Protein 7B1V (pdb70)

Solvent-accessible surface area: 19784 Å² total

Foldseek 3Di:
DCLDLLLLLLQQCLLCVLLVHHDDLVSSCVLVVHDSVVSVVSVVVCVVVVQWDVVTGGGPNVNLSNLQLQLLLQLQQLCVCVPVNPDNLCSNVVSNRSNVDDLVVSVVSCVVSPNDQGHQQQQGRACCVVSPNDDGDDSYDPQKDFLLRCQQVAWAKWAFHGQGSSLSVDSVSSVVCVQQVNGHGFMWTWGHDCPWTWIGGPRGTDTHRSSRSSRTITRGD/DLLDPLLLLLLQLVLCVLLVHFAALVSSCVQVVNDSVVSVVSLVVCVVVVQWDQDPVSTIGGDPNSNLSNLQLQLLLQLQQLCVCVPVNPDNLCRNVVSSRSNVDDLVVSLVSCVVSVNDQGHQQQHGRPCVVVSPPPKDFLLVCQQVAWAKWAFRGQGSSQSVDSVSVVVCVQQVNGHGFIKTWGHDHDDQAWIWIGGPRGIDTHGSSRSSRTITGHD

Secondary structure (DSSP, 8-state):
--S-HHHHHHHHHHHHHHTT----HHHHHHHHT--HHHHHHHHHHHHHTTSB-----B-HHHHHHHHHHHHHHHHHHHHIIIII---TTTHHHH--GGGT--HHHHHHHHHHHTS--B-TTS-B---HHHHTSS----SS-TT-EEHHHHHHTT-EEEEEEEE-HHHHT-HHHHHHHHHHT-STT-EEEE-----PEEEE-SS-EEEEPHHHHHHEEEEE-/--SSHHHHHHHHHHHHHHTT----HHHHHHHTT--HHHHHHHHHHHHHTTSEEE-TTS-EEE-HHHHHHHHHHHHHHHHHHHIIIIII---TTTHHHH--GGGT--HHHHHHHHHHTTS--B-TTS-B---HHHHT---EEHHHHHHTT-EEEEEEEE-HHHHT-HHHHHHHHHHT-STT-EEEEPP--SSS--EEEEETTEEEEE-HHHHHHEEEEE-

B-factor: mean 38.22, std 12.22, range [17.75, 87.01]

Radius of gyration: 25.77 Å; Cα contacts (8 Å, |Δi|>4): 823; chains: 2; bounding box: 47×66×65 Å

Nearest PDB structures (foldseek):
  7b1v-assembly1_A  TM=1.005E+00  e=5.256E-40  Saccharopolyspora erythraea NRRL 2338
  7b25-assembly1_C  TM=9.703E-01  e=7.784E-34  Saccharopolyspora erythraea NRRL 2338
  7b20-assembly1_C  TM=9.702E-01  e=1.386E-33  Saccharopolyspora erythraea NRRL 2338
  7b23-assembly1_C  TM=9.635E-01  e=2.231E-32  Saccharopolyspora erythraea NRRL 2338
  1fx7-assembly1_A  TM=9.351E-01  e=1.693E-23  Mycobacterium tuberculosis

Structure (mmCIF, N/CA/C/O backbone):
data_7B1V
#
_entry.id   7B1V
#
_cell.length_a   43.888
_cell.length_b   45.564
_cell.length_c   66.275
_cell.angle_alpha   109.120
_cell.angle_beta   93.200
_cell.angle_gamma   113.980
#
_symmetry.space_group_name_H-M   'P 1'
#
loop_
_entity.id
_entity.type
_entity.pdbx_description
1 polymer 'DtxR family iron (Metal) dependent repressor'
2 non-polymer 'COBALT (II) ION'
3 water water
#
loop_
_atom_site.group_PDB
_atom_site.id
_atom_site.type_symbol
_atom_site.label_atom_id
_atom_site.label_alt_id
_atom_site.label_comp_id
_atom_site.label_asym_id
_atom_site.label_entity_id
_atom_site.label_seq_id
_atom_site.pdbx_PDB_ins_code
_atom_site.Cartn_x
_atom_site.Cartn_y
_atom_site.Cartn_z
_atom_site.occupancy
_atom_site.B_iso_or_equiv
_atom_site.auth_seq_id
_atom_site.auth_comp_id
_atom_site.auth_asym_id
_atom_site.auth_atom_id
_atom_site.pdbx_PDB_model_num
ATOM 1 N N . ASP A 1 5 ? 9.963 3.926 -16.028 1.00 38.17 3 ASP A N 1
ATOM 2 C CA . ASP A 1 5 ? 9.485 2.625 -15.472 1.00 38.05 3 ASP A CA 1
ATOM 3 C C . ASP A 1 5 ? 8.866 2.878 -14.091 1.00 36.31 3 ASP A C 1
ATOM 4 O O . ASP A 1 5 ? 7.642 2.678 -13.943 1.00 36.34 3 ASP A O 1
ATOM 9 N N . LEU A 1 6 ? 9.680 3.323 -13.128 1.00 33.84 4 LEU A N 1
ATOM 10 C CA . LEU A 1 6 ? 9.224 3.756 -11.778 1.00 32.19 4 LEU A CA 1
ATOM 11 C C . LEU A 1 6 ? 8.508 5.108 -11.894 1.00 30.83 4 LEU A C 1
ATOM 12 O O . LEU A 1 6 ? 7.846 5.499 -10.913 1.00 30.56 4 LEU A O 1
ATOM 17 N N . ILE A 1 7 ? 8.661 5.789 -13.038 1.00 29.43 5 ILE A N 1
ATOM 18 C CA . ILE A 1 7 ? 8.028 7.099 -13.392 1.00 28.64 5 ILE A CA 1
ATOM 19 C C . ILE A 1 7 ? 8.743 8.212 -12.620 1.00 28.37 5 ILE A C 1
ATOM 20 O O . ILE A 1 7 ? 9.204 9.168 -13.268 1.00 28.64 5 ILE A O 1
ATOM 25 N N . ASP A 1 8 ? 8.805 8.095 -11.292 1.00 28.63 6 ASP A N 1
ATOM 26 C CA . ASP A 1 8 ? 9.594 8.980 -10.395 1.00 28.98 6 ASP A CA 1
ATOM 27 C C . ASP A 1 8 ? 10.319 8.097 -9.371 1.00 29.16 6 ASP A C 1
ATOM 28 O O . ASP A 1 8 ? 9.641 7.536 -8.491 1.00 28.89 6 ASP A O 1
ATOM 33 N N . THR A 1 9 ? 11.644 7.976 -9.504 1.00 29.70 7 THR A N 1
ATOM 34 C CA . THR A 1 9 ? 12.523 7.109 -8.671 1.00 29.83 7 THR A CA 1
ATOM 35 C C . THR A 1 9 ? 12.522 7.608 -7.222 1.00 29.86 7 THR A C 1
ATOM 36 O O . THR A 1 9 ? 12.349 6.770 -6.320 1.00 30.15 7 THR A O 1
ATOM 40 N N . THR A 1 10 ? 12.707 8.916 -7.019 1.00 29.88 8 THR A N 1
ATOM 41 C CA . THR A 1 10 ? 12.731 9.582 -5.688 1.00 29.72 8 THR A CA 1
ATOM 42 C C . THR A 1 10 ? 11.438 9.263 -4.928 1.00 29.77 8 THR A C 1
ATOM 43 O O . THR A 1 10 ? 11.533 8.766 -3.787 1.00 29.63 8 THR A O 1
ATOM 47 N N . GLU A 1 11 ? 10.284 9.539 -5.544 1.00 29.70 9 GLU A N 1
ATOM 48 C CA . GLU A 1 11 ? 8.935 9.352 -4.942 1.00 29.49 9 GLU A CA 1
ATOM 49 C C . GLU A 1 11 ? 8.713 7.872 -4.605 1.00 29.13 9 GLU A C 1
ATOM 50 O O . GLU A 1 11 ? 8.102 7.602 -3.557 1.00 29.03 9 GLU A O 1
ATOM 56 N N . MET A 1 12 ? 9.194 6.953 -5.448 1.00 28.82 10 MET A N 1
ATOM 57 C CA . MET A 1 12 ? 9.046 5.488 -5.232 1.00 29.10 10 MET A CA 1
ATOM 58 C C . MET A 1 12 ? 9.972 5.026 -4.100 1.00 29.75 10 MET A C 1
ATOM 59 O O . MET A 1 12 ? 9.581 4.088 -3.382 1.00 29.94 10 MET A O 1
ATOM 64 N N . TYR A 1 13 ? 11.143 5.653 -3.943 1.00 30.52 11 TYR A N 1
ATOM 65 C CA . TYR A 1 13 ? 12.072 5.415 -2.804 1.00 30.63 11 TYR A CA 1
ATOM 66 C C . TYR A 1 13 ? 11.427 5.939 -1.515 1.00 30.58 11 TYR A C 1
ATOM 67 O O . TYR A 1 13 ? 11.538 5.262 -0.477 1.00 31.25 11 TYR A O 1
ATOM 76 N N . LEU A 1 14 ? 10.766 7.099 -1.585 1.00 30.53 12 LEU A N 1
ATOM 77 C CA . LEU A 1 14 ? 10.049 7.725 -0.439 1.00 30.99 12 LEU A CA 1
ATOM 78 C C . LEU A 1 14 ? 8.884 6.829 -0.003 1.00 31.47 12 LEU A C 1
ATOM 79 O O . LEU A 1 14 ? 8.734 6.607 1.217 1.00 31.40 12 LEU A O 1
ATOM 84 N N . ARG A 1 15 ? 8.090 6.343 -0.961 1.00 32.04 13 ARG A N 1
ATOM 85 C CA . ARG A 1 15 ? 6.828 5.605 -0.687 1.00 32.48 13 ARG A CA 1
ATOM 86 C C . ARG A 1 15 ? 7.137 4.177 -0.217 1.00 32.90 13 ARG A C 1
ATOM 87 O O . ARG A 1 15 ? 6.353 3.660 0.598 1.00 33.03 13 ARG A O 1
ATOM 95 N N . THR A 1 16 ? 8.218 3.560 -0.710 1.00 33.51 14 THR A N 1
ATOM 96 C CA . THR A 1 16 ? 8.651 2.190 -0.311 1.00 34.43 14 THR A CA 1
ATOM 97 C C . THR A 1 16 ? 9.122 2.201 1.147 1.00 34.72 14 THR A C 1
ATOM 98 O O . THR A 1 16 ? 8.864 1.204 1.846 1.00 34.61 14 THR A O 1
ATOM 102 N N . ILE A 1 17 ? 9.787 3.278 1.579 1.00 35.27 15 ILE A N 1
ATOM 103 C CA . ILE A 1 17 ? 10.197 3.508 2.998 1.00 35.74 15 ILE A CA 1
ATOM 104 C C . ILE A 1 17 ? 8.930 3.630 3.857 1.00 35.73 15 ILE A C 1
ATOM 105 O O . ILE A 1 17 ? 8.907 3.043 4.955 1.00 35.48 15 ILE A O 1
ATOM 110 N N . TYR A 1 18 ? 7.918 4.351 3.362 1.00 36.28 16 TYR A N 1
ATOM 111 C CA . TYR A 1 18 ? 6.606 4.563 4.032 1.00 36.54 16 TYR A CA 1
ATOM 112 C C . TYR A 1 18 ? 5.810 3.250 4.054 1.00 37.50 16 TYR A C 1
ATOM 113 O O . TYR A 1 18 ? 5.109 3.002 5.055 1.00 37.53 16 TYR A O 1
ATOM 122 N N . ASP A 1 19 ? 5.907 2.448 2.986 1.00 38.58 17 ASP A N 1
ATOM 123 C CA . ASP A 1 19 ? 5.271 1.105 2.874 1.00 39.93 17 ASP A CA 1
ATOM 124 C C . ASP A 1 19 ? 5.834 0.180 3.962 1.00 41.09 17 ASP A C 1
ATOM 125 O O . ASP A 1 19 ? 5.029 -0.442 4.681 1.00 40.93 17 ASP A O 1
ATOM 130 N N . LEU A 1 20 ? 7.165 0.095 4.065 1.00 43.16 18 LEU A N 1
ATOM 131 C CA . LEU A 1 20 ? 7.892 -0.744 5.059 1.00 44.50 18 LEU A CA 1
ATOM 132 C C . LEU A 1 20 ? 7.469 -0.347 6.479 1.00 45.68 18 LEU A C 1
ATOM 133 O O . LEU A 1 20 ? 7.356 -1.247 7.333 1.00 46.41 18 LEU A O 1
ATOM 138 N N . GLU A 1 21 ? 7.244 0.951 6.708 1.00 46.85 19 GLU A N 1
ATOM 139 C CA . GLU A 1 21 ? 6.821 1.531 8.013 1.00 48.24 19 GLU A CA 1
ATOM 140 C C . GLU A 1 21 ? 5.399 1.059 8.351 1.00 47.69 19 GLU A C 1
ATOM 141 O O . GLU A 1 21 ? 5.166 0.700 9.521 1.00 48.98 19 GLU A O 1
ATOM 147 N N . GLU A 1 22 ? 4.490 1.062 7.370 1.00 46.98 20 GLU A N 1
ATOM 148 C CA . GLU A 1 22 ? 3.091 0.571 7.521 1.00 46.47 20 GLU A CA 1
ATOM 149 C C . GLU A 1 22 ? 3.096 -0.943 7.773 1.00 46.35 20 GLU A C 1
ATOM 150 O O . GLU A 1 22 ? 2.200 -1.423 8.494 1.00 47.01 20 GLU A O 1
ATOM 156 N N . GLU A 1 23 ? 4.072 -1.661 7.206 1.00 46.49 21 GLU A N 1
ATOM 157 C CA . GLU A 1 23 ? 4.235 -3.134 7.349 1.00 46.84 21 GLU A CA 1
ATOM 158 C C . GLU A 1 23 ? 4.985 -3.471 8.646 1.00 47.02 21 GLU A C 1
ATOM 159 O O . GLU A 1 23 ? 5.126 -4.673 8.939 1.00 46.99 21 GLU A O 1
ATOM 165 N N . GLY A 1 24 ? 5.447 -2.460 9.391 1.00 47.03 22 GLY A N 1
ATOM 166 C CA . GLY A 1 24 ? 6.218 -2.636 10.637 1.00 47.59 22 GLY A CA 1
ATOM 167 C C . GLY A 1 24 ? 7.552 -3.309 10.369 1.00 48.13 22 GLY A C 1
ATOM 168 O O . GLY A 1 24 ? 7.911 -4.231 11.126 1.00 48.33 22 GLY A O 1
ATOM 169 N N . VAL A 1 25 ? 8.248 -2.868 9.317 1.00 48.63 23 VAL A N 1
ATOM 170 C CA . VAL A 1 25 ? 9.563 -3.407 8.859 1.00 48.84 23 VAL A CA 1
ATOM 171 C C . VAL A 1 25 ? 10.563 -2.247 8.835 1.00 49.35 23 VAL A C 1
ATOM 172 O O . VAL A 1 25 ? 10.192 -1.161 8.342 1.00 50.01 23 VAL A O 1
ATOM 176 N N . VAL A 1 26 ? 11.775 -2.471 9.353 1.00 50.07 24 VAL A N 1
ATOM 177 C CA . VAL A 1 26 ? 12.859 -1.446 9.448 1.00 51.31 24 VAL A CA 1
ATOM 178 C C . VAL A 1 26 ? 13.331 -1.110 8.035 1.00 51.76 24 VAL A C 1
ATOM 179 O O . VAL A 1 26 ? 13.724 -2.004 7.287 1.00 51.60 24 VAL A O 1
ATOM 183 N N . PRO A 1 27 ? 13.289 0.178 7.615 1.00 51.95 25 PRO A N 1
ATOM 184 C CA . PRO A 1 27 ? 13.796 0.579 6.301 1.00 52.48 25 PRO A CA 1
ATOM 185 C C . PRO A 1 27 ? 15.311 0.355 6.159 1.00 53.59 25 PRO A C 1
ATOM 186 O O . PRO A 1 27 ? 16.068 1.030 6.837 1.00 54.22 25 PRO A O 1
ATOM 190 N N . LEU A 1 28 ? 15.708 -0.587 5.296 1.00 54.50 26 LEU A N 1
ATOM 191 C CA . LEU A 1 28 ? 17.127 -0.908 4.977 1.00 55.01 26 LEU A CA 1
ATOM 192 C C . LEU A 1 28 ? 17.330 -0.859 3.459 1.00 55.32 26 LEU A C 1
ATOM 193 O O . LEU A 1 28 ? 16.390 -1.223 2.724 1.00 55.13 26 LEU A O 1
ATOM 198 N N . ARG A 1 29 ? 18.525 -0.445 3.024 1.00 55.12 27 ARG A N 1
ATOM 199 C CA . ARG A 1 29 ? 18.914 -0.306 1.593 1.00 55.23 27 ARG A CA 1
ATOM 200 C C . ARG A 1 29 ? 18.632 -1.622 0.858 1.00 54.20 27 ARG A C 1
ATOM 201 O O . ARG A 1 29 ? 18.049 -1.569 -0.243 1.00 54.70 27 ARG A O 1
ATOM 209 N N . ALA A 1 30 ? 19.020 -2.752 1.460 1.00 52.67 28 ALA A N 1
ATOM 210 C CA . ALA A 1 30 ? 18.868 -4.121 0.912 1.00 52.28 28 ALA A CA 1
ATOM 211 C C . ALA A 1 30 ? 17.399 -4.403 0.565 1.00 51.99 28 ALA A C 1
ATOM 212 O O . ALA A 1 30 ? 17.160 -5.112 -0.433 1.00 52.69 28 ALA A O 1
ATOM 214 N N . ARG A 1 31 ? 16.459 -3.875 1.357 1.00 51.18 29 ARG A N 1
ATOM 215 C CA . ARG A 1 31 ? 14.995 -4.097 1.196 1.00 50.12 29 ARG A CA 1
ATOM 216 C C . ARG A 1 31 ? 14.445 -3.177 0.097 1.00 49.33 29 ARG A C 1
ATOM 217 O O . ARG A 1 31 ? 13.595 -3.650 -0.684 1.00 49.17 29 ARG A O 1
ATOM 225 N N . ILE A 1 32 ? 14.916 -1.925 0.031 1.00 48.13 30 ILE A N 1
ATOM 226 C CA . ILE A 1 32 ? 14.564 -0.952 -1.049 1.00 46.43 30 ILE A CA 1
ATOM 227 C C . ILE A 1 32 ? 14.984 -1.560 -2.394 1.00 45.31 30 ILE A C 1
ATOM 228 O O . ILE A 1 32 ? 14.200 -1.459 -3.356 1.00 45.53 30 ILE A O 1
ATOM 233 N N . ALA A 1 33 ? 16.171 -2.174 -2.439 1.00 45.02 31 ALA A N 1
ATOM 234 C CA . ALA A 1 33 ? 16.750 -2.859 -3.621 1.00 44.53 31 ALA A CA 1
ATOM 235 C C . ALA A 1 33 ? 15.856 -4.033 -4.040 1.00 44.35 31 ALA A C 1
ATOM 236 O O . ALA A 1 33 ? 15.609 -4.180 -5.252 1.00 43.92 31 ALA A O 1
ATOM 238 N N . GLU A 1 34 ? 15.398 -4.835 -3.073 1.00 44.77 32 GLU A N 1
ATOM 239 C CA . GLU A 1 34 ? 14.562 -6.045 -3.303 1.00 45.46 32 GLU A CA 1
ATOM 240 C C . GLU A 1 34 ? 13.174 -5.626 -3.806 1.00 44.77 32 GLU A C 1
ATOM 241 O O . GLU A 1 34 ? 12.681 -6.265 -4.755 1.00 44.34 32 GLU A O 1
ATOM 247 N N . ARG A 1 35 ? 12.576 -4.598 -3.193 1.00 44.57 33 ARG A N 1
ATOM 248 C CA . ARG A 1 35 ? 11.198 -4.123 -3.499 1.00 45.18 33 ARG A CA 1
ATOM 249 C C . ARG A 1 35 ? 11.149 -3.524 -4.911 1.00 44.76 33 ARG A C 1
ATOM 250 O O . ARG A 1 35 ? 10.285 -3.954 -5.699 1.00 45.24 33 ARG A O 1
ATOM 258 N N . LEU A 1 36 ? 12.047 -2.581 -5.219 1.00 44.42 34 LEU A N 1
ATOM 259 C CA . LEU A 1 36 ? 12.049 -1.806 -6.491 1.00 44.21 34 LEU A CA 1
ATOM 260 C C . LEU A 1 36 ? 12.919 -2.493 -7.553 1.00 44.45 34 LEU A C 1
ATOM 261 O O . LEU A 1 36 ? 13.024 -1.934 -8.662 1.00 44.12 34 LEU A O 1
ATOM 266 N N . GLU A 1 37 ? 13.506 -3.654 -7.236 1.00 45.28 35 GLU A N 1
ATOM 267 C CA . GLU A 1 37 ? 14.371 -4.446 -8.155 1.00 45.56 35 GLU A CA 1
ATOM 268 C C . GLU A 1 37 ? 15.477 -3.533 -8.701 1.00 45.57 35 GLU A C 1
ATOM 269 O O . GLU A 1 37 ? 15.633 -3.451 -9.936 1.00 45.14 35 GLU A O 1
ATOM 275 N N . GLN A 1 38 ? 16.196 -2.862 -7.794 1.00 45.83 36 GLN A N 1
ATOM 276 C CA . GLN A 1 38 ? 17.327 -1.944 -8.090 1.00 46.26 36 GLN A CA 1
ATOM 277 C C . GLN A 1 38 ? 18.623 -2.600 -7.603 1.00 47.04 36 GLN A C 1
ATOM 278 O O . GLN A 1 38 ? 18.552 -3.413 -6.660 1.00 47.06 36 GLN A O 1
ATOM 284 N N . SER A 1 39 ? 19.757 -2.256 -8.220 1.00 48.18 37 SER A N 1
ATOM 285 C CA . SER A 1 39 ? 21.112 -2.725 -7.828 1.00 48.89 37 SER A CA 1
ATOM 286 C C . SER A 1 39 ? 21.580 -1.956 -6.585 1.00 48.95 37 SER A C 1
ATOM 287 O O . SER A 1 39 ? 21.107 -0.819 -6.381 1.00 47.64 37 SER A O 1
ATOM 290 N N . GLY A 1 40 ? 22.462 -2.564 -5.785 1.00 49.62 38 GLY A N 1
ATOM 291 C CA . GLY A 1 40 ? 23.099 -1.939 -4.608 1.00 50.45 38 GLY A CA 1
ATOM 292 C C . GLY A 1 40 ? 23.673 -0.564 -4.942 1.00 51.45 38 GLY A C 1
ATOM 293 O O . GLY A 1 40 ? 23.395 0.411 -4.246 1.00 51.40 38 GLY A O 1
ATOM 294 N N . PRO A 1 41 ? 24.506 -0.456 -6.004 1.00 53.02 39 PRO A N 1
ATOM 295 C CA . PRO A 1 41 ? 24.958 0.839 -6.520 1.00 53.23 39 PRO A CA 1
ATOM 296 C C . PRO A 1 41 ? 23.846 1.886 -6.703 1.00 53.50 39 PRO A C 1
ATOM 297 O O . PRO A 1 41 ? 23.975 2.967 -6.153 1.00 54.49 39 PRO A O 1
ATOM 301 N N . THR A 1 42 ? 22.795 1.542 -7.458 1.00 52.45 40 THR A N 1
ATOM 302 C CA . THR A 1 42 ? 21.667 2.442 -7.831 1.00 51.41 40 THR A CA 1
ATOM 303 C C . THR A 1 42 ? 20.996 3.000 -6.570 1.00 51.27 40 THR A C 1
ATOM 304 O O . THR A 1 42 ? 20.675 4.205 -6.562 1.00 50.90 40 THR A O 1
ATOM 308 N N . VAL A 1 43 ? 20.790 2.153 -5.555 1.00 51.08 41 VAL A N 1
ATOM 309 C CA . VAL A 1 43 ? 20.106 2.514 -4.277 1.00 51.98 41 VAL A CA 1
ATOM 310 C C . VAL A 1 43 ? 20.975 3.524 -3.519 1.00 53.09 41 VAL A C 1
ATOM 311 O O . VAL A 1 43 ? 20.440 4.577 -3.126 1.00 53.07 41 VAL A O 1
ATOM 315 N N . SER A 1 44 ? 22.261 3.210 -3.333 1.00 55.03 42 SER A N 1
ATOM 316 C CA . SER A 1 44 ? 23.253 4.047 -2.604 1.00 55.75 42 SER A CA 1
ATOM 317 C C . SER A 1 44 ? 23.333 5.444 -3.233 1.00 55.61 42 SER A C 1
ATOM 318 O O . SER A 1 44 ? 23.418 6.426 -2.470 1.00 55.51 42 SER A O 1
ATOM 321 N N . GLN A 1 45 ? 23.294 5.527 -4.568 1.00 56.11 43 GLN A N 1
ATOM 322 C CA . GLN A 1 45 ? 23.355 6.805 -5.330 1.00 56.96 43 GLN A CA 1
ATOM 323 C C . GLN A 1 45 ? 22.036 7.572 -5.172 1.00 57.78 43 GLN A C 1
ATOM 324 O O . GLN A 1 45 ? 22.096 8.804 -4.989 1.00 58.64 43 GLN A O 1
ATOM 330 N N . THR A 1 46 ? 20.897 6.877 -5.252 1.00 57.39 44 THR A N 1
ATOM 331 C CA . THR A 1 46 ? 19.537 7.469 -5.122 1.00 56.78 44 THR A CA 1
ATOM 332 C C . THR A 1 46 ? 19.361 8.018 -3.700 1.00 57.35 44 THR A C 1
ATOM 333 O O . THR A 1 46 ? 18.899 9.167 -3.571 1.00 56.38 44 THR A O 1
ATOM 337 N N . VAL A 1 47 ? 19.728 7.227 -2.686 1.00 58.65 45 VAL A N 1
ATOM 338 C CA . VAL A 1 47 ? 19.670 7.601 -1.239 1.00 61.22 45 VAL A CA 1
ATOM 339 C C . VAL A 1 47 ? 20.525 8.856 -1.015 1.00 63.20 45 VAL A C 1
ATOM 340 O O . VAL A 1 47 ? 20.078 9.746 -0.263 1.00 63.87 45 VAL A O 1
ATOM 344 N N . ALA A 1 48 ? 21.706 8.910 -1.643 1.00 65.38 46 ALA A N 1
ATOM 345 C CA . ALA A 1 48 ? 22.660 10.045 -1.600 1.00 66.54 46 ALA A CA 1
ATOM 346 C C . ALA A 1 48 ? 21.997 11.311 -2.159 1.00 67.20 46 ALA A C 1
ATOM 347 O O . ALA A 1 48 ? 22.112 12.375 -1.522 1.00 67.40 46 ALA A O 1
ATOM 349 N N . ARG A 1 49 ? 21.331 11.190 -3.31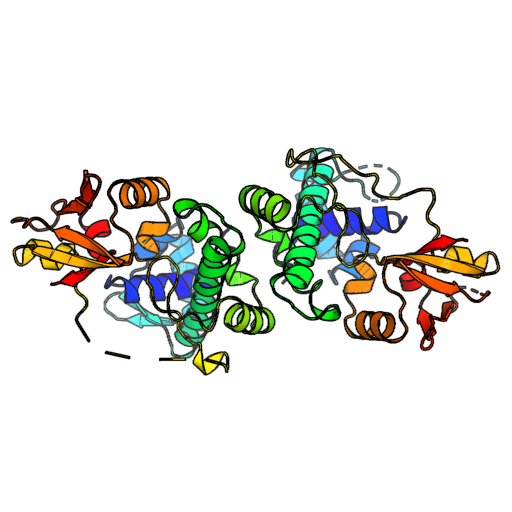1 1.00 67.66 47 ARG A N 1
ATOM 350 C CA . ARG A 1 49 ? 20.647 12.306 -4.020 1.00 68.86 47 ARG A CA 1
ATOM 351 C C . ARG A 1 49 ? 19.486 12.840 -3.169 1.00 67.55 47 ARG A C 1
ATOM 352 O O . ARG A 1 49 ? 19.202 14.050 -3.263 1.00 67.72 47 ARG A O 1
ATOM 360 N N . MET A 1 50 ? 18.849 11.976 -2.371 1.00 65.87 48 MET A N 1
ATOM 361 C CA . MET A 1 50 ? 17.604 12.283 -1.615 1.00 64.69 48 MET A CA 1
ATOM 362 C C . MET A 1 50 ? 17.935 12.982 -0.290 1.00 66.30 48 MET A C 1
ATOM 363 O O . MET A 1 50 ? 17.202 13.927 0.064 1.00 66.23 48 MET A O 1
ATOM 368 N N . GLU A 1 51 ? 18.978 12.531 0.419 1.00 69.07 49 GLU A N 1
ATOM 369 C CA . GLU A 1 51 ? 19.427 13.129 1.709 1.00 71.17 49 GLU A CA 1
ATOM 370 C C . GLU A 1 51 ? 19.908 14.565 1.458 1.00 70.34 49 GLU A C 1
ATOM 371 O O . GLU A 1 51 ? 19.663 15.429 2.326 1.00 69.50 49 GLU A O 1
ATOM 377 N N . ARG A 1 52 ? 20.551 14.798 0.308 1.00 68.99 50 ARG A N 1
ATOM 378 C CA . ARG A 1 52 ? 20.986 16.133 -0.187 1.00 68.55 50 ARG A CA 1
ATOM 379 C C . ARG A 1 52 ? 19.765 17.049 -0.325 1.00 68.09 50 ARG A C 1
ATOM 380 O O . ARG A 1 52 ? 19.838 18.203 0.145 1.00 68.02 50 ARG A O 1
ATOM 388 N N . ASP A 1 53 ? 18.685 16.538 -0.929 1.00 66.52 51 ASP A N 1
ATOM 389 C CA . ASP A 1 53 ? 17.416 17.277 -1.177 1.00 64.72 51 ASP A CA 1
ATOM 390 C C . ASP A 1 53 ? 16.596 17.364 0.118 1.00 63.32 51 ASP A C 1
ATOM 391 O O . ASP A 1 53 ? 15.487 17.933 0.067 1.00 62.76 51 ASP A O 1
ATOM 396 N N . GLY A 1 54 ? 17.111 16.813 1.225 1.00 62.03 52 GLY A N 1
ATOM 397 C CA . GLY A 1 54 ? 16.538 16.944 2.579 1.00 61.34 52 GLY A CA 1
ATOM 398 C C . GLY A 1 54 ? 15.256 16.146 2.731 1.00 61.01 52 GLY A C 1
ATOM 399 O O . GLY A 1 54 ? 14.315 16.663 3.367 1.00 60.68 52 GLY A O 1
ATOM 400 N N . LEU A 1 55 ? 15.228 14.926 2.181 1.00 60.62 53 LEU A N 1
ATOM 401 C CA . LEU A 1 55 ? 14.032 14.042 2.126 1.00 59.35 53 LEU A CA 1
ATOM 402 C C . LEU A 1 55 ? 14.188 12.886 3.124 1.00 59.71 53 LEU A C 1
ATOM 403 O O . LEU A 1 55 ? 13.209 12.598 3.838 1.00 60.59 53 LEU A O 1
ATOM 408 N N . LEU A 1 56 ? 15.367 12.256 3.183 1.00 60.01 54 LEU A N 1
ATOM 409 C CA . LEU A 1 56 ? 15.695 11.199 4.182 1.00 61.05 54 LEU A CA 1
ATOM 410 C C . LEU A 1 56 ? 17.008 11.555 4.894 1.00 61.82 54 LEU A C 1
ATOM 411 O O . LEU A 1 56 ? 17.605 12.594 4.547 1.00 63.16 54 LEU A O 1
ATOM 416 N N . THR A 1 57 ? 17.421 10.732 5.865 1.00 61.72 55 THR A N 1
ATOM 417 C CA . THR A 1 57 ? 18.622 10.944 6.720 1.00 60.99 55 THR A CA 1
ATOM 418 C C . THR A 1 57 ? 19.492 9.682 6.707 1.00 61.07 55 THR A C 1
ATOM 419 O O . THR A 1 57 ? 18.924 8.598 6.941 1.00 62.06 55 THR A O 1
ATOM 423 N N . GLU A 1 60 ? 21.841 5.782 14.282 1.00 82.58 58 GLU A N 1
ATOM 424 C CA . GLU A 1 60 ? 21.242 4.449 13.993 1.00 83.26 58 GLU A CA 1
ATOM 425 C C . GLU A 1 60 ? 21.951 3.819 12.789 1.00 83.21 58 GLU A C 1
ATOM 426 O O . GLU A 1 60 ? 22.200 4.546 11.807 1.00 84.45 58 GLU A O 1
ATOM 432 N N . ASP A 1 61 ? 22.244 2.515 12.870 1.00 83.12 59 ASP A N 1
ATOM 433 C CA . ASP A 1 61 ? 22.976 1.727 11.840 1.00 83.81 59 ASP A CA 1
ATOM 434 C C . ASP A 1 61 ? 24.375 2.326 11.647 1.00 82.83 59 ASP A C 1
ATOM 435 O O . ASP A 1 61 ? 24.502 3.225 10.792 1.00 81.72 59 ASP A O 1
ATOM 440 N N . LEU A 1 64 ? 17.074 3.481 7.563 1.00 63.45 62 LEU A N 1
ATOM 441 C CA . LEU A 1 64 ? 16.791 4.800 6.929 1.00 62.74 62 LEU A CA 1
ATOM 442 C C . LEU A 1 64 ? 15.558 5.431 7.586 1.00 61.76 62 LEU A C 1
ATOM 443 O O . LEU A 1 64 ? 14.679 4.674 8.042 1.00 61.90 62 LEU A O 1
ATOM 448 N N . GLU A 1 65 ? 15.506 6.766 7.622 1.00 60.90 63 GLU A N 1
ATOM 449 C CA . GLU A 1 65 ? 14.393 7.551 8.220 1.00 60.43 63 GLU A CA 1
ATOM 450 C C . GLU A 1 65 ? 14.098 8.767 7.333 1.00 58.47 63 GLU A C 1
ATOM 451 O O . GLU A 1 65 ? 15.060 9.398 6.847 1.00 57.06 63 GLU A O 1
ATOM 457 N N . LEU A 1 66 ? 12.811 9.068 7.135 1.00 55.85 64 LEU A N 1
ATOM 458 C CA . LEU A 1 66 ? 12.321 10.218 6.330 1.00 54.37 64 LEU A CA 1
ATOM 459 C C . LEU A 1 66 ? 12.411 11.491 7.175 1.00 53.04 64 LEU A C 1
ATOM 460 O O . LEU A 1 66 ? 12.213 11.399 8.401 1.00 52.49 64 LEU A O 1
ATOM 465 N N . THR A 1 67 ? 12.690 12.630 6.533 1.00 52.23 65 THR A N 1
ATOM 466 C CA . THR A 1 67 ? 12.633 13.987 7.140 1.00 52.15 65 THR A CA 1
ATOM 467 C C . THR A 1 67 ? 11.171 14.450 7.156 1.00 51.64 65 THR A C 1
ATOM 468 O O . THR A 1 67 ? 10.321 13.725 6.606 1.00 52.51 65 THR A O 1
ATOM 472 N N . LYS A 1 68 ? 10.897 15.611 7.756 1.00 51.27 66 LYS A N 1
ATOM 473 C CA . LYS A 1 68 ? 9.548 16.240 7.788 1.00 51.36 66 LYS A CA 1
ATOM 474 C C . LYS A 1 68 ? 9.090 16.531 6.351 1.00 50.75 66 LYS A C 1
ATOM 475 O O . LYS A 1 68 ? 7.877 16.412 6.085 1.00 51.89 66 LYS A O 1
ATOM 481 N N . ALA A 1 69 ? 10.027 16.887 5.464 1.00 48.78 67 ALA A N 1
ATOM 482 C CA . ALA A 1 69 ? 9.785 17.167 4.028 1.00 47.21 67 ALA A CA 1
ATOM 483 C C . ALA A 1 69 ? 9.541 15.853 3.278 1.00 45.98 67 ALA A C 1
ATOM 484 O O . ALA A 1 69 ? 8.535 15.768 2.544 1.00 46.15 67 ALA A O 1
ATOM 486 N N . GLY A 1 70 ? 10.434 14.873 3.455 1.00 44.14 68 GLY A N 1
ATOM 487 C CA . GLY A 1 70 ? 10.351 13.540 2.825 1.00 42.86 68 GLY A CA 1
ATOM 488 C C . GLY A 1 70 ? 9.114 12.777 3.269 1.00 41.81 68 GLY A C 1
ATOM 489 O O . GLY A 1 70 ? 8.520 12.082 2.420 1.00 42.16 68 GLY A O 1
ATOM 490 N N . ARG A 1 71 ? 8.743 12.898 4.548 1.00 40.35 69 ARG A N 1
ATOM 491 C CA . ARG A 1 71 ? 7.530 12.271 5.142 1.00 38.91 69 ARG A CA 1
ATOM 492 C C . ARG A 1 71 ? 6.279 12.837 4.458 1.00 37.69 69 ARG A C 1
ATOM 493 O O . ARG A 1 71 ? 5.412 12.034 4.062 1.00 37.38 69 ARG A O 1
ATOM 501 N N . ALA A 1 72 ? 6.201 14.167 4.330 1.00 36.22 70 ALA A N 1
ATOM 502 C CA . ALA A 1 72 ? 5.086 14.907 3.691 1.00 34.82 70 ALA A CA 1
ATOM 503 C C . ALA A 1 72 ? 4.975 14.506 2.215 1.00 33.75 70 ALA A C 1
ATOM 504 O O . ALA A 1 72 ? 3.841 14.304 1.739 1.00 33.45 70 ALA A O 1
ATOM 506 N N . ARG A 1 73 ? 6.116 14.402 1.525 1.00 32.47 71 ARG A N 1
ATOM 507 C CA . ARG A 1 73 ? 6.203 14.007 0.094 1.00 31.38 71 ARG A CA 1
ATOM 508 C C . ARG A 1 73 ? 5.772 12.541 -0.049 1.00 30.15 71 ARG A C 1
ATOM 509 O O . ARG A 1 73 ? 4.980 12.250 -0.964 1.00 29.84 71 ARG A O 1
ATOM 517 N N . ALA A 1 74 ? 6.272 11.662 0.826 1.00 28.91 72 ALA A N 1
ATOM 518 C CA . ALA A 1 74 ? 5.919 10.223 0.877 1.00 28.34 72 ALA A CA 1
ATOM 519 C C . ALA A 1 74 ? 4.402 10.069 1.046 1.00 27.66 72 ALA A C 1
ATOM 520 O O . ALA A 1 74 ? 3.808 9.236 0.333 1.00 27.34 72 ALA A O 1
ATOM 522 N N . ILE A 1 75 ? 3.807 10.860 1.946 1.00 26.94 73 ILE A N 1
ATOM 523 C CA . ILE A 1 75 ? 2.354 10.828 2.294 1.00 26.64 73 ILE A CA 1
ATOM 524 C C . ILE A 1 75 ? 1.530 11.344 1.105 1.00 26.51 73 ILE A C 1
ATOM 525 O O . ILE A 1 75 ? 0.495 10.719 0.797 1.00 26.80 73 ILE A O 1
ATOM 530 N N . SER A 1 76 ? 1.960 12.439 0.470 1.00 26.06 74 SER A N 1
ATOM 531 C CA . SER A 1 76 ? 1.272 13.061 -0.693 1.00 25.73 74 SER A CA 1
ATOM 532 C C . SER A 1 76 ? 1.234 12.071 -1.865 1.00 25.32 74 SER A C 1
ATOM 533 O O . SER A 1 76 ? 0.207 12.036 -2.566 1.00 25.28 74 SER A O 1
ATOM 536 N N . VAL A 1 77 ? 2.306 11.295 -2.062 1.00 24.75 75 VAL A N 1
ATOM 537 C CA . VAL A 1 77 ? 2.394 10.230 -3.107 1.00 24.62 75 VAL A CA 1
ATOM 538 C C . VAL A 1 77 ? 1.377 9.131 -2.768 1.00 24.56 75 VAL A C 1
ATOM 539 O O . VAL A 1 77 ? 0.597 8.747 -3.668 1.00 24.63 75 VAL A O 1
ATOM 543 N N . MET A 1 78 ? 1.382 8.655 -1.519 1.00 24.24 76 MET A N 1
ATOM 544 C CA . MET A 1 78 ? 0.477 7.581 -1.026 1.00 24.39 76 MET A CA 1
ATOM 545 C C . MET A 1 78 ? -0.983 8.031 -1.160 1.00 23.68 76 MET A C 1
ATOM 546 O O . MET A 1 78 ? -1.818 7.211 -1.587 1.00 23.08 76 MET A O 1
ATOM 551 N N . ARG A 1 79 ? -1.265 9.285 -0.795 1.00 23.55 77 ARG A N 1
ATOM 552 C CA . ARG A 1 79 ? -2.609 9.919 -0.863 1.00 23.55 77 ARG A CA 1
ATOM 553 C C . ARG A 1 79 ? -3.125 9.858 -2.305 1.00 23.02 77 ARG A C 1
ATOM 554 O O . ARG A 1 79 ? -4.272 9.405 -2.504 1.00 22.92 77 ARG A O 1
ATOM 562 N N . LYS A 1 80 ? -2.300 10.302 -3.260 1.00 22.48 78 LYS A N 1
ATOM 563 C CA . LYS A 1 80 ? -2.602 10.291 -4.719 1.00 21.91 78 LYS A CA 1
ATOM 564 C C . LYS A 1 80 ? -2.870 8.848 -5.162 1.00 21.54 78 LYS A C 1
ATOM 565 O O . LYS A 1 80 ? -3.899 8.614 -5.823 1.00 21.51 78 LYS A O 1
ATOM 571 N N . HIS A 1 81 ? -1.975 7.926 -4.798 1.00 21.05 79 HIS A N 1
ATOM 572 C CA . HIS A 1 81 ? -2.057 6.473 -5.110 1.00 20.68 79 HIS A CA 1
ATOM 573 C C . HIS A 1 81 ? -3.438 5.933 -4.721 1.00 20.91 79 HIS A C 1
ATOM 574 O O . HIS A 1 81 ? -4.093 5.311 -5.577 1.00 20.82 79 HIS A O 1
ATOM 581 N N . ARG A 1 82 ? -3.862 6.180 -3.480 1.00 21.10 80 ARG A N 1
ATOM 582 C CA . ARG A 1 82 ? -5.068 5.550 -2.878 1.00 21.41 80 ARG A CA 1
ATOM 583 C C . ARG A 1 82 ? -6.332 6.264 -3.376 1.00 21.21 80 ARG A C 1
ATOM 584 O O . ARG A 1 82 ? -7.342 5.567 -3.594 1.00 21.22 80 ARG A O 1
ATOM 592 N N . LEU A 1 83 ? -6.278 7.584 -3.582 1.00 21.30 81 LEU A N 1
ATOM 593 C CA . LEU A 1 83 ? -7.367 8.352 -4.247 1.00 21.45 81 LEU A CA 1
ATOM 594 C C . LEU A 1 83 ? -7.524 7.861 -5.693 1.00 21.83 81 LEU A C 1
ATOM 595 O O . LEU A 1 83 ? -8.679 7.749 -6.153 1.00 22.11 81 LEU A O 1
ATOM 600 N N . ALA A 1 84 ? -6.410 7.567 -6.374 1.00 22.13 82 ALA A N 1
ATOM 601 C CA . ALA A 1 84 ? -6.378 7.015 -7.749 1.00 22.43 82 ALA A CA 1
ATOM 602 C C . ALA A 1 84 ? -7.010 5.618 -7.764 1.00 22.89 82 ALA A C 1
ATOM 603 O O . ALA A 1 84 ? -7.774 5.331 -8.706 1.00 23.08 82 ALA A O 1
ATOM 605 N N . GLU A 1 85 ? -6.702 4.788 -6.760 1.00 23.39 83 GLU A N 1
ATOM 606 C CA . GLU A 1 85 ? -7.208 3.392 -6.635 1.00 23.70 83 GLU A CA 1
ATOM 607 C C . GLU A 1 85 ? -8.736 3.408 -6.482 1.00 24.26 83 GLU A C 1
ATOM 608 O O . GLU A 1 85 ? -9.397 2.573 -7.130 1.00 23.87 83 GLU A O 1
ATOM 614 N N . ARG A 1 86 ? -9.270 4.320 -5.662 1.00 25.13 84 ARG A N 1
ATOM 615 C CA . ARG A 1 86 ? -10.735 4.505 -5.460 1.00 25.87 84 ARG A CA 1
ATOM 616 C C . ARG A 1 86 ? -11.381 4.901 -6.793 1.00 25.73 84 ARG A C 1
ATOM 617 O O . ARG A 1 86 ? -12.348 4.227 -7.207 1.00 25.87 84 ARG A O 1
ATOM 625 N N . LEU A 1 87 ? -10.853 5.943 -7.441 1.00 25.00 85 LEU A N 1
ATOM 626 C CA . LEU A 1 87 ? -11.319 6.434 -8.766 1.00 24.78 85 LEU A CA 1
ATOM 627 C C . LEU A 1 87 ? -11.371 5.268 -9.761 1.00 24.81 85 LEU A C 1
ATOM 628 O O . LEU A 1 87 ? -12.384 5.148 -10.477 1.00 24.66 85 LEU A O 1
ATOM 633 N N . LEU A 1 88 ? -10.317 4.448 -9.803 1.00 24.95 86 LEU A N 1
ATOM 634 C CA . LEU A 1 88 ? -10.155 3.351 -10.795 1.00 25.19 86 LEU A CA 1
ATOM 635 C C . LEU A 1 88 ? -11.196 2.251 -10.548 1.00 25.73 86 LEU A C 1
ATOM 636 O O . LEU A 1 88 ? -11.717 1.712 -11.544 1.00 26.10 86 LEU A O 1
ATOM 641 N N . VAL A 1 89 ? -11.490 1.937 -9.281 1.00 26.12 87 VAL A N 1
ATOM 642 C CA . VAL A 1 89 ? -12.434 0.850 -8.877 1.00 26.68 87 VAL A CA 1
ATOM 643 C C . VAL A 1 89 ? -13.870 1.384 -8.940 1.00 27.29 87 VAL A C 1
ATOM 644 O O . VAL A 1 89 ? -14.704 0.762 -9.631 1.00 27.53 87 VAL A O 1
ATOM 648 N N . ASP A 1 90 ? -14.135 2.496 -8.247 1.00 27.60 88 ASP A N 1
ATOM 649 C CA . ASP A 1 90 ? -15.503 2.985 -7.926 1.00 28.18 88 ASP A CA 1
ATOM 650 C C . ASP A 1 90 ? -16.154 3.645 -9.149 1.00 28.12 88 ASP A C 1
ATOM 651 O O . ASP A 1 90 ? -17.383 3.498 -9.295 1.00 28.02 88 ASP A O 1
ATOM 656 N N . VAL A 1 91 ? -15.374 4.343 -9.983 1.00 28.23 89 VAL A N 1
ATOM 657 C CA . VAL A 1 91 ? -15.887 5.194 -11.100 1.00 28.26 89 VAL A CA 1
ATOM 658 C C . VAL A 1 91 ? -15.525 4.551 -12.445 1.00 28.25 89 VAL A C 1
ATOM 659 O O . VAL A 1 91 ? -16.456 4.225 -13.207 1.00 28.65 89 VAL A O 1
ATOM 663 N N . ILE A 1 92 ? -14.229 4.386 -12.725 1.00 28.31 90 ILE A N 1
ATOM 664 C CA . ILE A 1 92 ? -13.701 3.908 -14.040 1.00 28.03 90 ILE A CA 1
ATOM 665 C C . ILE A 1 92 ? -14.066 2.430 -14.234 1.00 28.07 90 ILE A C 1
ATOM 666 O O . ILE A 1 92 ? -14.369 2.048 -15.381 1.00 28.37 90 ILE A O 1
ATOM 671 N N . GLY A 1 93 ? -14.023 1.632 -13.163 1.00 28.15 91 GLY A N 1
ATOM 672 C CA . GLY A 1 93 ? -14.416 0.209 -13.174 1.00 28.30 91 GLY A CA 1
ATOM 673 C C . GLY A 1 93 ? -13.326 -0.693 -13.732 1.00 28.41 91 GLY A C 1
ATOM 674 O O . GLY A 1 93 ? -13.669 -1.669 -14.426 1.00 27.78 91 GLY A O 1
ATOM 675 N N . LEU A 1 94 ? -12.059 -0.391 -13.433 1.00 29.47 92 LEU A N 1
ATOM 676 C CA . LEU A 1 94 ? -10.894 -1.259 -13.759 1.00 30.10 92 LEU A CA 1
ATOM 677 C C . LEU A 1 94 ? -10.886 -2.445 -12.787 1.00 30.82 92 LEU A C 1
ATOM 678 O O . LEU A 1 94 ? -11.352 -2.272 -11.645 1.00 30.94 92 LEU A O 1
ATOM 683 N N . GLU A 1 95 ? -10.371 -3.597 -13.229 1.00 32.11 93 GLU A N 1
ATOM 684 C CA . GLU A 1 95 ? -10.398 -4.879 -12.471 1.00 33.13 93 GLU A CA 1
ATOM 685 C C . GLU A 1 95 ? -9.586 -4.728 -11.177 1.00 33.45 93 GLU A C 1
ATOM 686 O O . GLU A 1 95 ? -8.487 -4.143 -11.224 1.00 33.18 93 GLU A O 1
ATOM 692 N N . TRP A 1 96 ? -10.118 -5.272 -10.079 1.00 34.11 94 TRP A N 1
ATOM 693 C CA . TRP A 1 96 ? -9.591 -5.166 -8.691 1.00 34.03 94 TRP A CA 1
ATOM 694 C C . TRP A 1 96 ? -8.092 -5.489 -8.649 1.00 34.13 94 TRP A C 1
ATOM 695 O O . TRP A 1 96 ? -7.370 -4.819 -7.887 1.00 34.50 94 TRP A O 1
ATOM 706 N N . GLU A 1 97 ? -7.643 -6.470 -9.438 1.00 34.51 95 GLU A N 1
ATOM 707 C CA . GLU A 1 97 ? -6.256 -7.014 -9.388 1.00 34.87 95 GLU A CA 1
ATOM 708 C C . GLU A 1 97 ? -5.296 -6.155 -10.228 1.00 33.99 95 GLU A C 1
ATOM 709 O O . GLU A 1 97 ? -4.076 -6.278 -10.003 1.00 34.62 95 GLU A O 1
ATOM 715 N N . GLN A 1 98 ? -5.812 -5.322 -11.142 1.00 33.04 96 GLN A N 1
ATOM 716 C CA . GLN A 1 98 ? -5.007 -4.515 -12.106 1.00 32.36 96 GLN A CA 1
ATOM 717 C C . GLN A 1 98 ? -4.863 -3.058 -11.637 1.00 30.45 96 GLN A C 1
ATOM 718 O O . GLN A 1 98 ? -4.056 -2.330 -12.249 1.00 30.00 96 GLN A O 1
ATOM 724 N N . VAL A 1 99 ? -5.609 -2.644 -10.607 1.00 28.54 97 VAL A N 1
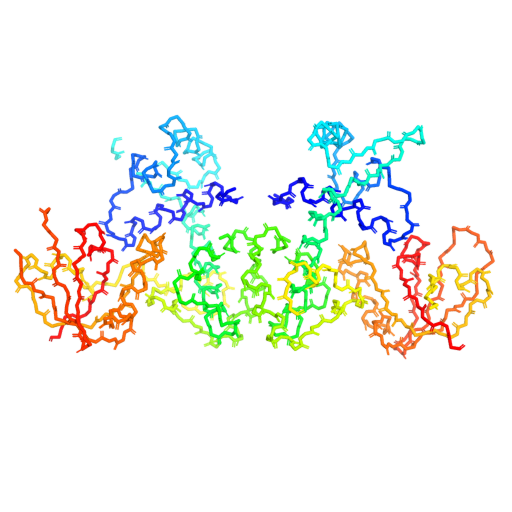ATOM 725 C CA . VAL A 1 99 ? -5.789 -1.210 -10.223 1.00 27.60 97 VAL A CA 1
ATOM 726 C C . VAL A 1 99 ? -4.502 -0.657 -9.591 1.00 26.79 97 VAL A C 1
ATOM 727 O O . VAL A 1 99 ? -4.171 0.508 -9.883 1.00 26.91 97 VAL A O 1
ATOM 731 N N . HIS A 1 100 ? -3.815 -1.436 -8.750 1.00 25.79 98 HIS A N 1
ATOM 732 C CA . HIS A 1 100 ? -2.593 -0.999 -8.020 1.00 25.20 98 HIS A CA 1
ATOM 733 C C . HIS A 1 100 ? -1.470 -0.670 -9.010 1.00 24.97 98 HIS A C 1
ATOM 734 O O . HIS A 1 100 ? -0.786 0.349 -8.804 1.00 24.78 98 HIS A O 1
ATOM 741 N N . LEU A 1 101 ? -1.276 -1.521 -10.022 1.00 25.01 99 LEU A N 1
ATOM 742 C CA . LEU A 1 101 ? -0.235 -1.355 -11.074 1.00 24.65 99 LEU A CA 1
ATOM 743 C C . LEU A 1 101 ? -0.437 0.000 -11.760 1.00 23.66 99 LEU A C 1
ATOM 744 O O . LEU A 1 101 ? 0.567 0.701 -11.989 1.00 23.57 99 LEU A O 1
ATOM 749 N N . GLU A 1 102 ? -1.695 0.350 -12.045 1.00 22.62 100 GLU A N 1
ATOM 750 C CA . GLU A 1 102 ? -2.103 1.629 -12.687 1.00 21.95 100 GLU A CA 1
ATOM 751 C C . GLU A 1 102 ? -1.817 2.793 -11.729 1.00 21.42 100 GLU A C 1
ATOM 752 O O . GLU A 1 102 ? -1.231 3.795 -12.179 1.00 20.94 100 GLU A O 1
ATOM 758 N N . ALA A 1 103 ? -2.209 2.650 -10.458 1.00 21.07 101 ALA A N 1
ATOM 759 C CA . ALA A 1 103 ? -2.063 3.665 -9.386 1.00 21.11 101 ALA A CA 1
ATOM 760 C C . ALA A 1 103 ? -0.586 3.928 -9.088 1.00 21.24 101 ALA A C 1
ATOM 761 O O . ALA A 1 103 ? -0.222 5.025 -8.664 1.00 21.17 101 ALA A O 1
ATOM 771 N N . ARG A 1 105 ? 1.703 4.243 -11.211 1.00 20.68 103 ARG A N 1
ATOM 772 C CA . ARG A 1 105 ? 2.174 5.245 -12.153 1.00 20.62 103 ARG A CA 1
ATOM 773 C C . ARG A 1 105 ? 1.416 6.565 -11.938 1.00 20.40 103 ARG A C 1
ATOM 774 O O . ARG A 1 105 ? 2.080 7.618 -11.902 1.00 20.62 103 ARG A O 1
ATOM 782 N N . TRP A 1 106 ? 0.087 6.508 -11.795 1.00 20.30 104 TRP A N 1
ATOM 783 C CA . TRP A 1 106 ? -0.816 7.687 -11.658 1.00 20.44 104 TRP A CA 1
ATOM 784 C C . TRP A 1 106 ? -0.404 8.564 -10.468 1.00 20.30 104 TRP A C 1
ATOM 785 O O . TRP A 1 106 ? -0.548 9.798 -10.573 1.00 20.13 104 TRP A O 1
ATOM 796 N N . GLU A 1 107 ? 0.077 7.949 -9.382 1.00 20.41 105 GLU A N 1
ATOM 797 C CA . GLU A 1 107 ? 0.460 8.629 -8.111 1.00 20.72 105 GLU A CA 1
ATOM 798 C C . GLU A 1 107 ? 1.516 9.718 -8.364 1.00 21.17 105 GLU A C 1
ATOM 799 O O . GLU A 1 107 ? 1.576 10.665 -7.557 1.00 21.26 105 GLU A O 1
ATOM 805 N N . HIS A 1 108 ? 2.312 9.597 -9.433 1.00 21.69 106 HIS A N 1
ATOM 806 C CA . HIS A 1 108 ? 3.487 10.467 -9.715 1.00 22.00 106 HIS A CA 1
ATOM 807 C C . HIS A 1 108 ? 3.112 11.670 -10.595 1.00 22.36 106 HIS A C 1
ATOM 808 O O . HIS A 1 108 ? 3.979 12.556 -10.749 1.00 22.26 106 HIS A O 1
ATOM 815 N N . VAL A 1 109 ? 1.889 11.714 -11.142 1.00 22.80 107 VAL A N 1
ATOM 816 C CA . VAL A 1 109 ? 1.466 12.724 -12.164 1.00 23.36 107 VAL A CA 1
ATOM 817 C C . VAL A 1 109 ? 0.218 13.499 -11.712 1.00 23.93 107 VAL A C 1
ATOM 818 O O . VAL A 1 109 ? -0.209 14.385 -12.474 1.00 24.30 107 VAL A O 1
ATOM 822 N N . MET A 1 110 ? -0.348 13.198 -10.539 1.00 24.86 108 MET A N 1
ATOM 823 C CA . MET A 1 110 ? -1.607 13.826 -10.051 1.00 25.97 108 MET A CA 1
ATOM 824 C C . MET A 1 110 ? -1.276 15.095 -9.258 1.00 26.16 108 MET A C 1
ATOM 825 O O . MET A 1 110 ? -0.444 15.016 -8.334 1.00 26.01 108 MET A O 1
ATOM 830 N N . SER A 1 111 ? -1.908 16.217 -9.616 1.00 26.52 109 SER A N 1
ATOM 831 C CA . SER A 1 111 ? -1.822 17.510 -8.887 1.00 27.36 109 SER A CA 1
ATOM 832 C C . SER A 1 111 ? -2.674 17.434 -7.617 1.00 27.93 109 SER A C 1
ATOM 833 O O . SER A 1 111 ? -3.574 16.577 -7.560 1.00 28.04 109 SER A O 1
ATOM 836 N N . GLU A 1 112 ? -2.405 18.306 -6.642 1.00 28.88 110 GLU A N 1
ATOM 837 C CA . GLU A 1 112 ? -3.265 18.496 -5.442 1.00 29.43 110 GLU A CA 1
ATOM 838 C C . GLU A 1 112 ? -4.639 19.012 -5.889 1.00 28.86 110 GLU A C 1
ATOM 839 O O . GLU A 1 112 ? -5.628 18.714 -5.196 1.00 28.69 110 GLU A O 1
ATOM 845 N N . ALA A 1 113 ? -4.692 19.746 -7.007 1.00 28.84 111 ALA A N 1
ATOM 846 C CA . ALA A 1 113 ? -5.927 20.316 -7.598 1.00 29.16 111 ALA A CA 1
ATOM 847 C C . ALA A 1 113 ? -6.905 19.193 -7.968 1.00 29.21 111 ALA A C 1
ATOM 848 O O . ALA A 1 113 ? -8.081 19.292 -7.577 1.00 29.39 111 ALA A O 1
ATOM 850 N N . VAL A 1 114 ? -6.441 18.167 -8.690 1.00 29.28 112 VAL A N 1
ATOM 851 C CA . VAL A 1 114 ? -7.292 17.031 -9.157 1.00 29.13 112 VAL A CA 1
ATOM 852 C C . VAL A 1 114 ? -7.675 16.160 -7.952 1.00 29.03 112 VAL A C 1
ATOM 853 O O . VAL A 1 114 ? -8.775 15.576 -7.985 1.00 29.06 112 VAL A O 1
ATOM 857 N N . GLU A 1 115 ? -6.809 16.074 -6.936 1.00 28.76 113 GLU A N 1
ATOM 858 C CA . GLU A 1 115 ? -7.073 15.321 -5.678 1.00 29.03 113 GLU A CA 1
ATOM 859 C C . GLU A 1 115 ? -8.329 15.886 -5.002 1.00 28.91 113 GLU A C 1
ATOM 860 O O . GLU A 1 115 ? -9.239 15.092 -4.700 1.00 28.54 113 GLU A O 1
ATOM 866 N N . ARG A 1 116 ? -8.373 17.207 -4.793 1.00 29.11 114 ARG A N 1
ATOM 867 C CA . ARG A 1 116 ? -9.511 17.925 -4.154 1.00 29.11 114 ARG A CA 1
ATOM 868 C C . ARG A 1 116 ? -10.807 17.591 -4.900 1.00 29.19 114 ARG A C 1
ATOM 869 O O . ARG A 1 116 ? -11.824 17.359 -4.222 1.00 29.67 114 ARG A O 1
ATOM 877 N N . LYS A 1 117 ? -10.763 17.552 -6.236 1.00 29.71 115 LYS A N 1
ATOM 878 C CA . LYS A 1 117 ? -11.915 17.172 -7.099 1.00 30.11 115 LYS A CA 1
ATOM 879 C C . LYS A 1 117 ? -12.282 15.704 -6.843 1.00 30.26 115 LYS A C 1
ATOM 880 O O . LYS A 1 117 ? -13.489 15.421 -6.702 1.00 30.06 115 LYS A O 1
ATOM 886 N N . LEU A 1 118 ? -11.282 14.813 -6.780 1.00 30.52 116 LEU A N 1
ATOM 887 C CA . LEU A 1 118 ? -11.473 13.354 -6.542 1.00 30.76 116 LEU A CA 1
ATOM 888 C C . LEU A 1 118 ? -12.054 13.128 -5.143 1.00 31.02 116 LEU A C 1
ATOM 889 O O . LEU A 1 118 ? -12.896 12.226 -5.002 1.00 31.12 116 LEU A O 1
ATOM 894 N N . VAL A 1 119 ? -11.614 13.906 -4.151 1.00 31.60 117 VAL A N 1
ATOM 895 C CA . VAL A 1 119 ? -12.109 13.819 -2.744 1.00 32.51 117 VAL A CA 1
ATOM 896 C C . VAL A 1 119 ? -13.613 14.119 -2.739 1.00 33.26 117 VAL A C 1
ATOM 897 O O . VAL A 1 119 ? -14.360 13.342 -2.109 1.00 33.59 117 VAL A O 1
ATOM 901 N N . LYS A 1 120 ? -14.032 15.188 -3.428 1.00 33.89 118 LYS A N 1
ATOM 902 C CA . LYS A 1 120 ? -15.454 15.615 -3.550 1.00 34.64 118 LYS A CA 1
ATOM 903 C C . LYS A 1 120 ? -16.240 14.565 -4.345 1.00 34.22 118 LYS A C 1
ATOM 904 O O . LYS A 1 120 ? -17.359 14.223 -3.918 1.00 34.60 118 LYS A O 1
ATOM 910 N N . LEU A 1 121 ? -15.674 14.078 -5.453 1.00 33.48 119 LEU A N 1
ATOM 911 C CA . LEU A 1 121 ? -16.313 13.083 -6.360 1.00 33.24 119 LEU A CA 1
ATOM 912 C C . LEU A 1 121 ? -16.585 11.781 -5.598 1.00 33.04 119 LEU A C 1
ATOM 913 O O . LEU A 1 121 ? -17.706 11.250 -5.720 1.00 33.09 119 LEU A O 1
ATOM 918 N N . LEU A 1 122 ? -15.585 11.289 -4.861 1.00 33.16 120 LEU A N 1
ATOM 919 C CA . LEU A 1 122 ? -15.608 9.970 -4.173 1.00 33.24 120 LEU A CA 1
ATOM 920 C C . LEU A 1 122 ? -16.266 10.104 -2.792 1.00 33.56 120 LEU A C 1
ATOM 921 O O . LEU A 1 122 ? -16.484 9.060 -2.146 1.00 34.14 120 LEU A O 1
ATOM 926 N N . GLY A 1 123 ? -16.565 11.334 -2.358 1.00 33.85 121 GLY A N 1
ATOM 927 C CA . GLY A 1 123 ? -17.305 11.626 -1.115 1.00 33.74 121 GLY A CA 1
ATOM 928 C C . GLY A 1 123 ? -16.439 11.442 0.116 1.00 33.77 121 GLY A C 1
ATOM 929 O O . GLY A 1 123 ? -16.781 10.581 0.948 1.00 33.52 121 GLY A O 1
ATOM 930 N N . ASN A 1 124 ? -15.361 12.227 0.220 1.00 34.26 122 ASN A N 1
ATOM 931 C CA . ASN A 1 124 ? -14.411 12.248 1.366 1.00 34.21 122 ASN A CA 1
ATOM 932 C C . ASN A 1 124 ? -14.054 10.817 1.759 1.00 33.73 122 ASN A C 1
ATOM 933 O O . ASN A 1 124 ? -14.361 10.381 2.866 1.00 34.05 122 ASN A O 1
ATOM 938 N N . PRO A 1 125 ? -13.390 10.043 0.869 1.00 33.56 123 PRO A N 1
ATOM 939 C CA . PRO A 1 125 ? -12.989 8.675 1.192 1.00 32.94 123 PRO A CA 1
ATOM 940 C C . PRO A 1 125 ? -11.850 8.678 2.221 1.00 32.90 123 PRO A C 1
ATOM 941 O O . PRO A 1 125 ? -11.006 9.557 2.153 1.00 32.48 123 PRO A O 1
ATOM 945 N N . THR A 1 126 ? -11.870 7.715 3.148 1.00 32.82 124 THR A N 1
ATOM 946 C CA . THR A 1 126 ? -10.888 7.568 4.256 1.00 32.61 124 THR A CA 1
ATOM 947 C C . THR A 1 126 ? -9.905 6.429 3.953 1.00 31.91 124 THR A C 1
ATOM 948 O O . THR A 1 126 ? -8.763 6.509 4.439 1.00 31.97 124 THR A O 1
ATOM 952 N N . THR A 1 127 ? -10.329 5.413 3.194 1.00 31.07 125 THR A N 1
ATOM 953 C CA . THR A 1 127 ? -9.531 4.195 2.890 1.00 30.59 125 THR A CA 1
ATOM 954 C C . THR A 1 127 ? -9.435 3.978 1.375 1.00 30.00 125 THR A C 1
ATOM 955 O O . THR A 1 127 ? -10.271 4.532 0.642 1.00 29.94 125 THR A O 1
ATOM 959 N N . SER A 1 128 ? -8.447 3.192 0.937 1.00 29.43 126 SER A N 1
ATOM 960 C CA . SER A 1 128 ? -8.322 2.679 -0.452 1.00 28.85 126 SER A CA 1
ATOM 961 C C . SER A 1 128 ? -9.260 1.485 -0.609 1.00 28.88 126 SER A C 1
ATOM 962 O O . SER A 1 128 ? -9.808 1.002 0.382 1.00 28.57 126 SER A O 1
ATOM 965 N N . PRO A 1 129 ? -9.485 0.973 -1.843 1.00 28.93 127 PRO A N 1
ATOM 966 C CA . PRO A 1 129 ? -10.292 -0.233 -2.044 1.00 29.07 127 PRO A CA 1
ATOM 967 C C . PRO A 1 129 ? -9.716 -1.481 -1.354 1.00 29.12 127 PRO A C 1
ATOM 968 O O . PRO A 1 129 ? -10.427 -2.462 -1.257 1.00 30.05 127 PRO A O 1
ATOM 972 N N . TYR A 1 130 ? -8.457 -1.414 -0.906 1.00 29.25 128 TYR A N 1
ATOM 973 C CA . TYR A 1 130 ? -7.720 -2.511 -0.224 1.00 29.67 128 TYR A CA 1
ATOM 974 C C . TYR A 1 130 ? -7.657 -2.243 1.286 1.00 28.76 128 TYR A C 1
ATOM 975 O O . TYR A 1 130 ? -6.861 -2.900 1.978 1.00 28.29 128 TYR A O 1
ATOM 984 N N . GLY A 1 131 ? -8.474 -1.304 1.776 1.00 28.53 129 GLY A N 1
ATOM 985 C CA . GLY A 1 131 ? -8.728 -1.077 3.212 1.00 28.53 129 GLY A CA 1
ATOM 986 C C . GLY A 1 131 ? -7.691 -0.181 3.871 1.00 28.31 129 GLY A C 1
ATOM 987 O O . GLY A 1 131 ? -7.888 0.161 5.054 1.00 28.59 129 GLY A O 1
ATOM 988 N N . ASN A 1 132 ? -6.631 0.196 3.150 1.00 27.79 130 ASN A N 1
ATOM 989 C CA . ASN A 1 132 ? -5.521 1.028 3.684 1.00 27.65 130 ASN A CA 1
ATOM 990 C C . ASN A 1 132 ? -6.010 2.465 3.836 1.00 27.98 130 ASN A C 1
ATOM 991 O O . ASN A 1 132 ? -6.603 3.016 2.910 1.00 27.99 130 ASN A O 1
ATOM 996 N N . PRO A 1 133 ? -5.760 3.128 4.988 1.00 28.13 131 PRO A N 1
ATOM 997 C CA . PRO A 1 133 ? -6.219 4.500 5.194 1.00 28.29 131 PRO A CA 1
ATOM 998 C C . PRO A 1 133 ? -5.495 5.481 4.260 1.00 28.20 131 PRO A C 1
ATOM 999 O O . PRO A 1 133 ? -4.333 5.261 3.965 1.00 28.27 131 PRO A O 1
ATOM 1003 N N . ILE A 1 134 ? -6.205 6.520 3.814 1.00 28.06 132 ILE A N 1
ATOM 1004 C CA . ILE A 1 134 ? -5.681 7.600 2.928 1.00 28.25 132 ILE A CA 1
ATOM 1005 C C . ILE A 1 134 ? -5.071 8.682 3.815 1.00 28.50 132 ILE A C 1
ATOM 1006 O O . ILE A 1 134 ? -5.793 9.373 4.528 1.00 29.06 132 ILE A O 1
ATOM 1011 N N . PRO A 1 135 ? -3.729 8.853 3.815 1.00 29.37 133 PRO A N 1
ATOM 1012 C CA . PRO A 1 135 ? -3.078 9.861 4.653 1.00 29.90 133 PRO A CA 1
ATOM 1013 C C . PRO A 1 135 ? -3.018 11.251 4.001 1.00 30.46 133 PRO A C 1
ATOM 1014 O O . PRO A 1 135 ? -3.362 11.370 2.842 1.00 30.63 133 PRO A O 1
ATOM 1018 N N . GLY A 1 136 ? -2.601 12.259 4.775 1.00 31.36 134 GLY A N 1
ATOM 1019 C CA . GLY A 1 136 ? -2.293 13.624 4.303 1.00 31.90 134 GLY A CA 1
ATOM 1020 C C . GLY A 1 136 ? -3.514 14.389 3.817 1.00 32.68 134 GLY A C 1
ATOM 1021 O O . GLY A 1 136 ? -3.323 15.345 3.038 1.00 32.67 134 GLY A O 1
ATOM 1022 N N . LEU A 1 137 ? -4.718 14.015 4.262 1.00 33.73 135 LEU A N 1
ATOM 1023 C CA . LEU A 1 137 ? -5.983 14.722 3.914 1.00 35.13 135 LEU A CA 1
ATOM 1024 C C . LEU A 1 137 ? -6.065 16.046 4.689 1.00 37.02 135 LEU A C 1
ATOM 1025 O O . LEU A 1 137 ? -6.921 16.879 4.332 1.00 36.98 135 LEU A O 1
ATOM 1030 N N . ASP A 1 138 ? -5.216 16.225 5.709 1.00 39.44 136 ASP A N 1
ATOM 1031 C CA . ASP A 1 138 ? -5.076 17.490 6.482 1.00 41.38 136 ASP A CA 1
ATOM 1032 C C . ASP A 1 138 ? -4.176 18.461 5.705 1.00 42.17 136 ASP A C 1
ATOM 1033 O O . ASP A 1 138 ? -4.502 19.664 5.679 1.00 43.31 136 ASP A O 1
ATOM 1038 N N . GLU A 1 139 ? -3.095 17.958 5.095 1.00 43.36 137 GLU A N 1
ATOM 1039 C CA . GLU A 1 139 ? -2.126 18.753 4.289 1.00 44.07 137 GLU A CA 1
ATOM 1040 C C . GLU A 1 139 ? -2.798 19.195 2.982 1.00 44.69 137 GLU A C 1
ATOM 1041 O O . GLU A 1 139 ? -2.502 20.313 2.515 1.00 44.78 137 GLU A O 1
ATOM 1047 N N . LEU A 1 140 ? -3.661 18.345 2.417 1.00 45.24 138 LEU A N 1
ATOM 1048 C CA . LEU A 1 140 ? -4.532 18.680 1.257 1.00 45.56 138 LEU A CA 1
ATOM 1049 C C . LEU A 1 140 ? -5.593 19.689 1.715 1.00 46.70 138 LEU A C 1
ATOM 1050 O O . LEU A 1 140 ? -5.947 20.576 0.913 1.00 47.70 138 LEU A O 1
ATOM 1055 N N . GLY A 1 141 ? -6.079 19.540 2.953 1.00 48.14 139 GLY A N 1
ATOM 1056 C CA . GLY A 1 141 ? -6.994 20.481 3.631 1.00 48.40 139 GLY A CA 1
ATOM 1057 C C . GLY A 1 141 ? -8.455 20.144 3.382 1.00 49.00 139 GLY A C 1
ATOM 1058 O O . GLY A 1 141 ? -9.233 21.084 3.132 1.00 50.33 139 GLY A O 1
ATOM 1059 N N . VAL A 1 142 ? -8.822 18.859 3.454 1.00 49.53 140 VAL A N 1
ATOM 1060 C CA . VAL A 1 142 ? -10.209 18.368 3.183 1.00 50.01 140 VAL A CA 1
ATOM 1061 C C . VAL A 1 142 ? -10.600 17.234 4.145 1.00 50.57 140 VAL A C 1
ATOM 1062 O O . VAL A 1 142 ? -11.658 16.616 3.907 1.00 50.04 140 VAL A O 1
ATOM 1066 N N . GLY A 1 143 ? -9.816 16.974 5.200 1.00 51.80 141 GLY A N 1
ATOM 1067 C CA . GLY A 1 143 ? -10.087 15.879 6.155 1.00 52.63 141 GLY A CA 1
ATOM 1068 C C . GLY A 1 143 ? -9.046 15.781 7.259 1.00 53.44 141 GLY A C 1
ATOM 1069 O O . GLY A 1 143 ? -8.201 16.691 7.367 1.00 53.86 141 GLY A O 1
ATOM 1070 N N . ASP A 1 144 ? -9.110 14.700 8.046 1.00 54.30 142 ASP A N 1
ATOM 1071 C CA . ASP A 1 144 ? -8.238 14.439 9.223 1.00 55.06 142 ASP A CA 1
ATOM 1072 C C . ASP A 1 144 ? -7.038 13.584 8.799 1.00 54.59 142 ASP A C 1
ATOM 1073 O O . ASP A 1 144 ? -7.188 12.777 7.860 1.00 53.59 142 ASP A O 1
ATOM 1078 N N . SER A 1 145 ? -5.904 13.746 9.489 1.00 54.37 143 SER A N 1
ATOM 1079 C CA . SER A 1 145 ? -4.692 12.893 9.360 1.00 53.86 143 SER A CA 1
ATOM 1080 C C . SER A 1 145 ? -4.985 11.508 9.947 1.00 54.16 143 SER A C 1
ATOM 1081 O O . SER A 1 145 ? -5.984 11.376 10.683 1.00 53.88 143 SER A O 1
ATOM 1084 N N . VAL A 1 146 ? -4.140 10.521 9.635 1.00 54.94 144 VAL A N 1
ATOM 1085 C CA . VAL A 1 146 ? -4.269 9.110 10.112 1.00 55.56 144 VAL A CA 1
ATOM 1086 C C . VAL A 1 146 ? -2.900 8.623 10.599 1.00 57.11 144 VAL A C 1
ATOM 1087 O O . VAL A 1 146 ? -1.877 9.162 10.130 1.00 58.52 144 VAL A O 1
ATOM 1091 N N . GLU A 1 147 ? -2.894 7.641 11.506 1.00 58.77 145 GLU A N 1
ATOM 1092 C CA . GLU A 1 147 ? -1.675 6.913 11.946 1.00 59.67 145 GLU A CA 1
ATOM 1093 C C . GLU A 1 147 ? -1.303 5.897 10.870 1.00 59.25 145 GLU A C 1
ATOM 1094 O O . GLU A 1 147 ? -2.175 5.185 10.372 1.00 59.37 145 GLU A O 1
ATOM 1100 N N . PRO A 1 148 ? -0.014 5.807 10.462 1.00 58.30 146 PRO A N 1
ATOM 1101 C CA . PRO A 1 148 ? 0.433 4.763 9.538 1.00 57.49 146 PRO A CA 1
ATOM 1102 C C . PRO A 1 148 ? -0.075 3.362 9.917 1.00 56.71 146 PRO A C 1
ATOM 1103 O O . PRO A 1 148 ? -0.510 2.645 9.033 1.00 56.17 146 PRO A O 1
ATOM 1107 N N . VAL A 1 149 ? -0.017 3.023 11.211 1.00 56.24 147 VAL A N 1
ATOM 1108 C CA . VAL A 1 149 ? -0.431 1.702 11.775 1.00 55.89 147 VAL A CA 1
ATOM 1109 C C . VAL A 1 149 ? -1.530 1.928 12.822 1.00 55.61 147 VAL A C 1
ATOM 1110 O O . VAL A 1 149 ? -1.342 2.791 13.705 1.00 55.39 147 VAL A O 1
ATOM 1114 N N . ASP A 1 150 ? -2.635 1.182 12.709 1.00 54.43 148 ASP A N 1
ATOM 1115 C CA . ASP A 1 150 ? -3.692 1.058 13.748 1.00 52.72 148 ASP A CA 1
ATOM 1116 C C . ASP A 1 150 ? -3.249 -0.030 14.733 1.00 52.19 148 ASP A C 1
ATOM 1117 O O . ASP A 1 150 ? -3.012 -1.171 14.285 1.00 52.93 148 ASP A O 1
ATOM 1122 N N . THR A 1 151 ? -3.144 0.320 16.018 1.00 50.29 149 THR A N 1
ATOM 1123 C CA . THR A 1 151 ? -2.619 -0.548 17.107 1.00 48.94 149 THR A CA 1
ATOM 1124 C C . THR A 1 151 ? -3.618 -1.670 17.425 1.00 46.57 149 THR A C 1
ATOM 1125 O O . THR A 1 151 ? -3.175 -2.709 17.951 1.00 46.23 149 THR A O 1
ATOM 1129 N N . ASP A 1 152 ? -4.906 -1.460 17.134 1.00 44.46 150 ASP A N 1
ATOM 1130 C CA . ASP A 1 152 ? -5.999 -2.444 17.367 1.00 43.05 150 ASP A CA 1
ATOM 1131 C C . ASP A 1 152 ? -5.835 -3.642 16.425 1.00 41.59 150 ASP A C 1
ATOM 1132 O O . ASP A 1 152 ? -6.172 -4.766 16.842 1.00 41.67 150 ASP A O 1
ATOM 1137 N N . LEU A 1 153 ? -5.345 -3.406 15.203 1.00 39.93 151 LEU A N 1
ATOM 1138 C CA . LEU A 1 153 ? -5.228 -4.436 14.136 1.00 38.79 151 LEU A CA 1
ATOM 1139 C C . LEU A 1 153 ? -4.017 -5.334 14.413 1.00 37.55 151 LEU A C 1
ATOM 1140 O O . LEU A 1 153 ? -3.029 -4.838 14.990 1.00 37.07 151 LEU A O 1
ATOM 1145 N N . ARG A 1 154 ? -4.110 -6.606 14.012 1.00 36.36 152 ARG A N 1
ATOM 1146 C CA . ARG A 1 154 ? -3.040 -7.630 14.140 1.00 35.88 152 ARG A CA 1
ATOM 1147 C C . ARG A 1 154 ? -2.699 -8.167 12.745 1.00 34.74 152 ARG A C 1
ATOM 1148 O O . ARG A 1 154 ? -3.571 -8.110 11.860 1.00 34.02 152 ARG A O 1
ATOM 1156 N N . ARG A 1 155 ? -1.470 -8.660 12.566 1.00 34.31 153 ARG A N 1
ATOM 1157 C CA . ARG A 1 155 ? -0.950 -9.202 11.281 1.00 33.88 153 ARG A CA 1
ATOM 1158 C C . ARG A 1 155 ? -1.256 -10.704 11.220 1.00 33.53 153 ARG A C 1
ATOM 1159 O O . ARG A 1 155 ? -1.144 -11.368 12.266 1.00 32.83 153 ARG A O 1
ATOM 1167 N N . VAL A 1 156 ? -1.627 -11.209 10.039 1.00 33.53 154 VAL A N 1
ATOM 1168 C CA . VAL A 1 156 ? -2.109 -12.608 9.822 1.00 34.09 154 VAL A CA 1
ATOM 1169 C C . VAL A 1 156 ? -1.018 -13.601 10.251 1.00 34.33 154 VAL A C 1
ATOM 1170 O O . VAL A 1 156 ? -1.381 -14.688 10.744 1.00 34.18 154 VAL A O 1
ATOM 1174 N N . ASP A 1 157 ? 0.260 -13.247 10.076 1.00 34.66 155 ASP A N 1
ATOM 1175 C CA . ASP A 1 157 ? 1.420 -14.099 10.460 1.00 35.35 155 ASP A CA 1
ATOM 1176 C C . ASP A 1 157 ? 1.546 -14.137 11.990 1.00 36.37 155 ASP A C 1
ATOM 1177 O O . ASP A 1 157 ? 1.894 -15.212 12.519 1.00 36.39 155 ASP A O 1
ATOM 1182 N N . GLU A 1 158 ? 1.281 -13.012 12.668 1.00 37.19 156 GLU A N 1
ATOM 1183 C CA . GLU A 1 158 ? 1.310 -12.896 14.153 1.00 38.05 156 GLU A CA 1
ATOM 1184 C C . GLU A 1 158 ? 0.152 -13.708 14.743 1.00 38.05 156 GLU A C 1
ATOM 1185 O O . GLU A 1 158 ? 0.409 -14.507 15.662 1.00 38.56 156 GLU A O 1
ATOM 1191 N N . VAL A 1 159 ? -1.067 -13.510 14.229 1.00 38.19 157 VAL A N 1
ATOM 1192 C CA . VAL A 1 159 ? -2.306 -14.218 14.677 1.00 38.77 157 VAL A CA 1
ATOM 1193 C C . VAL A 1 159 ? -2.075 -15.732 14.574 1.00 39.62 157 VAL A C 1
ATOM 1194 O O . VAL A 1 159 ? -2.446 -16.447 15.524 1.00 39.85 157 VAL A O 1
ATOM 1198 N N . ALA A 1 160 ? -1.484 -16.188 13.464 1.00 40.76 158 ALA A N 1
ATOM 1199 C CA . ALA A 1 160 ? -1.205 -17.612 13.155 1.00 41.25 158 ALA A CA 1
ATOM 1200 C C . ALA A 1 160 ? -0.196 -18.180 14.161 1.00 41.55 158 ALA A C 1
ATOM 1201 O O . ALA A 1 160 ? -0.506 -19.209 14.793 1.00 41.41 158 ALA A O 1
ATOM 1203 N N . ARG A 1 161 ? 0.962 -17.526 14.300 1.00 42.25 159 ARG A N 1
ATOM 1204 C CA . ARG A 1 161 ? 2.072 -17.937 15.205 1.00 42.73 159 ARG A CA 1
ATOM 1205 C C . ARG A 1 161 ? 1.591 -17.961 16.662 1.00 42.83 159 ARG A C 1
ATOM 1206 O O . ARG A 1 161 ? 2.136 -18.763 17.447 1.00 43.34 159 ARG A O 1
ATOM 1214 N N . SER A 1 162 ? 0.622 -17.108 17.010 1.00 42.44 160 SER A N 1
ATOM 1215 C CA . SER A 1 162 ? 0.082 -16.942 18.385 1.00 41.89 160 SER A CA 1
ATOM 1216 C C . SER A 1 162 ? -1.039 -17.957 18.660 1.00 40.79 160 SER A C 1
ATOM 1217 O O . SER A 1 162 ? -1.546 -17.962 19.797 1.00 41.71 160 SER A O 1
ATOM 1220 N N . GLY A 1 163 ? -1.406 -18.781 17.669 1.00 38.77 161 GLY A N 1
ATOM 1221 C CA . GLY A 1 163 ? -2.389 -19.874 17.819 1.00 37.56 161 GLY A CA 1
ATOM 1222 C C . GLY A 1 163 ? -3.587 -19.742 16.890 1.00 36.89 161 GLY A C 1
ATOM 1223 O O . GLY A 1 163 ? -4.529 -20.542 17.045 1.00 36.39 161 GLY A O 1
ATOM 1224 N N . GLY A 1 164 ? -3.565 -18.780 15.960 1.00 36.68 162 GLY A N 1
ATOM 1225 C CA . GLY A 1 164 ? -4.621 -18.581 14.947 1.00 36.41 162 GLY A CA 1
ATOM 1226 C C . GLY A 1 164 ? -5.887 -17.994 15.549 1.00 36.34 162 GLY A C 1
ATOM 1227 O O . GLY A 1 164 ? -5.797 -17.379 16.628 1.00 35.62 162 GLY A O 1
ATOM 1228 N N . GLY A 1 165 ? -7.025 -18.180 14.869 1.00 36.93 163 GLY A N 1
ATOM 1229 C CA . GLY A 1 165 ? -8.351 -17.686 15.289 1.00 37.43 163 GLY A CA 1
ATOM 1230 C C . GLY A 1 165 ? -9.072 -16.971 14.158 1.00 38.51 163 GLY A C 1
ATOM 1231 O O . GLY A 1 165 ? -8.416 -16.648 13.146 1.00 38.19 163 GLY A O 1
ATOM 1232 N N . ARG A 1 166 ? -10.378 -16.736 14.324 1.00 39.49 164 ARG A N 1
ATOM 1233 C CA . ARG A 1 166 ? -11.243 -16.009 13.355 1.00 39.96 164 ARG A CA 1
ATOM 1234 C C . ARG A 1 166 ? -10.950 -14.508 13.469 1.00 39.81 164 ARG A C 1
ATOM 1235 O O . ARG A 1 166 ? -10.782 -14.030 14.611 1.00 40.68 164 ARG A O 1
ATOM 1243 N N . ALA A 1 167 ? -10.881 -13.802 12.333 1.00 38.49 165 ALA A N 1
ATOM 1244 C CA . ALA A 1 167 ? -10.535 -12.363 12.257 1.00 37.36 165 ALA A CA 1
ATOM 1245 C C . ALA A 1 167 ? -11.227 -11.700 11.058 1.00 36.87 165 ALA A C 1
ATOM 1246 O O . ALA A 1 167 ? -11.573 -12.412 10.093 1.00 36.26 165 ALA A O 1
ATOM 1248 N N . LEU A 1 168 ? -11.418 -10.379 11.138 1.00 36.08 166 LEU A N 1
ATOM 1249 C CA . LEU A 1 168 ? -12.009 -9.526 10.071 1.00 35.44 166 LEU A CA 1
ATOM 1250 C C . LEU A 1 168 ? -10.872 -8.903 9.255 1.00 33.70 166 LEU A C 1
ATOM 1251 O O . LEU A 1 168 ? -10.027 -8.223 9.863 1.00 32.90 166 LEU A O 1
ATOM 1256 N N . VAL A 1 169 ? -10.860 -9.127 7.936 1.00 32.79 167 VAL A N 1
ATOM 1257 C CA . VAL A 1 169 ? -9.863 -8.536 6.992 1.00 32.43 167 VAL A CA 1
ATOM 1258 C C . VAL A 1 169 ? -10.087 -7.020 6.960 1.00 31.96 167 VAL A C 1
ATOM 1259 O O . VAL A 1 169 ? -11.224 -6.598 6.674 1.00 31.81 167 VAL A O 1
ATOM 1263 N N . CYS A 1 170 ? -9.040 -6.245 7.258 1.00 31.66 168 CYS A N 1
ATOM 1264 C CA . CYS A 1 170 ? -9.073 -4.762 7.364 1.00 31.24 168 CYS A CA 1
ATOM 1265 C C . CYS A 1 170 ? -8.203 -4.125 6.274 1.00 30.31 168 CYS A C 1
ATOM 1266 O O . CYS A 1 170 ? -8.721 -3.246 5.566 1.00 30.01 168 CYS A O 1
ATOM 1269 N N . ARG A 1 171 ? -6.938 -4.546 6.151 1.00 29.80 169 ARG A N 1
ATOM 1270 C CA . ARG A 1 171 ? -5.937 -3.917 5.244 1.00 29.37 169 ARG A CA 1
ATOM 1271 C C . ARG A 1 171 ? -5.124 -4.984 4.503 1.00 28.66 169 ARG A C 1
ATOM 1272 O O . ARG A 1 171 ? -4.717 -5.973 5.143 1.00 27.94 169 ARG A O 1
ATOM 1280 N N . ILE A 1 172 ? -4.906 -4.765 3.201 1.00 28.35 170 ILE A N 1
ATOM 1281 C CA . ILE A 1 172 ? -3.915 -5.484 2.345 1.00 27.92 170 ILE A CA 1
ATOM 1282 C C . ILE A 1 172 ? -2.884 -4.449 1.883 1.00 27.44 170 ILE A C 1
ATOM 1283 O O . ILE A 1 172 ? -3.263 -3.559 1.093 1.00 27.24 170 ILE A O 1
ATOM 1288 N N . ALA A 1 173 ? -1.641 -4.557 2.361 1.00 27.20 171 ALA A N 1
ATOM 1289 C CA . ALA A 1 173 ? -0.556 -3.574 2.123 1.00 27.28 171 ALA A CA 1
ATOM 1290 C C . ALA A 1 173 ? -0.184 -3.549 0.636 1.00 27.12 171 ALA A C 1
ATOM 1291 O O . ALA A 1 173 ? -0.467 -4.536 -0.071 1.00 26.49 171 ALA A O 1
ATOM 1293 N N . GLU A 1 174 ? 0.455 -2.460 0.202 1.00 27.26 172 GLU A N 1
ATOM 1294 C CA . GLU A 1 174 ? 0.810 -2.185 -1.217 1.00 27.67 172 GLU A CA 1
ATOM 1295 C C . GLU A 1 174 ? 1.713 -3.303 -1.756 1.00 28.49 172 GLU A C 1
ATOM 1296 O O . GLU A 1 174 ? 1.568 -3.650 -2.944 1.00 28.70 172 GLU A O 1
ATOM 1302 N N . HIS A 1 175 ? 2.596 -3.846 -0.911 1.00 29.16 173 HIS A N 1
ATOM 1303 C CA . HIS A 1 175 ? 3.570 -4.918 -1.255 1.00 30.00 173 HIS A CA 1
ATOM 1304 C C . HIS A 1 175 ? 2.839 -6.154 -1.796 1.00 29.50 173 HIS A C 1
ATOM 1305 O O . HIS A 1 175 ? 3.360 -6.774 -2.738 1.00 30.24 173 HIS A O 1
ATOM 1312 N N . VAL A 1 176 ? 1.677 -6.490 -1.231 1.00 29.02 174 VAL A N 1
ATOM 1313 C CA . VAL A 1 176 ? 0.840 -7.653 -1.658 1.00 28.89 174 VAL A CA 1
ATOM 1314 C C . VAL A 1 176 ? 0.269 -7.372 -3.056 1.00 28.15 174 VAL A C 1
ATOM 1315 O O . VAL A 1 176 ? 0.185 -8.318 -3.858 1.00 27.74 174 VAL A O 1
ATOM 1319 N N . GLN A 1 177 ? -0.081 -6.113 -3.334 1.00 27.86 175 GLN A N 1
ATOM 1320 C CA . GLN A 1 177 ? -0.865 -5.687 -4.525 1.00 28.06 175 GLN A CA 1
ATOM 1321 C C . GLN A 1 177 ? -0.001 -5.720 -5.794 1.00 28.97 175 GLN A C 1
ATOM 1322 O O . GLN A 1 177 ? -0.582 -5.606 -6.891 1.00 28.88 175 GLN A O 1
ATOM 1328 N N . LEU A 1 178 ? 1.321 -5.869 -5.656 1.00 30.40 176 LEU A N 1
ATOM 1329 C CA . LEU A 1 178 ? 2.278 -5.991 -6.792 1.00 31.56 176 LEU A CA 1
ATOM 1330 C C . LEU A 1 178 ? 2.100 -7.339 -7.508 1.00 32.70 176 LEU A C 1
ATOM 1331 O O . LEU A 1 178 ? 2.633 -7.467 -8.627 1.00 33.53 176 LEU A O 1
ATOM 1336 N N . ASP A 1 179 ? 1.404 -8.303 -6.892 1.00 33.92 177 ASP A N 1
ATOM 1337 C CA . ASP A 1 179 ? 1.123 -9.646 -7.472 1.00 35.29 177 ASP A CA 1
ATOM 1338 C C . ASP A 1 179 ? -0.356 -9.733 -7.848 1.00 35.60 177 ASP A C 1
ATOM 1339 O O . ASP A 1 179 ? -1.190 -10.038 -6.999 1.00 35.70 177 ASP A O 1
ATOM 1344 N N . PRO A 1 180 ? -0.732 -9.479 -9.125 1.00 36.18 178 PRO A N 1
ATOM 1345 C CA . PRO A 1 180 ? -2.136 -9.521 -9.542 1.00 36.63 178 PRO A CA 1
ATOM 1346 C C . PRO A 1 180 ? -2.784 -10.905 -9.383 1.00 37.25 178 PRO A C 1
ATOM 1347 O O . PRO A 1 180 ? -3.944 -10.957 -9.025 1.00 36.91 178 PRO A O 1
ATOM 1351 N N . ASP A 1 181 ? -2.031 -11.974 -9.671 1.00 38.48 179 ASP A N 1
ATOM 1352 C CA . ASP A 1 181 ? -2.486 -13.387 -9.550 1.00 39.05 179 ASP A CA 1
ATOM 1353 C C . ASP A 1 181 ? -2.915 -13.650 -8.103 1.00 39.08 179 ASP A C 1
ATOM 1354 O O . ASP A 1 181 ? -3.996 -14.233 -7.907 1.00 39.30 179 ASP A O 1
ATOM 1359 N N . LEU A 1 182 ? -2.091 -13.230 -7.138 1.00 39.42 180 LEU A N 1
ATOM 1360 C CA . LEU A 1 182 ? -2.347 -13.381 -5.680 1.00 39.51 180 LEU A CA 1
ATOM 1361 C C . LEU A 1 182 ? -3.604 -12.591 -5.299 1.00 39.40 180 LEU A C 1
ATOM 1362 O O . LEU A 1 182 ? -4.457 -13.155 -4.591 1.00 38.57 180 LEU A O 1
ATOM 1367 N N . MET A 1 183 ? -3.711 -11.342 -5.765 1.00 39.62 181 MET A N 1
ATOM 1368 C CA . MET A 1 183 ? -4.874 -10.447 -5.515 1.00 40.43 181 MET A CA 1
ATOM 1369 C C . MET A 1 183 ? -6.149 -11.088 -6.083 1.00 41.58 181 MET A C 1
ATOM 1370 O O . MET A 1 183 ? -7.223 -10.877 -5.490 1.00 41.29 181 MET A O 1
ATOM 1375 N N . SER A 1 184 ? -6.033 -11.841 -7.183 1.00 42.94 182 SER A N 1
ATOM 1376 C CA . SER A 1 184 ? -7.150 -12.592 -7.817 1.00 43.88 182 SER A CA 1
ATOM 1377 C C . SER A 1 184 ? -7.605 -13.727 -6.891 1.00 44.64 182 SER A C 1
ATOM 1378 O O . SER A 1 184 ? -8.829 -13.857 -6.683 1.00 44.69 182 SER A O 1
ATOM 1381 N N . GLU A 1 185 ? -6.658 -14.505 -6.351 1.00 44.95 183 GLU A N 1
ATOM 1382 C CA . GLU A 1 185 ? -6.924 -15.605 -5.382 1.00 45.54 183 GLU A CA 1
ATOM 1383 C C . GLU A 1 185 ? -7.685 -15.043 -4.175 1.00 45.06 183 GLU A C 1
ATOM 1384 O O . GLU A 1 185 ? -8.756 -15.591 -3.850 1.00 44.14 183 GLU A O 1
ATOM 1390 N N . LEU A 1 186 ? -7.150 -13.984 -3.554 1.00 45.07 184 LEU A N 1
ATOM 1391 C CA . LEU A 1 186 ? -7.714 -13.344 -2.332 1.00 45.20 184 LEU A CA 1
ATOM 1392 C C . LEU A 1 186 ? -9.160 -12.910 -2.606 1.00 45.92 184 LEU A C 1
ATOM 1393 O O . LEU A 1 186 ? -10.016 -13.133 -1.729 1.00 46.11 184 LEU A O 1
ATOM 1398 N N . LYS A 1 187 ? -9.420 -12.332 -3.783 1.00 47.48 185 LYS A N 1
ATOM 1399 C CA . LYS A 1 187 ? -10.771 -11.880 -4.215 1.00 48.55 185 LYS A CA 1
ATOM 1400 C C . LYS A 1 187 ? -11.715 -13.087 -4.282 1.00 49.73 185 LYS A C 1
ATOM 1401 O O . LYS A 1 187 ? -12.832 -12.989 -3.737 1.00 50.50 185 LYS A O 1
ATOM 1407 N N . LYS A 1 188 ? -11.274 -14.176 -4.922 1.00 50.79 186 LYS A N 1
ATOM 1408 C CA . LYS A 1 188 ? -12.071 -15.414 -5.151 1.00 50.85 186 LYS A CA 1
ATOM 1409 C C . LYS A 1 188 ? -12.437 -16.055 -3.807 1.00 50.31 186 LYS A C 1
ATOM 1410 O O . LYS A 1 188 ? -13.643 -16.269 -3.568 1.00 50.01 186 LYS A O 1
ATOM 1416 N N . VAL A 1 189 ? -11.435 -16.341 -2.968 1.00 49.44 187 VAL A N 1
ATOM 1417 C CA . VAL A 1 189 ? -11.599 -17.063 -1.668 1.00 49.34 187 VAL A CA 1
ATOM 1418 C C . VAL A 1 189 ? -12.330 -16.151 -0.673 1.00 49.36 187 VAL A C 1
ATOM 1419 O O . VAL A 1 189 ? -12.982 -16.691 0.242 1.00 50.90 187 VAL A O 1
ATOM 1423 N N . GLY A 1 190 ? -12.210 -14.829 -0.841 1.00 48.69 188 GLY A N 1
ATOM 1424 C CA . GLY A 1 190 ? -12.963 -13.813 -0.078 1.00 47.28 188 GLY A CA 1
ATOM 1425 C C . GLY A 1 190 ? -12.129 -13.140 1.002 1.00 46.27 188 GLY A C 1
ATOM 1426 O O . GLY A 1 190 ? -12.735 -12.648 1.977 1.00 46.62 188 GLY A O 1
ATOM 1427 N N . VAL A 1 191 ? -10.799 -13.108 0.844 1.00 44.44 189 VAL A N 1
ATOM 1428 C CA . VAL A 1 191 ? -9.860 -12.354 1.729 1.00 43.63 189 VAL A CA 1
ATOM 1429 C C . VAL A 1 191 ? -9.825 -10.903 1.235 1.00 42.66 189 VAL A C 1
ATOM 1430 O O . VAL A 1 191 ? -8.837 -10.514 0.578 1.00 41.92 189 VAL A O 1
ATOM 1434 N N . VAL A 1 192 ? -10.884 -10.143 1.530 1.00 42.10 190 VAL A N 1
ATOM 1435 C CA . VAL A 1 192 ? -11.074 -8.735 1.070 1.00 42.07 190 VAL A CA 1
ATOM 1436 C C . VAL A 1 192 ? -11.541 -7.892 2.254 1.00 41.35 190 VAL A C 1
ATOM 1437 O O . VAL A 1 192 ? -12.245 -8.391 3.129 1.00 41.66 190 VAL A O 1
ATOM 1441 N N . PRO A 1 193 ? -11.168 -6.592 2.316 1.00 40.61 191 PRO A N 1
ATOM 1442 C CA . PRO A 1 193 ? -11.594 -5.714 3.407 1.00 40.54 191 PRO A CA 1
ATOM 1443 C C . PRO A 1 193 ? -13.097 -5.820 3.715 1.00 40.70 191 PRO A C 1
ATOM 1444 O O . PRO A 1 193 ? -13.890 -5.660 2.805 1.00 40.22 191 PRO A O 1
ATOM 1448 N N . GLY A 1 194 ? -13.440 -6.112 4.974 1.00 41.32 192 GLY A N 1
ATOM 1449 C CA . GLY A 1 194 ? -14.829 -6.185 5.469 1.00 42.14 192 GLY A CA 1
ATOM 1450 C C . GLY A 1 194 ? -15.339 -7.613 5.602 1.00 42.48 192 GLY A C 1
ATOM 1451 O O . GLY A 1 194 ? -16.399 -7.787 6.231 1.00 42.51 192 GLY A O 1
ATOM 1452 N N . ASN A 1 195 ? -14.629 -8.596 5.035 1.00 43.13 193 ASN A N 1
ATOM 1453 C CA . ASN A 1 195 ? -14.997 -10.039 5.079 1.00 43.41 193 ASN A CA 1
ATOM 1454 C C . ASN A 1 195 ? -14.236 -10.731 6.215 1.00 43.64 193 ASN A C 1
ATOM 1455 O O . ASN A 1 195 ? -13.049 -10.407 6.416 1.00 44.62 193 ASN A O 1
ATOM 1460 N N . GLU A 1 196 ? -14.900 -11.656 6.916 1.00 43.72 194 GLU A N 1
ATOM 1461 C CA . GLU A 1 196 ? -14.319 -12.455 8.028 1.00 43.82 194 GLU A CA 1
ATOM 1462 C C . GLU A 1 196 ? -13.578 -13.662 7.441 1.00 42.51 194 GLU A C 1
ATOM 1463 O O . GLU A 1 196 ? -14.036 -14.192 6.412 1.00 41.48 194 GLU A O 1
ATOM 1469 N N . ILE A 1 197 ? -12.470 -14.061 8.075 1.00 42.08 195 ILE A N 1
ATOM 1470 C CA . ILE A 1 197 ? -11.596 -15.198 7.655 1.00 41.85 195 ILE A CA 1
ATOM 1471 C C . ILE A 1 197 ? -11.195 -16.005 8.895 1.00 41.83 195 ILE A C 1
ATOM 1472 O O . ILE A 1 197 ? -11.250 -15.444 10.006 1.00 42.15 195 ILE A O 1
ATOM 1477 N N . ASP A 1 198 ? -10.799 -17.267 8.698 1.00 42.31 196 ASP A N 1
ATOM 1478 C CA . ASP A 1 198 ? -10.260 -18.164 9.755 1.00 42.46 196 ASP A CA 1
ATOM 1479 C C . ASP A 1 198 ? -8.764 -18.382 9.495 1.00 41.50 196 ASP A C 1
ATOM 1480 O O . ASP A 1 198 ? -8.432 -19.020 8.480 1.00 42.07 196 ASP A O 1
ATOM 1485 N N . ILE A 1 199 ? -7.907 -17.859 10.379 1.00 40.64 197 ILE A N 1
ATOM 1486 C CA . ILE A 1 199 ? -6.419 -17.986 10.314 1.00 39.36 197 ILE A CA 1
ATOM 1487 C C . ILE A 1 199 ? -6.006 -19.228 11.110 1.00 39.55 197 ILE A C 1
ATOM 1488 O O . ILE A 1 199 ? -6.210 -19.232 12.340 1.00 39.79 197 ILE A O 1
ATOM 1493 N N . VAL A 1 200 ? -5.434 -20.227 10.432 1.00 39.44 198 VAL A N 1
ATOM 1494 C CA . VAL A 1 200 ? -5.007 -21.528 11.031 1.00 39.76 198 VAL A CA 1
ATOM 1495 C C . VAL A 1 200 ? -3.674 -21.314 11.758 1.00 39.66 198 VAL A C 1
ATOM 1496 O O . VAL A 1 200 ? -2.879 -20.466 11.301 1.00 39.70 198 VAL A O 1
ATOM 1500 N N . ALA A 1 201 ? -3.443 -22.059 12.844 1.00 39.50 199 ALA A N 1
ATOM 1501 C CA . ALA A 1 201 ? -2.212 -22.004 13.670 1.00 39.22 199 ALA A CA 1
ATOM 1502 C C . ALA A 1 201 ? -1.037 -22.595 12.883 1.00 39.25 199 ALA A C 1
ATOM 1503 O O . ALA A 1 201 ? -1.289 -23.366 11.934 1.00 38.64 199 ALA A O 1
ATOM 1505 N N . VAL A 1 202 ? 0.195 -22.237 13.263 1.00 39.50 200 VAL A N 1
ATOM 1506 C CA . VAL A 1 202 ? 1.458 -22.696 12.608 1.00 40.04 200 VAL A CA 1
ATOM 1507 C C . VAL A 1 202 ? 2.540 -22.896 13.679 1.00 40.09 200 VAL A C 1
ATOM 1508 O O . VAL A 1 202 ? 2.691 -21.992 14.525 1.00 39.96 200 VAL A O 1
ATOM 1512 N N . ASN A 1 206 ? 8.872 -18.676 9.287 1.00 70.38 204 ASN A N 1
ATOM 1513 C CA . ASN A 1 206 ? 9.264 -19.263 7.975 1.00 71.01 204 ASN A CA 1
ATOM 1514 C C . ASN A 1 206 ? 8.468 -20.553 7.739 1.00 69.64 204 ASN A C 1
ATOM 1515 O O . ASN A 1 206 ? 9.075 -21.645 7.729 1.00 68.77 204 ASN A O 1
ATOM 1520 N N . LYS A 1 207 ? 7.152 -20.409 7.564 1.00 67.91 205 LYS A N 1
ATOM 1521 C CA . LYS A 1 207 ? 6.195 -21.497 7.226 1.00 66.36 205 LYS A CA 1
ATOM 1522 C C . LYS A 1 207 ? 4.936 -20.851 6.655 1.00 63.54 205 LYS A C 1
ATOM 1523 O O . LYS A 1 207 ? 4.469 -19.845 7.187 1.00 63.31 205 LYS A O 1
ATOM 1529 N N . PRO A 1 208 ? 4.351 -21.384 5.557 1.00 60.39 206 PRO A N 1
ATOM 1530 C CA . PRO A 1 208 ? 3.193 -20.749 4.927 1.00 57.71 206 PRO A CA 1
ATOM 1531 C C . PRO A 1 208 ? 1.977 -20.720 5.866 1.00 54.32 206 PRO A C 1
ATOM 1532 O O . PRO A 1 208 ? 1.728 -21.711 6.529 1.00 53.24 206 PRO A O 1
ATOM 1536 N N . ILE A 1 209 ? 1.273 -19.584 5.903 1.00 51.30 207 ILE A N 1
ATOM 1537 C CA . ILE A 1 209 ? 0.070 -19.344 6.757 1.00 49.08 207 ILE A CA 1
ATOM 1538 C C . ILE A 1 209 ? -1.172 -19.748 5.956 1.00 47.85 207 ILE A C 1
ATOM 1539 O O . ILE A 1 209 ? -1.379 -19.179 4.867 1.00 47.79 207 ILE A O 1
ATOM 1544 N N . GLN A 1 210 ? -1.956 -20.697 6.477 1.00 46.76 208 GLN A N 1
ATOM 1545 C CA . GLN A 1 210 ? -3.232 -21.158 5.870 1.00 46.39 208 GLN A CA 1
ATOM 1546 C C . GLN A 1 210 ? -4.348 -20.199 6.300 1.00 46.52 208 GLN A C 1
ATOM 1547 O O . GLN A 1 210 ? -4.595 -20.085 7.517 1.00 46.57 208 GLN A O 1
ATOM 1553 N N . VAL A 1 211 ? -4.974 -19.525 5.332 1.00 46.82 209 VAL A N 1
ATOM 1554 C CA . VAL A 1 211 ? -6.142 -18.617 5.533 1.00 47.33 209 VAL A CA 1
ATOM 1555 C C . VAL A 1 211 ? -7.352 -19.253 4.843 1.00 47.91 209 VAL A C 1
ATOM 1556 O O . VAL A 1 211 ? -7.184 -19.772 3.723 1.00 47.61 209 VAL A O 1
ATOM 1560 N N . GLN A 1 212 ? -8.516 -19.214 5.496 1.00 49.52 210 GLN A N 1
ATOM 1561 C CA . GLN A 1 212 ? -9.760 -19.894 5.049 1.00 51.46 210 GLN A CA 1
ATOM 1562 C C . GLN A 1 212 ? -10.915 -18.887 5.049 1.00 51.75 210 GLN A C 1
ATOM 1563 O O . GLN A 1 212 ? -11.288 -18.419 6.143 1.00 51.68 210 GLN A O 1
ATOM 1569 N N . GLY A 1 213 ? -11.440 -18.569 3.861 1.00 52.19 211 GLY A N 1
ATOM 1570 C CA . GLY A 1 213 ? -12.617 -17.700 3.669 1.00 53.98 211 GLY A CA 1
ATOM 1571 C C . GLY A 1 213 ? -13.903 -18.509 3.641 1.00 55.49 211 GLY A C 1
ATOM 1572 O O . GLY A 1 213 ? -13.849 -19.716 3.955 1.00 54.81 211 GLY A O 1
ATOM 1573 N N . SER A 1 214 ? -15.018 -17.867 3.279 1.00 57.40 212 SER A N 1
ATOM 1574 C CA . SER A 1 214 ? -16.368 -18.485 3.181 1.00 59.04 212 SER A CA 1
ATOM 1575 C C . SER A 1 214 ? -16.403 -19.479 2.013 1.00 60.24 212 SER A C 1
ATOM 1576 O O . SER A 1 214 ? -16.906 -20.602 2.210 1.00 60.21 212 SER A O 1
ATOM 1579 N N . GLU A 1 215 ? -15.877 -19.075 0.851 1.00 62.11 213 GLU A N 1
ATOM 1580 C CA . GLU A 1 215 ? -15.895 -19.870 -0.407 1.00 63.03 213 GLU A CA 1
ATOM 1581 C C . GLU A 1 215 ? -14.831 -20.973 -0.336 1.00 61.75 213 GLU A C 1
ATOM 1582 O O . GLU A 1 215 ? -15.178 -22.141 -0.610 1.00 61.31 213 GLU A O 1
ATOM 1588 N N . GLY A 1 216 ? -13.592 -20.619 0.022 1.00 59.80 214 GLY A N 1
ATOM 1589 C CA . GLY A 1 216 ? -12.465 -21.566 0.131 1.00 58.28 214 GLY A CA 1
ATOM 1590 C C . GLY A 1 216 ? -11.359 -21.042 1.031 1.00 56.53 214 GLY A C 1
ATOM 1591 O O . GLY A 1 216 ? -11.674 -20.577 2.143 1.00 57.10 214 GLY A O 1
ATOM 1592 N N . GLY A 1 217 ? -10.108 -21.129 0.567 1.00 54.25 215 GLY A N 1
ATOM 1593 C CA . GLY A 1 217 ? -8.907 -20.680 1.298 1.00 53.45 215 GLY A CA 1
ATOM 1594 C C . GLY A 1 217 ? -7.689 -20.608 0.391 1.00 52.73 215 GLY A C 1
ATOM 1595 O O . GLY A 1 217 ? -7.838 -20.863 -0.820 1.00 52.62 215 GLY A O 1
ATOM 1596 N N . THR A 1 218 ? -6.525 -20.276 0.958 1.00 51.61 216 THR A N 1
ATOM 1597 C CA . THR A 1 218 ? -5.232 -20.135 0.234 1.00 50.98 216 THR A CA 1
ATOM 1598 C C . THR A 1 218 ? -4.077 -20.110 1.244 1.00 50.17 216 THR A C 1
ATOM 1599 O O . THR A 1 218 ? -4.342 -19.869 2.439 1.00 49.11 216 THR A O 1
ATOM 1603 N N . GLN A 1 219 ? -2.851 -20.354 0.768 1.00 49.83 217 GLN A N 1
ATOM 1604 C CA . GLN A 1 219 ? -1.603 -20.351 1.578 1.00 50.46 217 GLN A CA 1
ATOM 1605 C C . GLN A 1 219 ? -0.826 -19.059 1.305 1.00 49.17 217 GLN A C 1
ATOM 1606 O O . GLN A 1 219 ? -0.433 -18.846 0.143 1.00 50.73 217 GLN A O 1
ATOM 1612 N N . LEU A 1 220 ? -0.612 -18.241 2.340 1.00 47.65 218 LEU A N 1
ATOM 1613 C CA . LEU A 1 220 ? 0.150 -16.963 2.273 1.00 46.69 218 LEU A CA 1
ATOM 1614 C C . LEU A 1 220 ? 1.567 -17.196 2.809 1.00 46.26 218 LEU A C 1
ATOM 1615 O O . LEU A 1 220 ? 1.699 -17.823 3.877 1.00 46.96 218 LEU A O 1
ATOM 1620 N N . GLN A 1 221 ? 2.582 -16.704 2.093 1.00 45.81 219 GLN A N 1
ATOM 1621 C CA . GLN A 1 221 ? 3.999 -16.713 2.544 1.00 45.25 219 GLN A CA 1
ATOM 1622 C C . GLN A 1 221 ? 4.135 -15.749 3.720 1.00 43.83 219 GLN A C 1
ATOM 1623 O O . GLN A 1 221 ? 3.405 -14.764 3.798 1.00 42.61 219 GLN A O 1
ATOM 1629 N N . PRO A 1 222 ? 5.064 -16.007 4.672 1.00 43.83 220 PRO A N 1
ATOM 1630 C CA . PRO A 1 222 ? 5.240 -15.146 5.844 1.00 42.66 220 PRO A CA 1
ATOM 1631 C C . PRO A 1 222 ? 5.250 -13.644 5.518 1.00 41.04 220 PRO A C 1
ATOM 1632 O O . PRO A 1 222 ? 4.565 -12.902 6.196 1.00 40.67 220 PRO A O 1
ATOM 1636 N N . GLY A 1 223 ? 6.016 -13.244 4.496 1.00 39.16 221 GLY A N 1
ATOM 1637 C CA . GLY A 1 223 ? 6.138 -11.847 4.035 1.00 38.04 221 GLY A CA 1
ATOM 1638 C C . GLY A 1 223 ? 4.797 -11.267 3.616 1.00 36.60 221 GLY A C 1
ATOM 1639 O O . GLY A 1 223 ? 4.551 -10.084 3.918 1.00 35.29 221 GLY A O 1
ATOM 1640 N N . ILE A 1 224 ? 3.962 -12.077 2.954 1.00 36.05 222 ILE A N 1
ATOM 1641 C CA . ILE A 1 224 ? 2.604 -11.696 2.458 1.00 35.46 222 ILE A CA 1
ATOM 1642 C C . ILE A 1 224 ? 1.652 -11.609 3.658 1.00 34.89 222 ILE A C 1
ATOM 1643 O O . ILE A 1 224 ? 0.993 -10.562 3.810 1.00 34.92 222 ILE A O 1
ATOM 1648 N N . ALA A 1 225 ? 1.588 -12.673 4.467 1.00 34.11 223 ALA A N 1
ATOM 1649 C CA . ALA A 1 225 ? 0.755 -12.773 5.691 1.00 33.36 223 ALA A CA 1
ATOM 1650 C C . ALA A 1 225 ? 1.003 -11.557 6.594 1.00 32.62 223 ALA A C 1
ATOM 1651 O O . ALA A 1 225 ? 0.016 -10.958 7.067 1.00 32.03 223 ALA A O 1
ATOM 1653 N N . HIS A 1 226 ? 2.277 -11.208 6.807 1.00 32.14 224 HIS A N 1
ATOM 1654 C CA . HIS A 1 226 ? 2.735 -10.059 7.636 1.00 32.19 224 HIS A CA 1
ATOM 1655 C C . HIS A 1 226 ? 2.105 -8.754 7.130 1.00 32.21 224 HIS A C 1
ATOM 1656 O O . HIS A 1 226 ? 1.740 -7.912 7.973 1.00 31.95 224 HIS A O 1
ATOM 1663 N N . ALA A 1 227 ? 1.974 -8.606 5.807 1.00 32.50 225 ALA A N 1
ATOM 1664 C CA . ALA A 1 227 ? 1.480 -7.384 5.128 1.00 32.17 225 ALA A CA 1
ATOM 1665 C C . ALA A 1 227 ? -0.042 -7.257 5.277 1.00 32.21 225 ALA A C 1
ATOM 1666 O O . ALA A 1 227 ? -0.534 -6.115 5.228 1.00 32.63 225 ALA A O 1
ATOM 1668 N N . VAL A 1 228 ? -0.759 -8.377 5.436 1.00 31.96 226 VAL A N 1
ATOM 1669 C CA . VAL A 1 228 ? -2.244 -8.400 5.614 1.00 31.97 226 VAL A CA 1
ATOM 1670 C C . VAL A 1 228 ? -2.552 -8.169 7.098 1.00 32.78 226 VAL A C 1
ATOM 1671 O O . VAL A 1 228 ? -2.032 -8.935 7.931 1.00 33.07 226 VAL A O 1
ATOM 1675 N N . MET A 1 229 ? -3.367 -7.155 7.408 1.00 33.61 227 MET A N 1
ATOM 1676 C CA . MET A 1 229 ? -3.726 -6.760 8.796 1.00 34.26 227 MET A CA 1
ATOM 1677 C C . MET A 1 229 ? -5.225 -6.987 9.025 1.00 34.33 227 MET A C 1
ATOM 1678 O O . MET A 1 229 ? -6.027 -6.620 8.143 1.00 34.13 227 MET A O 1
ATOM 1683 N N . VAL A 1 230 ? -5.577 -7.570 10.174 1.00 34.30 228 VAL A N 1
ATOM 1684 C CA . VAL A 1 230 ? -6.952 -8.057 10.494 1.00 34.33 228 VAL A CA 1
ATOM 1685 C C . VAL A 1 230 ? -7.348 -7.579 11.895 1.00 34.74 228 VAL A C 1
ATOM 1686 O O . VAL A 1 230 ? -6.449 -7.219 12.683 1.00 33.84 228 VAL A O 1
ATOM 1690 N N . ARG A 1 231 ? -8.653 -7.579 12.181 1.00 36.45 229 ARG A N 1
ATOM 1691 C CA . ARG A 1 231 ? -9.221 -7.370 13.539 1.00 38.67 229 ARG A CA 1
ATOM 1692 C C . ARG A 1 231 ? -9.697 -8.727 14.072 1.00 39.50 229 ARG A C 1
ATOM 1693 O O . ARG A 1 231 ? -10.633 -9.299 13.481 1.00 39.37 229 ARG A O 1
ATOM 1701 N N . VAL A 1 232 ? -9.056 -9.224 15.135 1.00 40.97 230 VAL A N 1
ATOM 1702 C CA . VAL A 1 232 ? -9.352 -10.550 15.755 1.00 42.49 230 VAL A CA 1
ATOM 1703 C C . VAL A 1 232 ? -10.624 -10.409 16.600 1.00 44.22 230 VAL A C 1
ATOM 1704 O O . VAL A 1 232 ? -10.672 -9.495 17.448 1.00 44.42 230 VAL A O 1
ATOM 1708 N N . LYS A 1 233 ? -11.610 -11.280 16.362 1.00 45.92 231 LYS A N 1
ATOM 1709 C CA . LYS A 1 233 ? -12.935 -11.266 17.038 1.00 47.63 231 LYS A CA 1
ATOM 1710 C C . LYS A 1 233 ? -12.803 -11.888 18.433 1.00 48.53 231 LYS A C 1
ATOM 1711 O O . LYS A 1 233 ? -13.354 -11.367 19.406 1.00 48.12 231 LYS A O 1
ATOM 1718 N N . ASP B 1 5 ? 9.550 16.008 -15.350 1.00 42.83 3 ASP B N 1
ATOM 1719 C CA . ASP B 1 5 ? 8.922 17.323 -15.680 1.00 42.68 3 ASP B CA 1
ATOM 1720 C C . ASP B 1 5 ? 7.993 17.143 -16.887 1.00 41.31 3 ASP B C 1
ATOM 1721 O O . ASP B 1 5 ? 6.788 17.438 -16.753 1.00 40.93 3 ASP B O 1
ATOM 1726 N N . LEU B 1 6 ? 8.541 16.677 -18.015 1.00 39.27 4 LEU B N 1
ATOM 1727 C CA . LEU B 1 6 ? 7.774 16.278 -19.227 1.00 37.87 4 LEU B CA 1
ATOM 1728 C C . LEU B 1 6 ? 7.227 14.857 -19.040 1.00 35.79 4 LEU B C 1
ATOM 1729 O O . LEU B 1 6 ? 6.352 14.459 -19.836 1.00 34.62 4 LEU B O 1
ATOM 1734 N N . ILE B 1 7 ? 7.743 14.130 -18.039 1.00 34.03 5 ILE B N 1
ATOM 1735 C CA . ILE B 1 7 ? 7.323 12.755 -17.626 1.00 33.23 5 ILE B CA 1
ATOM 1736 C C . ILE B 1 7 ? 7.934 11.740 -18.601 1.00 32.44 5 ILE B C 1
ATOM 1737 O O . ILE B 1 7 ? 8.648 10.836 -18.129 1.00 32.09 5 ILE B O 1
ATOM 1742 N N . ASP B 1 8 ? 7.657 11.883 -19.901 1.00 31.88 6 ASP B N 1
ATOM 1743 C CA . ASP B 1 8 ? 8.246 11.054 -20.987 1.00 31.49 6 ASP B CA 1
ATOM 1744 C C . ASP B 1 8 ? 8.646 11.975 -22.147 1.00 31.49 6 ASP B C 1
ATOM 1745 O O . ASP B 1 8 ? 7.757 12.356 -22.938 1.00 30.98 6 ASP B O 1
ATOM 1750 N N . THR B 1 9 ? 9.940 12.304 -22.237 1.00 31.40 7 THR B N 1
ATOM 1751 C CA . THR B 1 9 ? 10.536 13.260 -23.212 1.00 31.21 7 THR B CA 1
ATOM 1752 C C . THR B 1 9 ? 10.210 12.821 -24.644 1.00 30.49 7 THR B C 1
ATOM 1753 O O . THR B 1 9 ? 9.635 13.634 -25.392 1.00 30.18 7 THR B O 1
ATOM 1757 N N . THR B 1 10 ? 10.566 11.583 -24.999 1.00 29.82 8 THR B N 1
ATOM 1758 C CA . THR B 1 10 ? 10.367 10.984 -26.347 1.00 29.95 8 THR B CA 1
ATOM 1759 C C . THR B 1 10 ? 8.903 11.150 -26.776 1.00 29.93 8 THR B C 1
ATOM 1760 O O . THR B 1 10 ? 8.675 11.576 -27.926 1.00 29.61 8 THR B O 1
ATOM 1764 N N . GLU B 1 11 ? 7.960 10.827 -25.884 1.00 29.66 9 GLU B N 1
ATOM 1765 C CA . GLU B 1 11 ? 6.497 10.889 -26.151 1.00 29.63 9 GLU B CA 1
ATOM 1766 C C . GLU B 1 11 ? 6.071 12.346 -26.380 1.00 29.53 9 GLU B C 1
ATOM 1767 O O . GLU B 1 11 ? 5.208 12.575 -27.250 1.00 28.99 9 GLU B O 1
ATOM 1773 N N . MET B 1 12 ? 6.661 13.293 -25.645 1.00 29.30 10 MET B N 1
ATOM 1774 C CA . MET B 1 12 ? 6.315 14.738 -25.737 1.00 29.50 10 MET B CA 1
ATOM 1775 C C . MET B 1 12 ? 6.846 15.324 -27.051 1.00 29.76 10 MET B C 1
ATOM 1776 O O . MET B 1 12 ? 6.127 16.149 -27.644 1.00 29.89 10 MET B O 1
ATOM 1781 N N . TYR B 1 13 ? 8.040 14.914 -27.492 1.00 29.70 11 TYR B N 1
ATOM 1782 C CA . TYR B 1 13 ? 8.646 15.336 -28.785 1.00 29.99 11 TYR B CA 1
ATOM 1783 C C . TYR B 1 13 ? 7.790 14.800 -29.940 1.00 29.03 11 TYR B C 1
ATOM 1784 O O . TYR B 1 13 ? 7.493 15.575 -30.871 1.00 28.01 11 TYR B O 1
ATOM 1793 N N . LEU B 1 14 ? 7.394 13.523 -29.864 1.00 28.25 12 LEU B N 1
ATOM 1794 C CA . LEU B 1 14 ? 6.512 12.846 -30.857 1.00 28.07 12 LEU B CA 1
ATOM 1795 C C . LEU B 1 14 ? 5.174 13.589 -30.959 1.00 27.96 12 LEU B C 1
ATOM 1796 O O . LEU B 1 14 ? 4.729 13.850 -32.097 1.00 27.58 12 LEU B O 1
ATOM 1801 N N . ARG B 1 15 ? 4.559 13.913 -29.817 1.00 27.50 13 ARG B N 1
ATOM 1802 C CA . ARG B 1 15 ? 3.208 14.533 -29.759 1.00 27.48 13 ARG B CA 1
ATOM 1803 C C . ARG B 1 15 ? 3.294 16.021 -30.132 1.00 27.10 13 ARG B C 1
ATOM 1804 O O . ARG B 1 15 ? 2.305 16.537 -30.684 1.00 26.96 13 ARG B O 1
ATOM 1812 N N . THR B 1 16 ? 4.419 16.686 -29.845 1.00 26.77 14 THR B N 1
ATOM 1813 C CA . THR B 1 16 ? 4.662 18.113 -30.200 1.00 26.52 14 THR B CA 1
ATOM 1814 C C . THR B 1 16 ? 4.746 18.252 -31.727 1.00 26.44 14 THR B C 1
ATOM 1815 O O . THR B 1 16 ? 4.195 19.234 -32.252 1.00 26.82 14 THR B O 1
ATOM 1819 N N . ILE B 1 17 ? 5.414 17.315 -32.409 1.00 26.05 15 ILE B N 1
ATOM 1820 C CA . ILE B 1 17 ? 5.512 17.281 -33.901 1.00 25.93 15 ILE B CA 1
ATOM 1821 C C . ILE B 1 17 ? 4.113 17.015 -34.473 1.00 25.44 15 ILE B C 1
ATOM 1822 O O . ILE B 1 17 ? 3.760 17.640 -35.490 1.00 24.90 15 ILE B O 1
ATOM 1827 N N . TYR B 1 18 ? 3.350 16.128 -33.828 1.00 25.46 16 TYR B N 1
ATOM 1828 C CA . TYR B 1 18 ? 1.951 15.770 -34.183 1.00 25.55 16 TYR B CA 1
ATOM 1829 C C . TYR B 1 18 ? 1.034 16.979 -33.953 1.00 26.07 16 TYR B C 1
ATOM 1830 O O . TYR B 1 18 ? 0.127 17.197 -34.777 1.00 26.24 16 TYR B O 1
ATOM 1839 N N . ASP B 1 19 ? 1.265 17.729 -32.867 1.00 26.76 17 ASP B N 1
ATOM 1840 C CA . ASP B 1 19 ? 0.541 18.987 -32.529 1.00 27.75 17 ASP B CA 1
ATOM 1841 C C . ASP B 1 19 ? 0.724 20.003 -33.660 1.00 28.52 17 ASP B C 1
ATOM 1842 O O . ASP B 1 19 ? -0.293 20.542 -34.144 1.00 28.46 17 ASP B O 1
ATOM 1847 N N . LEU B 1 20 ? 1.978 20.255 -34.045 1.00 29.28 18 LEU B N 1
ATOM 1848 C CA . LEU B 1 20 ? 2.362 21.266 -35.066 1.00 30.15 18 LEU B CA 1
ATOM 1849 C C . LEU B 1 20 ? 1.708 20.912 -36.406 1.00 30.82 18 LEU B C 1
ATOM 1850 O O . LEU B 1 20 ? 1.239 21.843 -37.091 1.00 30.54 18 LEU B O 1
ATOM 1855 N N . GLU B 1 21 ? 1.660 19.620 -36.745 1.00 31.56 19 GLU B N 1
ATOM 1856 C CA . GLU B 1 21 ? 0.965 19.093 -37.951 1.00 32.78 19 GLU B CA 1
ATOM 1857 C C . GLU B 1 21 ? -0.519 19.478 -37.892 1.00 32.25 19 GLU B C 1
ATOM 1858 O O . GLU B 1 21 ? -1.018 20.029 -38.889 1.00 31.91 19 GLU B O 1
ATOM 1864 N N . GLU B 1 22 ? -1.188 19.193 -36.768 1.00 32.16 20 GLU B N 1
ATOM 1865 C CA . GLU B 1 22 ? -2.642 19.453 -36.562 1.00 32.38 20 GLU B CA 1
ATOM 1866 C C . GLU B 1 22 ? -2.924 20.959 -36.632 1.00 32.52 20 GLU B C 1
ATOM 1867 O O . GLU B 1 22 ? -4.011 21.330 -37.119 1.00 32.04 20 GLU B O 1
ATOM 1873 N N . GLU B 1 23 ? -1.975 21.783 -36.173 1.00 33.13 21 GLU B N 1
ATOM 1874 C CA . GLU B 1 23 ? -2.105 23.263 -36.071 1.00 34.34 21 GLU B CA 1
ATOM 1875 C C . GLU B 1 23 ? -1.700 23.939 -37.389 1.00 35.33 21 GLU B C 1
ATOM 1876 O O . GLU B 1 23 ? -1.801 25.180 -37.459 1.00 35.20 21 GLU B O 1
ATOM 1882 N N . GLY B 1 24 ? -1.284 23.165 -38.398 1.00 36.32 22 GLY B N 1
ATOM 1883 C CA . GLY B 1 24 ? -0.781 23.690 -39.681 1.00 36.68 22 GLY B CA 1
ATOM 1884 C C . GLY B 1 24 ? 0.393 24.626 -39.456 1.00 37.55 22 GLY B C 1
ATOM 1885 O O . GLY B 1 24 ? 0.355 25.758 -39.970 1.00 38.24 22 GLY B O 1
ATOM 1886 N N . VAL B 1 25 ? 1.377 24.178 -38.671 1.00 37.81 23 VAL B N 1
ATOM 1887 C CA . VAL B 1 25 ? 2.643 24.910 -38.368 1.00 38.58 23 VAL B CA 1
ATOM 1888 C C . VAL B 1 25 ? 3.806 24.013 -38.801 1.00 39.26 23 VAL B C 1
ATOM 1889 O O . VAL B 1 25 ? 3.759 22.805 -38.494 1.00 39.92 23 VAL B O 1
ATOM 1893 N N . VAL B 1 26 ? 4.796 24.578 -39.499 1.00 40.13 24 VAL B N 1
ATOM 1894 C CA . VAL B 1 26 ? 5.968 23.830 -40.046 1.00 40.44 24 VAL B CA 1
ATOM 1895 C C . VAL B 1 26 ? 6.803 23.336 -38.866 1.00 41.00 24 VAL B C 1
ATOM 1896 O O . VAL B 1 26 ? 7.290 24.139 -38.072 1.00 41.57 24 VAL B O 1
ATOM 1900 N N . PRO B 1 27 ? 6.985 22.004 -38.711 1.00 41.09 25 PRO B N 1
ATOM 1901 C CA . PRO B 1 27 ? 7.681 21.448 -37.550 1.00 41.59 25 PRO B CA 1
ATOM 1902 C C . PRO B 1 27 ? 9.208 21.629 -37.602 1.00 42.37 25 PRO B C 1
ATOM 1903 O O . PRO B 1 27 ? 9.872 20.844 -38.255 1.00 42.37 25 PRO B O 1
ATOM 1907 N N . LEU B 1 28 ? 9.716 22.653 -36.909 1.00 43.55 26 LEU B N 1
ATOM 1908 C CA . LEU B 1 28 ? 11.168 22.957 -36.768 1.00 44.22 26 LEU B CA 1
ATOM 1909 C C . LEU B 1 28 ? 11.573 22.802 -35.298 1.00 44.83 26 LEU B C 1
ATOM 1910 O O . LEU B 1 28 ? 10.684 22.886 -34.430 1.00 44.69 26 LEU B O 1
ATOM 1915 N N . ARG B 1 29 ? 12.870 22.597 -35.039 1.00 45.99 27 ARG B N 1
ATOM 1916 C CA . ARG B 1 29 ? 13.454 22.457 -33.676 1.00 46.99 27 ARG B CA 1
ATOM 1917 C C . ARG B 1 29 ? 13.081 23.679 -32.826 1.00 47.05 27 ARG B C 1
ATOM 1918 O O . ARG B 1 29 ? 12.827 23.498 -31.619 1.00 47.93 27 ARG B O 1
ATOM 1926 N N . ALA B 1 30 ? 13.058 24.868 -33.439 1.00 47.05 28 ALA B N 1
ATOM 1927 C CA . ALA B 1 30 ? 12.676 26.157 -32.812 1.00 46.96 28 ALA B CA 1
ATOM 1928 C C . ALA B 1 30 ? 11.275 26.050 -32.195 1.00 47.15 28 ALA B C 1
ATOM 1929 O O . ALA B 1 30 ? 11.083 26.593 -31.089 1.00 46.97 28 ALA B O 1
ATOM 1931 N N . ARG B 1 31 ? 10.341 25.380 -32.883 1.00 47.09 29 ARG B N 1
ATOM 1932 C CA . ARG B 1 31 ? 8.935 25.188 -32.429 1.00 47.21 29 ARG B CA 1
ATOM 1933 C C . ARG B 1 31 ? 8.922 24.300 -31.178 1.00 46.37 29 ARG B C 1
ATOM 1934 O O . ARG B 1 31 ? 8.219 24.653 -30.213 1.00 46.15 29 ARG B O 1
ATOM 1942 N N . ILE B 1 32 ? 9.679 23.198 -31.198 1.00 45.47 30 ILE B N 1
ATOM 1943 C CA . ILE B 1 32 ? 9.768 22.212 -30.078 1.00 44.99 30 ILE B CA 1
ATOM 1944 C C . ILE B 1 32 ? 10.356 22.921 -28.851 1.00 45.01 30 ILE B C 1
ATOM 1945 O O . ILE B 1 32 ? 9.822 22.713 -27.746 1.00 45.53 30 ILE B O 1
ATOM 1950 N N . ALA B 1 33 ? 11.402 23.731 -29.049 1.00 45.64 31 ALA B N 1
ATOM 1951 C CA . ALA B 1 33 ? 12.088 24.526 -28.001 1.00 45.88 31 ALA B CA 1
ATOM 1952 C C . ALA B 1 33 ? 11.099 25.495 -27.338 1.00 46.69 31 ALA B C 1
ATOM 1953 O O . ALA B 1 33 ? 11.167 25.651 -26.105 1.00 46.00 31 ALA B O 1
ATOM 1955 N N . GLU B 1 34 ? 10.222 26.124 -28.129 1.00 47.70 32 GLU B N 1
ATOM 1956 C CA . GLU B 1 34 ? 9.185 27.079 -27.648 1.00 48.75 32 GLU B CA 1
ATOM 1957 C C . GLU B 1 34 ? 8.111 26.327 -26.850 1.00 48.80 32 GLU B C 1
ATOM 1958 O O . GLU B 1 34 ? 7.763 26.796 -25.747 1.00 48.56 32 GLU B O 1
ATOM 1964 N N . ARG B 1 35 ? 7.606 25.214 -27.394 1.00 48.31 33 ARG B N 1
ATOM 1965 C CA . ARG B 1 35 ? 6.466 24.441 -26.829 1.00 48.15 33 ARG B CA 1
ATOM 1966 C C . ARG B 1 35 ? 6.884 23.757 -25.521 1.00 48.01 33 ARG B C 1
ATOM 1967 O O . ARG B 1 35 ? 6.136 23.895 -24.531 1.00 48.06 33 ARG B O 1
ATOM 1975 N N . LEU B 1 36 ? 8.024 23.054 -25.522 1.00 47.10 34 LEU B N 1
ATOM 1976 C CA . LEU B 1 36 ? 8.495 22.212 -24.387 1.00 47.56 34 LEU B CA 1
ATOM 1977 C C . LEU B 1 36 ? 9.483 22.984 -23.500 1.00 48.47 34 LEU B C 1
ATOM 1978 O O . LEU B 1 36 ? 10.006 22.369 -22.550 1.00 48.98 34 LEU B O 1
ATOM 1983 N N . GLU B 1 37 ? 9.724 24.271 -23.787 1.00 49.38 35 GLU B N 1
ATOM 1984 C CA . GLU B 1 37 ? 10.634 25.166 -23.016 1.00 49.55 35 GLU B CA 1
ATOM 1985 C C . GLU B 1 37 ? 11.989 24.475 -22.818 1.00 49.21 35 GLU B C 1
ATOM 1986 O O . GLU B 1 37 ? 12.522 24.523 -21.692 1.00 47.88 35 GLU B O 1
ATOM 1992 N N . GLN B 1 38 ? 12.513 23.853 -23.879 1.00 50.13 36 GLN B N 1
ATOM 1993 C CA . GLN B 1 38 ? 13.835 23.172 -23.912 1.00 51.13 36 GLN B CA 1
ATOM 1994 C C . GLN B 1 38 ? 14.879 24.140 -24.477 1.00 51.80 36 GLN B C 1
ATOM 1995 O O . GLN B 1 38 ? 14.487 25.069 -25.207 1.00 52.56 36 GLN B O 1
ATOM 2001 N N . SER B 1 39 ? 16.157 23.919 -24.157 1.00 52.94 37 SER B N 1
ATOM 2002 C CA . SER B 1 39 ? 17.313 24.648 -24.741 1.00 53.59 37 SER B CA 1
ATOM 2003 C C . SER B 1 39 ? 17.631 24.062 -26.122 1.00 53.80 37 SER B C 1
ATOM 2004 O O . SER B 1 39 ? 17.429 22.845 -26.304 1.00 54.81 37 SER B O 1
ATOM 2007 N N . GLY B 1 40 ? 18.109 24.901 -27.048 1.00 53.46 38 GLY B N 1
ATOM 2008 C CA . GLY B 1 40 ? 18.530 24.503 -28.407 1.00 52.86 38 GLY B CA 1
ATOM 2009 C C . GLY B 1 40 ? 19.385 23.238 -28.398 1.00 52.40 38 GLY B C 1
ATOM 2010 O O . GLY B 1 40 ? 19.089 22.288 -29.120 1.00 52.46 38 GLY B O 1
ATOM 2011 N N . PRO B 1 41 ? 20.474 23.192 -27.592 1.00 51.99 39 PRO B N 1
ATOM 2012 C CA . PRO B 1 41 ? 21.322 22.001 -27.490 1.00 51.72 39 PRO B CA 1
ATOM 2013 C C . PRO B 1 41 ? 20.557 20.718 -27.129 1.00 51.42 39 PRO B C 1
ATOM 2014 O O . PRO B 1 41 ? 20.833 19.692 -27.728 1.00 51.29 39 PRO B O 1
ATOM 2018 N N . THR B 1 42 ? 19.632 20.807 -26.166 1.00 50.56 40 THR B N 1
ATOM 2019 C CA . THR B 1 42 ? 18.794 19.677 -25.677 1.00 50.26 40 THR B CA 1
ATOM 2020 C C . THR B 1 42 ? 17.938 19.138 -26.829 1.00 49.70 40 THR B C 1
ATOM 2021 O O . THR B 1 42 ? 17.953 17.911 -27.044 1.00 48.78 40 THR B O 1
ATOM 2025 N N . VAL B 1 43 ? 17.239 20.028 -27.543 1.00 49.82 41 VAL B N 1
ATOM 2026 C CA . VAL B 1 43 ? 16.294 19.689 -28.651 1.00 50.11 41 VAL B CA 1
ATOM 2027 C C . VAL B 1 43 ? 17.058 18.940 -29.751 1.00 50.19 41 VAL B C 1
ATOM 2028 O O . VAL B 1 43 ? 16.578 17.872 -30.175 1.00 49.48 41 VAL B O 1
ATOM 2032 N N . SER B 1 44 ? 18.195 19.491 -30.192 1.00 51.64 42 SER B N 1
ATOM 2033 C CA . SER B 1 44 ? 19.051 18.954 -31.285 1.00 52.23 42 SER B CA 1
ATOM 2034 C C . SER B 1 44 ? 19.534 17.538 -30.943 1.00 52.65 42 SER B C 1
ATOM 2035 O O . SER B 1 44 ? 19.480 16.666 -31.834 1.00 53.16 42 SER B O 1
ATOM 2038 N N . GLN B 1 45 ? 19.983 17.324 -29.701 1.00 52.88 43 GLN B N 1
ATOM 2039 C CA . GLN B 1 45 ? 20.504 16.020 -29.204 1.00 52.98 43 GLN B CA 1
ATOM 2040 C C . GLN B 1 45 ? 19.369 14.988 -29.175 1.00 52.16 43 GLN B C 1
ATOM 2041 O O . GLN B 1 45 ? 19.619 13.832 -29.568 1.00 51.71 43 GLN B O 1
ATOM 2047 N N . THR B 1 46 ? 18.176 15.394 -28.725 1.00 51.57 44 THR B N 1
ATOM 2048 C CA . THR B 1 46 ? 16.961 14.539 -28.606 1.00 51.02 44 THR B CA 1
ATOM 2049 C C . THR B 1 46 ? 16.498 14.096 -29.999 1.00 50.32 44 THR B C 1
ATOM 2050 O O . THR B 1 46 ? 16.302 12.879 -30.195 1.00 48.10 44 THR B O 1
ATOM 2054 N N . VAL B 1 47 ? 16.327 15.052 -30.919 1.00 50.65 45 VAL B N 1
ATOM 2055 C CA . VAL B 1 47 ? 15.856 14.821 -32.319 1.00 51.38 45 VAL B CA 1
ATOM 2056 C C . VAL B 1 47 ? 16.822 13.854 -33.016 1.00 51.14 45 VAL B C 1
ATOM 2057 O O . VAL B 1 47 ? 16.338 12.961 -33.739 1.00 50.89 45 VAL B O 1
ATOM 2061 N N . ALA B 1 48 ? 18.131 14.033 -32.804 1.00 52.15 46 ALA B N 1
ATOM 2062 C CA . ALA B 1 48 ? 19.215 13.189 -33.364 1.00 52.19 46 ALA B CA 1
ATOM 2063 C C . ALA B 1 48 ? 19.033 11.734 -32.911 1.00 52.21 46 ALA B C 1
ATOM 2064 O O . ALA B 1 48 ? 19.073 10.835 -33.777 1.00 52.34 46 ALA B O 1
ATOM 2066 N N . ARG B 1 49 ? 18.826 11.522 -31.606 1.00 52.08 47 ARG B N 1
ATOM 2067 C CA . ARG B 1 49 ? 18.657 10.183 -30.975 1.00 52.07 47 ARG B CA 1
ATOM 2068 C C . ARG B 1 49 ? 17.366 9.526 -31.483 1.00 51.40 47 ARG B C 1
ATOM 2069 O O . ARG B 1 49 ? 17.383 8.300 -31.706 1.00 50.84 47 ARG B O 1
ATOM 2077 N N . MET B 1 50 ? 16.294 10.307 -31.656 1.00 51.07 48 MET B N 1
ATOM 2078 C CA . MET B 1 50 ? 14.957 9.817 -32.095 1.00 50.86 48 MET B CA 1
ATOM 2079 C C . MET B 1 50 ? 15.017 9.354 -33.557 1.00 52.60 48 MET B C 1
ATOM 2080 O O . MET B 1 50 ? 14.301 8.388 -33.893 1.00 51.87 48 MET B O 1
ATOM 2085 N N . GLU B 1 51 ? 15.826 10.019 -34.390 1.00 55.85 49 GLU B N 1
ATOM 2086 C CA . GLU B 1 51 ? 16.059 9.637 -35.812 1.00 58.67 49 GLU B CA 1
ATOM 2087 C C . GLU B 1 51 ? 16.760 8.273 -35.858 1.00 58.94 49 GLU B C 1
ATOM 2088 O O . GLU B 1 51 ? 16.332 7.423 -36.665 1.00 57.78 49 GLU B O 1
ATOM 2094 N N . ARG B 1 52 ? 17.782 8.074 -35.016 1.00 60.72 50 ARG B N 1
ATOM 2095 C CA . ARG B 1 52 ? 18.549 6.802 -34.891 1.00 61.78 50 ARG B CA 1
ATOM 2096 C C . ARG B 1 52 ? 17.606 5.653 -34.511 1.00 60.96 50 ARG B C 1
ATOM 2097 O O . ARG B 1 52 ? 17.830 4.527 -34.998 1.00 61.07 50 ARG B O 1
ATOM 2105 N N . ASP B 1 53 ? 16.592 5.932 -33.682 1.00 59.82 51 ASP B N 1
ATOM 2106 C CA . ASP B 1 53 ? 15.607 4.934 -33.178 1.00 58.93 51 ASP B CA 1
ATOM 2107 C C . ASP B 1 53 ? 14.475 4.749 -34.199 1.00 57.10 51 ASP B C 1
ATOM 2108 O O . ASP B 1 53 ? 13.609 3.884 -33.957 1.00 57.08 51 ASP B O 1
ATOM 2113 N N . GLY B 1 54 ? 14.477 5.533 -35.284 1.00 55.15 52 GLY B N 1
ATOM 2114 C CA . GLY B 1 54 ? 13.549 5.393 -36.424 1.00 53.72 52 GLY B CA 1
ATOM 2115 C C . GLY B 1 54 ? 12.170 5.945 -36.111 1.0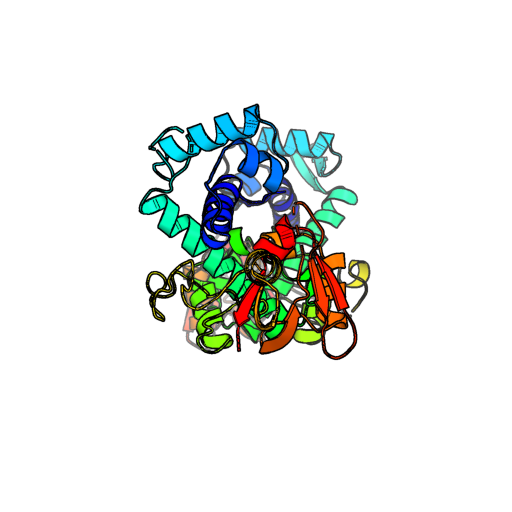0 52.24 52 GLY B C 1
ATOM 2116 O O . GLY B 1 54 ? 11.181 5.353 -36.588 1.00 52.54 52 GLY B O 1
ATOM 2117 N N . LEU B 1 55 ? 12.105 7.045 -35.352 1.00 50.78 53 LEU B N 1
ATOM 2118 C CA . LEU B 1 55 ? 10.838 7.687 -34.901 1.00 50.41 53 LEU B CA 1
ATOM 2119 C C . LEU B 1 55 ? 10.493 8.876 -35.807 1.00 49.70 53 LEU B C 1
ATOM 2120 O O . LEU B 1 55 ? 9.290 9.110 -36.029 1.00 48.82 53 LEU B O 1
ATOM 2125 N N . LEU B 1 56 ? 11.502 9.593 -36.310 1.00 49.50 54 LEU B N 1
ATOM 2126 C CA . LEU B 1 56 ? 11.320 10.752 -37.223 1.00 49.62 54 LEU B CA 1
ATOM 2127 C C . LEU B 1 56 ? 12.430 10.768 -38.281 1.00 49.87 54 LEU B C 1
ATOM 2128 O O . LEU B 1 56 ? 13.372 9.956 -38.173 1.00 48.80 54 LEU B O 1
ATOM 2133 N N . THR B 1 57 ? 12.296 11.658 -39.269 1.00 50.74 55 THR B N 1
ATOM 2134 C CA . THR B 1 57 ? 13.300 11.947 -40.328 1.00 50.89 55 THR B CA 1
ATOM 2135 C C . THR B 1 57 ? 13.416 13.467 -40.491 1.00 51.87 55 THR B C 1
ATOM 2136 O O . THR B 1 57 ? 12.379 14.150 -40.367 1.00 51.32 55 THR B O 1
ATOM 2140 N N . VAL B 1 58 ? 14.631 13.965 -40.740 1.00 53.77 56 VAL B N 1
ATOM 2141 C CA . VAL B 1 58 ? 14.928 15.407 -40.993 1.00 54.86 56 VAL B CA 1
ATOM 2142 C C . VAL B 1 58 ? 15.015 15.618 -42.510 1.00 56.23 56 VAL B C 1
ATOM 2143 O O . VAL B 1 58 ? 15.871 14.973 -43.145 1.00 56.45 56 VAL B O 1
ATOM 2147 N N . ALA B 1 59 ? 14.154 16.480 -43.060 1.00 58.16 57 ALA B N 1
ATOM 2148 C CA . ALA B 1 59 ? 14.124 16.860 -44.493 1.00 59.52 57 ALA B CA 1
ATOM 2149 C C . ALA B 1 59 ? 15.229 17.886 -44.774 1.00 61.42 57 ALA B C 1
ATOM 2150 O O . ALA B 1 59 ? 15.864 18.355 -43.805 1.00 62.84 57 ALA B O 1
ATOM 2152 N N . GLU B 1 60 ? 15.440 18.227 -46.050 1.00 62.25 58 GLU B N 1
ATOM 2153 C CA . GLU B 1 60 ? 16.448 19.231 -46.492 1.00 62.38 58 GLU B CA 1
ATOM 2154 C C . GLU B 1 60 ? 15.988 20.634 -46.071 1.00 62.55 58 GLU B C 1
ATOM 2155 O O . GLU B 1 60 ? 16.862 21.490 -45.833 1.00 62.38 58 GLU B O 1
ATOM 2161 N N . ASP B 1 61 ? 14.669 20.847 -45.968 1.00 63.26 59 ASP B N 1
ATOM 2162 C CA . ASP B 1 61 ? 14.045 22.086 -45.425 1.00 63.56 59 ASP B CA 1
ATOM 2163 C C . ASP B 1 61 ? 14.453 22.286 -43.958 1.00 62.90 59 ASP B C 1
ATOM 2164 O O . ASP B 1 61 ? 14.199 23.389 -43.433 1.00 63.38 59 ASP B O 1
ATOM 2169 N N . ARG B 1 62 ? 15.030 21.253 -43.328 1.00 61.48 60 ARG B N 1
ATOM 2170 C CA . ARG B 1 62 ? 15.396 21.199 -41.885 1.00 60.16 60 ARG B CA 1
ATOM 2171 C C . ARG B 1 62 ? 14.138 20.872 -41.066 1.00 57.68 60 ARG B C 1
ATOM 2172 O O . ARG B 1 62 ? 14.214 20.909 -39.820 1.00 57.10 60 ARG B O 1
ATOM 2180 N N . HIS B 1 63 ? 13.032 20.531 -41.738 1.00 54.96 61 HIS B N 1
ATOM 2181 C CA . HIS B 1 63 ? 11.709 20.268 -41.111 1.00 53.26 61 HIS B CA 1
ATOM 2182 C C . HIS B 1 63 ? 11.636 18.791 -40.704 1.00 51.44 61 HIS B C 1
ATOM 2183 O O . HIS B 1 63 ? 12.282 17.957 -41.370 1.00 51.82 61 HIS B O 1
ATOM 2190 N N . LEU B 1 64 ? 10.880 18.498 -39.643 1.00 48.62 62 LEU B N 1
ATOM 2191 C CA . LEU B 1 64 ? 10.807 17.163 -38.990 1.00 46.68 62 LEU B CA 1
ATOM 2192 C C . LEU B 1 64 ? 9.562 16.422 -39.486 1.00 45.33 62 LEU B C 1
ATOM 2193 O O . LEU B 1 64 ? 8.490 17.049 -39.556 1.00 44.44 62 LEU B O 1
ATOM 2198 N N . GLU B 1 65 ? 9.717 15.138 -39.823 1.00 44.72 63 GLU B N 1
ATOM 2199 C CA . GLU B 1 65 ? 8.631 14.245 -40.308 1.00 44.08 63 GLU B CA 1
ATOM 2200 C C . GLU B 1 65 ? 8.623 12.975 -39.451 1.00 42.83 63 GLU B C 1
ATOM 2201 O O . GLU B 1 65 ? 9.683 12.332 -39.347 1.00 43.24 63 GLU B O 1
ATOM 2207 N N . LEU B 1 66 ? 7.472 12.640 -38.861 1.00 41.14 64 LEU B N 1
ATOM 2208 C CA . LEU B 1 66 ? 7.266 11.382 -38.094 1.00 39.66 64 LEU B CA 1
ATOM 2209 C C . LEU B 1 66 ? 7.298 10.196 -39.063 1.00 38.72 64 LEU B C 1
ATOM 2210 O O . LEU B 1 66 ? 6.688 10.300 -40.145 1.00 37.81 64 LEU B O 1
ATOM 2215 N N . THR B 1 67 ? 7.977 9.113 -38.676 1.00 37.89 65 THR B N 1
ATOM 2216 C CA . THR B 1 67 ? 7.879 7.777 -39.322 1.00 37.68 65 THR B CA 1
ATOM 2217 C C . THR B 1 67 ? 6.495 7.195 -39.004 1.00 37.55 65 THR B C 1
ATOM 2218 O O . THR B 1 67 ? 5.769 7.815 -38.194 1.00 37.01 65 THR B O 1
ATOM 2222 N N . LYS B 1 68 ? 6.139 6.056 -39.607 1.00 37.03 66 LYS B N 1
ATOM 2223 C CA . LYS B 1 68 ? 4.858 5.352 -39.320 1.00 36.64 66 LYS B CA 1
ATOM 2224 C C . LYS B 1 68 ? 4.882 4.865 -37.865 1.00 35.67 66 LYS B C 1
ATOM 2225 O O . LYS B 1 68 ? 3.807 4.848 -37.231 1.00 35.35 66 LYS B O 1
ATOM 2231 N N . ALA B 1 69 ? 6.071 4.507 -37.366 1.00 34.59 67 ALA B N 1
ATOM 2232 C CA . ALA B 1 69 ? 6.336 4.096 -35.966 1.00 33.70 67 ALA B CA 1
ATOM 2233 C C . ALA B 1 69 ? 6.108 5.287 -35.028 1.00 32.69 67 ALA B C 1
ATOM 2234 O O . ALA B 1 69 ? 5.358 5.129 -34.045 1.00 32.59 67 ALA B O 1
ATOM 2236 N N . GLY B 1 70 ? 6.737 6.428 -35.328 1.00 31.83 68 GLY B N 1
ATOM 2237 C CA . GLY B 1 70 ? 6.630 7.679 -34.550 1.00 31.20 68 GLY B CA 1
ATOM 2238 C C . GLY B 1 70 ? 5.199 8.185 -34.485 1.00 30.55 68 GLY B C 1
ATOM 2239 O O . GLY B 1 70 ? 4.764 8.580 -33.387 1.00 30.21 68 GLY B O 1
ATOM 2240 N N . ARG B 1 71 ? 4.492 8.170 -35.619 1.00 29.99 69 ARG B N 1
ATOM 2241 C CA . ARG B 1 71 ? 3.065 8.577 -35.725 1.00 29.63 69 ARG B CA 1
ATOM 2242 C C . ARG B 1 71 ? 2.215 7.676 -34.823 1.00 28.89 69 ARG B C 1
ATOM 2243 O O . ARG B 1 71 ? 1.424 8.221 -34.032 1.00 28.08 69 ARG B O 1
ATOM 2251 N N . ALA B 1 72 ? 2.380 6.354 -34.949 1.00 28.73 70 ALA B N 1
ATOM 2252 C CA . ALA B 1 72 ? 1.643 5.318 -34.184 1.00 28.35 70 ALA B CA 1
ATOM 2253 C C . ALA B 1 72 ? 1.779 5.588 -32.681 1.00 28.02 70 ALA B C 1
ATOM 2254 O O . ALA B 1 72 ? 0.757 5.520 -31.974 1.00 27.08 70 ALA B O 1
ATOM 2256 N N . ARG B 1 73 ? 2.999 5.894 -32.226 1.00 27.90 71 ARG B N 1
ATOM 2257 C CA . ARG B 1 73 ? 3.317 6.198 -30.806 1.00 28.06 71 ARG B CA 1
ATOM 2258 C C . ARG B 1 73 ? 2.718 7.556 -30.423 1.00 27.02 71 ARG B C 1
ATOM 2259 O O . ARG B 1 73 ? 2.178 7.660 -29.306 1.00 26.98 71 ARG B O 1
ATOM 2267 N N . ALA B 1 74 ? 2.815 8.552 -31.311 1.00 26.27 72 ALA B N 1
ATOM 2268 C CA . ALA B 1 74 ? 2.255 9.914 -31.127 1.00 25.65 72 ALA B CA 1
ATOM 2269 C C . ALA B 1 74 ? 0.729 9.830 -30.984 1.00 25.24 72 ALA B C 1
ATOM 2270 O O . ALA B 1 74 ? 0.185 10.513 -30.090 1.00 25.70 72 ALA B O 1
ATOM 2272 N N . ILE B 1 75 ? 0.077 9.014 -31.821 1.00 24.29 73 ILE B N 1
ATOM 2273 C CA . ILE B 1 75 ? -1.404 8.809 -31.842 1.00 23.90 73 ILE B CA 1
ATOM 2274 C C . ILE B 1 75 ? -1.853 8.226 -30.495 1.00 23.40 73 ILE B C 1
ATOM 2275 O O . ILE B 1 75 ? -2.862 8.715 -29.953 1.00 23.45 73 ILE B O 1
ATOM 2280 N N . SER B 1 76 ? -1.143 7.218 -29.984 1.00 23.39 74 SER B N 1
ATOM 2281 C CA . SER B 1 76 ? -1.474 6.515 -28.716 1.00 23.51 74 SER B CA 1
ATOM 2282 C C . SER B 1 76 ? -1.415 7.502 -27.539 1.00 23.27 74 SER B C 1
ATOM 2283 O O . SER B 1 76 ? -2.351 7.487 -26.719 1.00 23.47 74 SER B O 1
ATOM 2286 N N . VAL B 1 77 ? -0.372 8.337 -27.477 1.00 23.07 75 VAL B N 1
ATOM 2287 C CA . VAL B 1 77 ? -0.187 9.393 -26.433 1.00 23.08 75 VAL B CA 1
ATOM 2288 C C . VAL B 1 77 ? -1.350 10.388 -26.517 1.00 22.87 75 VAL B C 1
ATOM 2289 O O . VAL B 1 77 ? -1.943 10.689 -25.463 1.00 22.51 75 VAL B O 1
ATOM 2293 N N . MET B 1 78 ? -1.647 10.887 -27.722 1.00 22.98 76 MET B N 1
ATOM 2294 C CA . MET B 1 78 ? -2.719 11.885 -27.982 1.00 23.10 76 MET B CA 1
ATOM 2295 C C . MET B 1 78 ? -4.082 11.294 -27.603 1.00 22.99 76 MET B C 1
ATOM 2296 O O . MET B 1 78 ? -4.903 12.034 -27.029 1.00 23.22 76 MET B O 1
ATOM 2301 N N . ARG B 1 79 ? -4.315 10.020 -27.930 1.00 22.66 77 ARG B N 1
ATOM 2302 C CA . ARG B 1 79 ? -5.563 9.282 -27.594 1.00 22.51 77 ARG B CA 1
ATOM 2303 C C . ARG B 1 79 ? -5.751 9.282 -26.072 1.00 22.23 77 ARG B C 1
ATOM 2304 O O . ARG B 1 79 ? -6.864 9.608 -25.617 1.00 22.60 77 ARG B O 1
ATOM 2312 N N . LYS B 1 80 ? -4.697 8.928 -25.328 1.00 21.81 78 LYS B N 1
ATOM 2313 C CA . LYS B 1 80 ? -4.668 8.925 -23.840 1.00 21.40 78 LYS B CA 1
ATOM 2314 C C . LYS B 1 80 ? -4.928 10.345 -23.324 1.00 21.34 78 LYS B C 1
ATOM 2315 O O . LYS B 1 80 ? -5.710 10.490 -22.371 1.00 21.45 78 LYS B O 1
ATOM 2321 N N . HIS B 1 81 ? -4.287 11.344 -23.938 1.00 21.21 79 HIS B N 1
ATOM 2322 C CA . HIS B 1 81 ? -4.393 12.783 -23.577 1.00 20.96 79 HIS B CA 1
ATOM 2323 C C . HIS B 1 81 ? -5.860 13.226 -23.602 1.00 21.09 79 HIS B C 1
ATOM 2324 O O . HIS B 1 81 ? -6.323 13.789 -22.594 1.00 21.02 79 HIS B O 1
ATOM 2331 N N . ARG B 1 82 ? -6.561 12.963 -24.706 1.00 21.09 80 ARG B N 1
ATOM 2332 C CA . ARG B 1 82 ? -7.923 13.501 -24.969 1.00 21.35 80 ARG B CA 1
ATOM 2333 C C . ARG B 1 82 ? -8.971 12.673 -24.216 1.00 21.38 80 ARG B C 1
ATOM 2334 O O . ARG B 1 82 ? -9.975 13.272 -23.785 1.00 21.50 80 ARG B O 1
ATOM 2342 N N . LEU B 1 83 ? -8.741 11.368 -24.040 1.00 21.23 81 LEU B N 1
ATOM 2343 C CA . LEU B 1 83 ? -9.579 10.494 -23.171 1.00 21.35 81 LEU B CA 1
ATOM 2344 C C . LEU B 1 83 ? -9.447 10.950 -21.712 1.00 21.59 81 LEU B C 1
ATOM 2345 O O . LEU B 1 83 ? -10.462 10.897 -20.984 1.00 21.33 81 LEU B O 1
ATOM 2350 N N . ALA B 1 84 ? -8.246 11.379 -21.306 1.00 21.74 82 ALA B N 1
ATOM 2351 C CA . ALA B 1 84 ? -7.958 11.945 -19.967 1.00 22.00 82 ALA B CA 1
ATOM 2352 C C . ALA B 1 84 ? -8.689 13.283 -19.808 1.00 22.58 82 ALA B C 1
ATOM 2353 O O . ALA B 1 84 ? -9.240 13.521 -18.721 1.00 22.59 82 ALA B O 1
ATOM 2355 N N . GLU B 1 85 ? -8.691 14.117 -20.853 1.00 23.35 83 GLU B N 1
ATOM 2356 C CA . GLU B 1 85 ? -9.315 15.470 -20.842 1.00 23.85 83 GLU B CA 1
ATOM 2357 C C . GLU B 1 85 ? -10.833 15.342 -20.674 1.00 24.27 83 GLU B C 1
ATOM 2358 O O . GLU B 1 85 ? -11.401 16.148 -19.917 1.00 24.10 83 GLU B O 1
ATOM 2364 N N . ARG B 1 86 ? -11.455 14.371 -21.354 1.00 25.33 84 ARG B N 1
ATOM 2365 C CA . ARG B 1 86 ? -12.913 14.086 -21.247 1.00 26.34 84 ARG B CA 1
ATOM 2366 C C . ARG B 1 86 ? -13.238 13.648 -19.814 1.00 26.09 84 ARG B C 1
ATOM 2367 O O . ARG B 1 86 ? -14.189 14.210 -19.233 1.00 25.93 84 ARG B O 1
ATOM 2375 N N . LEU B 1 87 ? -12.475 12.691 -19.274 1.00 25.54 85 LEU B N 1
ATOM 2376 C CA . LEU B 1 87 ? -12.609 12.194 -17.878 1.00 25.30 85 LEU B CA 1
ATOM 2377 C C . LEU B 1 87 ? -12.482 13.367 -16.898 1.00 24.91 85 LEU B C 1
ATOM 2378 O O . LEU B 1 87 ? -13.293 13.439 -15.956 1.00 24.68 85 LEU B O 1
ATOM 2383 N N . LEU B 1 88 ? -11.502 14.247 -17.115 1.00 24.59 86 LEU B N 1
ATOM 2384 C CA . LEU B 1 88 ? -11.149 15.343 -16.173 1.00 24.72 86 LEU B CA 1
ATOM 2385 C C . LEU B 1 88 ? -12.233 16.430 -16.182 1.00 24.89 86 LEU B C 1
ATOM 2386 O O . LEU B 1 88 ? -12.406 17.079 -15.132 1.00 25.13 86 LEU B O 1
ATOM 2391 N N . VAL B 1 89 ? -12.936 16.619 -17.306 1.00 24.86 87 VAL B N 1
ATOM 2392 C CA . VAL B 1 89 ? -14.001 17.656 -17.464 1.00 25.08 87 VAL B CA 1
ATOM 2393 C C . VAL B 1 89 ? -15.358 17.042 -17.101 1.00 24.94 87 VAL B C 1
ATOM 2394 O O . VAL B 1 89 ? -16.027 17.583 -16.198 1.00 24.86 87 VAL B O 1
ATOM 2398 N N . ASP B 1 90 ? -15.742 15.959 -17.784 1.00 24.57 88 ASP B N 1
ATOM 2399 C CA . ASP B 1 90 ? -17.125 15.412 -17.781 1.00 24.90 88 ASP B CA 1
ATOM 2400 C C . ASP B 1 90 ? -17.424 14.693 -16.458 1.00 24.89 88 ASP B C 1
ATOM 2401 O O . ASP B 1 90 ? -18.584 14.771 -16.009 1.00 25.07 88 ASP B O 1
ATOM 2406 N N . VAL B 1 91 ? -16.432 14.017 -15.867 1.00 25.00 89 VAL B N 1
ATOM 2407 C CA . VAL B 1 91 ? -16.613 13.112 -14.690 1.00 24.82 89 VAL B CA 1
ATOM 2408 C C . VAL B 1 91 ? -16.029 13.773 -13.436 1.00 24.64 89 VAL B C 1
ATOM 2409 O O . VAL B 1 91 ? -16.785 13.943 -12.463 1.00 24.45 89 VAL B O 1
ATOM 2413 N N . ILE B 1 92 ? -14.734 14.104 -13.449 1.00 24.71 90 ILE B N 1
ATOM 2414 C CA . ILE B 1 92 ? -13.982 14.575 -12.244 1.00 24.98 90 ILE B CA 1
ATOM 2415 C C . ILE B 1 92 ? -14.381 16.023 -11.935 1.00 25.25 90 ILE B C 1
ATOM 2416 O O . ILE B 1 92 ? -14.502 16.354 -10.740 1.00 26.02 90 ILE B O 1
ATOM 2421 N N . GLY B 1 93 ? -14.580 16.844 -12.968 1.00 25.75 91 GLY B N 1
ATOM 2422 C CA . GLY B 1 93 ? -15.045 18.238 -12.841 1.00 25.84 91 GLY B CA 1
ATOM 2423 C C . GLY B 1 93 ? -13.905 19.193 -12.532 1.00 26.22 91 GLY B C 1
ATOM 2424 O O . GLY B 1 93 ? -14.151 20.198 -11.837 1.00 26.40 91 GLY B O 1
ATOM 2425 N N . LEU B 1 94 ? -12.698 18.899 -13.024 1.00 26.46 92 LEU B N 1
ATOM 2426 C CA . LEU B 1 94 ? -11.542 19.834 -12.987 1.00 26.90 92 LEU B CA 1
ATOM 2427 C C . LEU B 1 94 ? -11.833 20.991 -13.951 1.00 27.51 92 LEU B C 1
ATOM 2428 O O . LEU B 1 94 ? -12.460 20.732 -15.000 1.00 27.21 92 LEU B O 1
ATOM 2433 N N . GLU B 1 95 ? -11.412 22.212 -13.598 1.00 28.55 93 GLU B N 1
ATOM 2434 C CA . GLU B 1 95 ? -11.725 23.462 -14.345 1.00 29.14 93 GLU B CA 1
ATOM 2435 C C . GLU B 1 95 ? -11.250 23.329 -15.796 1.00 29.35 93 GLU B C 1
ATOM 2436 O O . GLU B 1 95 ? -10.185 22.728 -16.023 1.00 29.41 93 GLU B O 1
ATOM 2442 N N . TRP B 1 96 ? -12.014 23.910 -16.723 1.00 29.81 94 TRP B N 1
ATOM 2443 C CA . TRP B 1 96 ? -11.795 23.875 -18.195 1.00 29.72 94 TRP B CA 1
ATOM 2444 C C . TRP B 1 96 ? -10.352 24.269 -18.542 1.00 29.33 94 TRP B C 1
ATOM 2445 O O . TRP B 1 96 ? -9.771 23.624 -19.429 1.00 29.13 94 TRP B O 1
ATOM 2456 N N . GLU B 1 97 ? -9.799 25.282 -17.867 1.00 29.21 95 GLU B N 1
ATOM 2457 C CA . GLU B 1 97 ? -8.491 25.904 -18.220 1.00 29.61 95 GLU B CA 1
ATOM 2458 C C . GLU B 1 97 ? -7.328 25.184 -17.520 1.00 28.76 95 GLU B C 1
ATOM 2459 O O . GLU B 1 97 ? -6.172 25.515 -17.844 1.00 28.97 95 GLU B O 1
ATOM 2465 N N . GLN B 1 98 ? -7.612 24.250 -16.604 1.00 28.13 96 GLN B N 1
ATOM 2466 C CA . GLN B 1 98 ? -6.592 23.527 -15.791 1.00 27.69 96 GLN B CA 1
ATOM 2467 C C . GLN B 1 98 ? -6.416 22.083 -16.283 1.00 26.50 96 GLN B C 1
ATOM 2468 O O . GLN B 1 98 ? -5.433 21.438 -15.861 1.00 26.34 96 GLN B O 1
ATOM 2474 N N . VAL B 1 99 ? -7.322 21.594 -17.136 1.00 25.19 97 VAL B N 1
ATOM 2475 C CA . VAL B 1 99 ? -7.441 20.148 -17.491 1.00 24.53 97 VAL B CA 1
ATOM 2476 C C . VAL B 1 99 ? -6.294 19.737 -18.426 1.00 24.27 97 VAL B C 1
ATOM 2477 O O . VAL B 1 99 ? -5.771 18.622 -18.237 1.00 24.00 97 VAL B O 1
ATOM 2481 N N . HIS B 1 100 ? -5.915 20.577 -19.394 1.00 23.83 98 HIS B N 1
ATOM 2482 C CA . HIS B 1 100 ? -4.868 20.244 -20.400 1.00 24.08 98 HIS B CA 1
ATOM 2483 C C . HIS B 1 100 ? -3.543 19.925 -19.700 1.00 24.23 98 HIS B C 1
ATOM 2484 O O . HIS B 1 100 ? -2.956 18.874 -20.022 1.00 24.43 98 HIS B O 1
ATOM 2491 N N . LEU B 1 101 ? -3.089 20.806 -18.801 1.00 24.08 99 LEU B N 1
ATOM 2492 C CA . LEU B 1 101 ? -1.8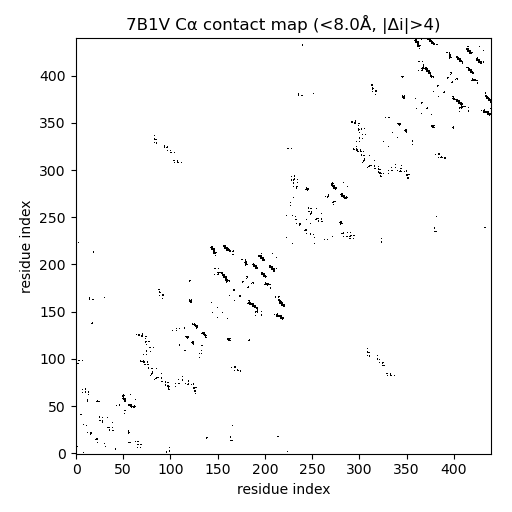15 20.652 -18.046 1.00 24.11 99 LEU B CA 1
ATOM 2493 C C . LEU B 1 101 ? -1.839 19.327 -17.274 1.00 23.47 99 LEU B C 1
ATOM 2494 O O . LEU B 1 101 ? -0.776 18.683 -17.177 1.00 23.59 99 LEU B O 1
ATOM 2499 N N . GLU B 1 102 ? -3.010 18.940 -16.756 1.00 22.75 100 GLU B N 1
ATOM 2500 C CA . GLU B 1 102 ? -3.226 17.670 -16.013 1.00 22.33 100 GLU B CA 1
ATOM 2501 C C . GLU B 1 102 ? -3.080 16.495 -16.987 1.00 21.68 100 GLU B C 1
ATOM 2502 O O . GLU B 1 102 ? -2.297 15.576 -16.691 1.00 21.52 100 GLU B O 1
ATOM 2508 N N . ALA B 1 103 ? -3.794 16.550 -18.115 1.00 21.26 101 ALA B N 1
ATOM 2509 C CA . ALA B 1 103 ? -3.785 15.530 -19.192 1.00 21.29 101 ALA B CA 1
ATOM 2510 C C . ALA B 1 103 ? -2.386 15.397 -19.794 1.00 21.24 101 ALA B C 1
ATOM 2511 O O . ALA B 1 103 ? -2.025 14.334 -20.297 1.00 20.89 101 ALA B O 1
ATOM 2521 N N . ARG B 1 105 ? 0.365 15.289 -18.256 1.00 21.34 103 ARG B N 1
ATOM 2522 C CA . ARG B 1 105 ? 1.160 14.361 -17.468 1.00 21.19 103 ARG B CA 1
ATOM 2523 C C . ARG B 1 105 ? 0.519 12.966 -17.503 1.00 20.91 103 ARG B C 1
ATOM 2524 O O . ARG B 1 105 ? 1.270 11.981 -17.660 1.00 20.38 103 ARG B O 1
ATOM 2532 N N . TRP B 1 106 ? -0.812 12.889 -17.371 1.00 20.65 104 TRP B N 1
ATOM 2533 C CA . TRP B 1 106 ? -1.597 11.622 -17.330 1.00 20.25 104 TRP B CA 1
ATOM 2534 C C . TRP B 1 106 ? -1.364 10.803 -18.608 1.00 20.17 104 TRP B C 1
ATOM 2535 O O . TRP B 1 106 ? -1.346 9.561 -18.509 1.00 20.09 104 TRP B O 1
ATOM 2546 N N . GLU B 1 107 ? -1.191 11.471 -19.756 1.00 20.22 105 GLU B N 1
ATOM 2547 C CA . GLU B 1 107 ? -1.115 10.844 -21.108 1.00 20.50 105 GLU B CA 1
ATOM 2548 C C . GLU B 1 107 ? 0.036 9.830 -21.184 1.00 20.91 105 GLU B C 1
ATOM 2549 O O . GLU B 1 107 ? -0.036 8.936 -22.044 1.00 20.66 105 GLU B O 1
ATOM 2555 N N . HIS B 1 108 ? 1.048 9.964 -20.321 1.00 21.54 106 HIS B N 1
ATOM 2556 C CA . HIS B 1 108 ? 2.307 9.173 -20.350 1.00 22.19 106 HIS B CA 1
ATOM 2557 C C . HIS B 1 108 ? 2.214 7.927 -19.459 1.00 22.47 106 HIS B C 1
ATOM 2558 O O . HIS B 1 108 ? 3.101 7.067 -19.600 1.00 22.47 106 HIS B O 1
ATOM 2565 N N . VAL B 1 109 ? 1.195 7.826 -18.593 1.00 23.06 107 VAL B N 1
ATOM 2566 C CA . VAL B 1 109 ? 1.097 6.766 -17.539 1.00 23.31 107 VAL B CA 1
ATOM 2567 C C . VAL B 1 109 ? -0.182 5.927 -17.688 1.00 23.82 107 VAL B C 1
ATOM 2568 O O . VAL B 1 109 ? -0.300 4.940 -16.938 1.00 24.12 107 VAL B O 1
ATOM 2572 N N . MET B 1 110 ? -1.094 6.277 -18.605 1.00 24.53 108 MET B N 1
ATOM 2573 C CA . MET B 1 110 ? -2.400 5.580 -18.786 1.00 24.87 108 MET B CA 1
ATOM 2574 C C . MET B 1 110 ? -2.215 4.333 -19.656 1.00 24.50 108 MET B C 1
ATOM 2575 O O . MET B 1 110 ? -1.669 4.471 -20.763 1.00 24.44 108 MET B O 1
ATOM 2580 N N . SER B 1 111 ? -2.684 3.174 -19.185 1.00 24.66 109 SER B N 1
ATOM 2581 C CA . SER B 1 111 ? -2.668 1.886 -19.931 1.00 24.95 109 SER B CA 1
ATOM 2582 C C . SER B 1 111 ? -3.820 1.865 -20.943 1.00 25.35 109 SER B C 1
ATOM 2583 O O . SER B 1 111 ? -4.770 2.650 -20.773 1.00 25.22 109 SER B O 1
ATOM 2586 N N . GLU B 1 112 ? -3.736 0.996 -21.953 1.00 26.10 110 GLU B N 1
ATOM 2587 C CA . GLU B 1 112 ? -4.824 0.759 -22.940 1.00 26.63 110 GLU B CA 1
ATOM 2588 C C . GLU B 1 112 ? -6.037 0.170 -22.210 1.00 26.41 110 GLU B C 1
ATOM 2589 O O . GLU B 1 112 ? -7.172 0.507 -22.593 1.00 26.59 110 GLU B O 1
ATOM 2595 N N . ALA B 1 113 ? -5.795 -0.671 -21.199 1.00 26.05 111 ALA B N 1
ATOM 2596 C CA . ALA B 1 113 ? -6.830 -1.309 -20.353 1.00 2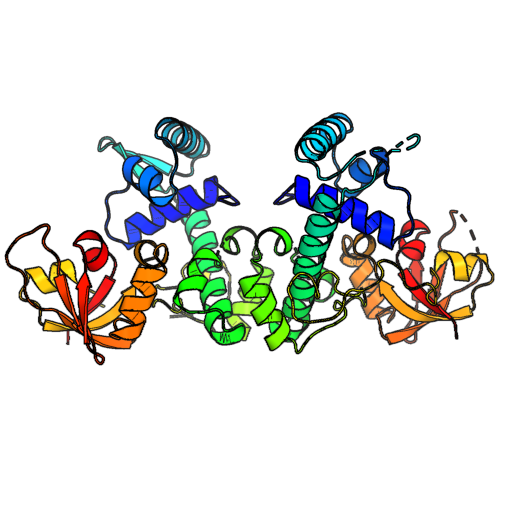5.94 111 ALA B CA 1
ATOM 2597 C C . ALA B 1 113 ? -7.779 -0.233 -19.819 1.00 26.10 111 ALA B C 1
ATOM 2598 O O . ALA B 1 113 ? -9.005 -0.412 -19.945 1.00 26.31 111 ALA B O 1
ATOM 2600 N N . VAL B 1 114 ? -7.222 0.847 -19.263 1.00 26.22 112 VAL B N 1
ATOM 2601 C CA . VAL B 1 114 ? -7.981 2.009 -18.710 1.00 26.42 112 VAL B CA 1
ATOM 2602 C C . VAL B 1 114 ? -8.678 2.751 -19.856 1.00 26.10 112 VAL B C 1
ATOM 2603 O O . VAL B 1 114 ? -9.856 3.111 -19.684 1.00 26.01 112 VAL B O 1
ATOM 2607 N N . GLU B 1 115 ? -7.975 2.987 -20.967 1.00 26.10 113 GLU B N 1
ATOM 2608 C CA . GLU B 1 115 ? -8.518 3.697 -22.158 1.00 26.52 113 GLU B CA 1
ATOM 2609 C C . GLU B 1 115 ? -9.839 3.040 -22.577 1.00 26.70 113 GLU B C 1
ATOM 2610 O O . GLU B 1 115 ? -10.811 3.777 -22.822 1.00 26.68 113 GLU B O 1
ATOM 2616 N N . ARG B 1 116 ? -9.864 1.705 -22.637 1.00 26.83 114 ARG B N 1
ATOM 2617 C CA . ARG B 1 116 ? -11.048 0.900 -23.044 1.00 27.05 114 ARG B CA 1
ATOM 2618 C C . ARG B 1 116 ? -12.189 1.103 -22.038 1.00 27.50 114 ARG B C 1
ATOM 2619 O O . ARG B 1 116 ? -13.355 1.126 -22.479 1.00 28.17 114 ARG B O 1
ATOM 2627 N N . LYS B 1 117 ? -11.871 1.239 -20.747 1.00 27.54 115 LYS B N 1
ATOM 2628 C CA . LYS B 1 117 ? -12.863 1.498 -19.667 1.00 27.81 115 LYS B CA 1
ATOM 2629 C C . LYS B 1 117 ? -13.409 2.921 -19.816 1.00 28.23 115 LYS B C 1
ATOM 2630 O O . LYS B 1 117 ? -14.636 3.096 -19.692 1.00 28.02 115 LYS B O 1
ATOM 2636 N N . LEU B 1 118 ? -12.528 3.895 -20.073 1.00 28.96 116 LEU B N 1
ATOM 2637 C CA . LEU B 1 118 ? -12.894 5.329 -20.228 1.00 29.22 116 LEU B CA 1
ATOM 2638 C C . LEU B 1 118 ? -13.791 5.498 -21.458 1.00 29.94 116 LEU B C 1
ATOM 2639 O O . LEU B 1 118 ? -14.729 6.306 -21.388 1.00 30.50 116 LEU B O 1
ATOM 2644 N N . VAL B 1 119 ? -13.510 4.759 -22.536 1.00 31.16 117 VAL B N 1
ATOM 2645 C CA . VAL B 1 119 ? -14.319 4.762 -23.792 1.00 32.16 117 VAL B CA 1
ATOM 2646 C C . VAL B 1 119 ? -15.761 4.374 -23.438 1.00 33.06 117 VAL B C 1
ATOM 2647 O O . VAL B 1 119 ? -16.685 5.079 -23.887 1.00 33.02 117 VAL B O 1
ATOM 2651 N N . LYS B 1 120 ? -15.939 3.316 -22.639 1.00 34.30 118 LYS B N 1
ATOM 2652 C CA . LYS B 1 120 ? -17.270 2.804 -22.206 1.00 35.13 118 LYS B CA 1
ATOM 2653 C C . LYS B 1 120 ? -17.918 3.806 -21.241 1.00 34.67 118 LYS B C 1
ATOM 2654 O O . LYS B 1 120 ? -19.103 4.133 -21.443 1.00 35.60 118 LYS B O 1
ATOM 2660 N N . LEU B 1 121 ? -17.162 4.279 -20.245 1.00 33.93 119 LEU B N 1
ATOM 2661 C CA . LEU B 1 121 ? -17.627 5.236 -19.203 1.00 33.41 119 LEU B CA 1
ATOM 2662 C C . LEU B 1 121 ? -18.159 6.514 -19.863 1.00 33.81 119 LEU B C 1
ATOM 2663 O O . LEU B 1 121 ? -19.261 6.957 -19.489 1.00 33.66 119 LEU B O 1
ATOM 2668 N N . LEU B 1 122 ? -17.395 7.081 -20.801 1.00 34.40 120 LEU B N 1
ATOM 2669 C CA . LEU B 1 122 ? -17.661 8.406 -21.427 1.00 34.61 120 LEU B CA 1
ATOM 2670 C C . LEU B 1 122 ? -18.596 8.253 -22.636 1.00 35.06 120 LEU B C 1
ATOM 2671 O O . LEU B 1 122 ? -18.932 9.285 -23.245 1.00 34.78 120 LEU B O 1
ATOM 2676 N N . GLY B 1 123 ? -18.999 7.022 -22.973 1.00 35.69 121 GLY B N 1
ATOM 2677 C CA . GLY B 1 123 ? -19.961 6.732 -24.054 1.00 35.99 121 GLY B CA 1
ATOM 2678 C C . GLY B 1 123 ? -19.353 6.949 -25.428 1.00 36.15 121 GLY B C 1
ATOM 2679 O O . GLY B 1 123 ? -19.917 7.745 -26.202 1.00 37.20 121 GLY B O 1
ATOM 2680 N N . ASN B 1 124 ? -18.238 6.268 -25.712 1.00 36.08 122 ASN B N 1
ATOM 2681 C CA . ASN B 1 124 ? -17.522 6.276 -27.017 1.00 35.59 122 ASN B CA 1
ATOM 2682 C C . ASN B 1 124 ? -17.317 7.714 -27.488 1.00 34.66 122 ASN B C 1
ATOM 2683 O O . ASN B 1 124 ? -17.894 8.131 -28.490 1.00 34.69 122 ASN B O 1
ATOM 2688 N N . PRO B 1 125 ? -16.475 8.512 -26.790 1.00 33.65 123 PRO B N 1
ATOM 2689 C CA . PRO B 1 125 ? -16.224 9.898 -27.183 1.00 32.59 123 PRO B CA 1
ATOM 2690 C C . PRO B 1 125 ? -15.377 9.979 -28.462 1.00 32.11 123 PRO B C 1
ATOM 2691 O O . PRO B 1 125 ? -14.462 9.186 -28.610 1.00 32.66 123 PRO B O 1
ATOM 2695 N N . THR B 1 126 ? -15.714 10.922 -29.346 1.00 30.94 124 THR B N 1
ATOM 2696 C CA . THR B 1 126 ? -15.067 11.139 -30.667 1.00 30.12 124 THR B CA 1
ATOM 2697 C C . THR B 1 126 ? -14.073 12.303 -30.579 1.00 29.00 124 THR B C 1
ATOM 2698 O O . THR B 1 126 ? -13.069 12.264 -31.312 1.00 28.94 124 THR B O 1
ATOM 2702 N N . THR B 1 127 ? -14.347 13.297 -29.728 1.00 27.99 125 THR B N 1
ATOM 2703 C CA . THR B 1 127 ? -13.532 14.533 -29.577 1.00 27.50 125 THR B CA 1
ATOM 2704 C C . THR B 1 127 ? -13.158 14.739 -28.107 1.00 27.11 125 THR B C 1
ATOM 2705 O O . THR B 1 127 ? -13.810 14.139 -27.236 1.00 27.40 125 THR B O 1
ATOM 2709 N N . SER B 1 128 ? -12.139 15.563 -27.858 1.00 26.69 126 SER B N 1
ATOM 2710 C CA . SER B 1 128 ? -11.776 16.091 -26.518 1.00 26.73 126 SER B CA 1
ATOM 2711 C C . SER B 1 128 ? -12.783 17.173 -26.139 1.00 27.38 126 SER B C 1
ATOM 2712 O O . SER B 1 128 ? -13.552 17.618 -26.989 1.00 28.02 126 SER B O 1
ATOM 2715 N N . PRO B 1 129 ? -12.814 17.645 -24.871 1.00 27.69 127 PRO B N 1
ATOM 2716 C CA . PRO B 1 129 ? -13.680 18.763 -24.491 1.00 27.98 127 PRO B CA 1
ATOM 2717 C C . PRO B 1 129 ? -13.368 20.060 -25.257 1.00 28.17 127 PRO B C 1
ATOM 2718 O O . PRO B 1 129 ? -14.185 20.961 -25.216 1.00 29.33 127 PRO B O 1
ATOM 2722 N N . TYR B 1 130 ? -12.209 20.118 -25.925 1.00 27.84 128 TYR B N 1
ATOM 2723 C CA . TYR B 1 130 ? -11.721 21.284 -26.709 1.00 27.53 128 TYR B CA 1
ATOM 2724 C C . TYR B 1 130 ? -11.983 21.066 -28.206 1.00 27.30 128 TYR B C 1
ATOM 2725 O O . TYR B 1 130 ? -11.505 21.881 -29.018 1.00 26.97 128 TYR B O 1
ATOM 2734 N N . GLY B 1 131 ? -12.721 20.005 -28.553 1.00 27.58 129 GLY B N 1
ATOM 2735 C CA . GLY B 1 131 ? -13.280 19.778 -29.900 1.00 27.48 129 GLY B CA 1
ATOM 2736 C C . GLY B 1 131 ? -12.339 19.022 -30.826 1.00 27.53 129 GLY B C 1
ATOM 2737 O O . GLY B 1 131 ? -12.763 18.726 -31.958 1.00 28.30 129 GLY B O 1
ATOM 2738 N N . ASN B 1 132 ? -11.116 18.713 -30.382 1.00 27.15 130 ASN B N 1
ATOM 2739 C CA . ASN B 1 132 ? -10.088 18.011 -31.199 1.00 26.97 130 ASN B CA 1
ATOM 2740 C C . ASN B 1 132 ? -10.439 16.528 -31.283 1.00 26.93 130 ASN B C 1
ATOM 2741 O O . ASN B 1 132 ? -10.730 15.906 -30.264 1.00 26.81 130 ASN B O 1
ATOM 2746 N N . PRO B 1 133 ? -10.386 15.903 -32.482 1.00 27.00 131 PRO B N 1
ATOM 2747 C CA . PRO B 1 133 ? -10.770 14.499 -32.628 1.00 27.06 131 PRO B CA 1
ATOM 2748 C C . PRO B 1 133 ? -9.812 13.571 -31.865 1.00 26.84 131 PRO B C 1
ATOM 2749 O O . PRO B 1 133 ? -8.637 13.882 -31.787 1.00 26.61 131 PRO B O 1
ATOM 2753 N N . ILE B 1 134 ? -10.343 12.479 -31.309 1.00 26.54 132 ILE B N 1
ATOM 2754 C CA . ILE B 1 134 ? -9.569 11.434 -30.576 1.00 26.64 132 ILE B CA 1
ATOM 2755 C C . ILE B 1 134 ? -9.087 10.410 -31.598 1.00 26.78 132 ILE B C 1
ATOM 2756 O O . ILE B 1 134 ? -9.895 9.673 -32.157 1.00 27.01 132 ILE B O 1
ATOM 2761 N N . PRO B 1 135 ? -7.767 10.339 -31.884 1.00 27.23 133 PRO B N 1
ATOM 2762 C CA . PRO B 1 135 ? -7.242 9.409 -32.883 1.00 27.46 133 PRO B CA 1
ATOM 2763 C C . PRO B 1 135 ? -6.950 8.011 -32.318 1.00 28.04 133 PRO B C 1
ATOM 2764 O O . PRO B 1 135 ? -6.907 7.863 -31.114 1.00 28.51 133 PRO B O 1
ATOM 2768 N N . GLY B 1 136 ? -6.772 7.031 -33.209 1.00 28.92 134 GLY B N 1
ATOM 2769 C CA . GLY B 1 136 ? -6.308 5.665 -32.893 1.00 29.47 134 GLY B CA 1
ATOM 2770 C C . GLY B 1 136 ? -7.300 4.871 -32.057 1.00 29.99 134 GLY B C 1
ATOM 2771 O O . GLY B 1 136 ? -6.847 3.974 -31.318 1.00 29.81 134 GLY B O 1
ATOM 2772 N N . LEU B 1 137 ? -8.600 5.164 -32.167 1.00 30.88 135 LEU B N 1
ATOM 2773 C CA . LEU B 1 137 ? -9.674 4.410 -31.461 1.00 31.98 135 LEU B CA 1
ATOM 2774 C C . LEU B 1 137 ? -9.838 3.028 -32.109 1.00 33.12 135 LEU B C 1
ATOM 2775 O O . LEU B 1 137 ? -10.228 2.088 -31.392 1.00 32.28 135 LEU B O 1
ATOM 2780 N N . ASP B 1 138 ? -9.544 2.915 -33.409 1.00 35.21 136 ASP B N 1
ATOM 2781 C CA . ASP B 1 138 ? -9.529 1.630 -34.160 1.00 37.61 136 ASP B CA 1
ATOM 2782 C C . ASP B 1 138 ? -8.400 0.741 -33.624 1.00 38.34 136 ASP B C 1
ATOM 2783 O O . ASP B 1 138 ? -8.662 -0.451 -33.376 1.00 37.75 136 ASP B O 1
ATOM 2788 N N . GLU B 1 139 ? -7.198 1.308 -33.458 1.00 40.20 137 GLU B N 1
ATOM 2789 C CA . GLU B 1 139 ? -5.979 0.598 -32.978 1.00 41.76 137 GLU B CA 1
ATOM 2790 C C . GLU B 1 139 ? -6.180 0.159 -31.522 1.00 42.43 137 GLU B C 1
ATOM 2791 O O . GLU B 1 139 ? -5.606 -0.879 -31.136 1.00 42.32 137 GLU B O 1
ATOM 2797 N N . LEU B 1 140 ? -6.962 0.918 -30.747 1.00 43.19 138 LEU B N 1
ATOM 2798 C CA . LEU B 1 140 ? -7.338 0.577 -29.348 1.00 44.17 138 LEU B CA 1
ATOM 2799 C C . LEU B 1 140 ? -8.277 -0.637 -29.350 1.00 45.73 138 LEU B C 1
ATOM 2800 O O . LEU B 1 140 ? -8.210 -1.430 -28.392 1.00 46.10 138 LEU B O 1
ATOM 2805 N N . GLY B 1 141 ? -9.124 -0.761 -30.380 1.00 47.83 139 GLY B N 1
ATOM 2806 C CA . GLY B 1 141 ? -10.019 -1.915 -30.602 1.00 48.62 139 GLY B CA 1
ATOM 2807 C C . GLY B 1 141 ? -11.331 -1.767 -29.853 1.00 49.99 139 GLY B C 1
ATOM 2808 O O . GLY B 1 141 ? -11.559 -2.545 -28.905 1.00 50.86 139 GLY B O 1
ATOM 2809 N N . VAL B 1 142 ? -12.165 -0.805 -30.262 1.00 51.73 140 VAL B N 1
ATOM 2810 C CA . VAL B 1 142 ? -13.482 -0.489 -29.627 1.00 52.51 140 VAL B CA 1
ATOM 2811 C C . VAL B 1 142 ? -14.455 0.007 -30.706 1.00 52.44 140 VAL B C 1
ATOM 2812 O O . VAL B 1 142 ? -14.009 0.794 -31.566 1.00 52.50 140 VAL B O 1
ATOM 2816 N N . ASP B 1 152 ? -15.196 20.712 -43.906 1.00 46.16 150 ASP B N 1
ATOM 2817 C CA . ASP B 1 152 ? -14.716 22.027 -44.414 1.00 46.01 150 ASP B CA 1
ATOM 2818 C C . ASP B 1 152 ? -14.469 22.959 -43.220 1.00 45.09 150 ASP B C 1
ATOM 2819 O O . ASP B 1 152 ? -15.230 23.934 -43.055 1.00 45.99 150 ASP B O 1
ATOM 2824 N N . LEU B 1 153 ? -13.446 22.656 -42.413 1.00 43.12 151 LEU B N 1
ATOM 2825 C CA . LEU B 1 153 ? -13.021 23.482 -41.250 1.00 41.80 151 LEU B CA 1
ATOM 2826 C C . LEU B 1 153 ? -11.965 24.490 -41.712 1.00 39.83 151 LEU B C 1
ATOM 2827 O O . LEU B 1 153 ? -11.118 24.122 -42.549 1.00 39.90 151 LEU B O 1
ATOM 2832 N N . ARG B 1 154 ? -12.028 25.714 -41.181 1.00 37.76 152 ARG B N 1
ATOM 2833 C CA . ARG B 1 154 ? -11.130 26.844 -41.539 1.00 36.50 152 ARG B CA 1
ATOM 2834 C C . ARG B 1 154 ? -10.573 27.462 -40.252 1.00 35.06 152 ARG B C 1
ATOM 2835 O O . ARG B 1 154 ? -11.253 27.370 -39.214 1.00 34.36 152 ARG B O 1
ATOM 2843 N N . ARG B 1 155 ? -9.376 28.050 -40.325 1.00 34.12 153 ARG B N 1
ATOM 2844 C CA . ARG B 1 155 ? -8.685 28.709 -39.184 1.00 33.98 153 ARG B CA 1
ATOM 2845 C C . ARG B 1 155 ? -9.157 30.165 -39.090 1.00 34.46 153 ARG B C 1
ATOM 2846 O O . ARG B 1 155 ? -9.326 30.796 -40.150 1.00 34.51 153 ARG B O 1
ATOM 2854 N N . VAL B 1 156 ? -9.359 30.667 -37.867 1.00 34.65 154 VAL B N 1
ATOM 2855 C CA . VAL B 1 156 ? -9.946 32.013 -37.578 1.00 35.04 154 VAL B CA 1
ATOM 2856 C C . VAL B 1 156 ? -9.110 33.095 -38.278 1.00 35.36 154 VAL B C 1
ATOM 2857 O O . VAL B 1 156 ? -9.712 34.064 -38.778 1.00 35.40 154 VAL B O 1
ATOM 2861 N N . ASP B 1 157 ? -7.783 32.930 -38.326 1.00 36.18 155 ASP B N 1
ATOM 2862 C CA . ASP B 1 157 ? -6.842 33.897 -38.958 1.00 36.54 155 ASP B CA 1
ATOM 2863 C C . ASP B 1 157 ? -7.075 33.940 -40.476 1.00 37.44 155 ASP B C 1
ATOM 2864 O O . ASP B 1 157 ? -6.915 35.027 -41.059 1.00 37.91 155 ASP B O 1
ATOM 2869 N N . GLU B 1 158 ? -7.437 32.806 -41.087 1.00 38.24 156 GLU B N 1
ATOM 2870 C CA . GLU B 1 158 ? -7.717 32.690 -42.546 1.00 38.47 156 GLU B CA 1
ATOM 2871 C C . GLU B 1 158 ? -9.118 33.242 -42.844 1.00 38.18 156 GLU B C 1
ATOM 2872 O O . GLU B 1 158 ? -9.271 33.917 -43.881 1.00 38.40 156 GLU B O 1
ATOM 2878 N N . VAL B 1 159 ? -10.100 32.952 -41.983 1.00 38.03 157 VAL B N 1
ATOM 2879 C CA . VAL B 1 159 ? -11.507 33.438 -42.123 1.00 38.30 157 VAL B CA 1
ATOM 2880 C C . VAL B 1 159 ? -11.503 34.969 -42.037 1.00 38.41 157 VAL B C 1
ATOM 2881 O O . VAL B 1 159 ? -12.196 35.606 -42.856 1.00 37.08 157 VAL B O 1
ATOM 2885 N N . ALA B 1 160 ? -10.741 35.527 -41.090 1.00 38.97 158 ALA B N 1
ATOM 2886 C CA . ALA B 1 160 ? -10.569 36.982 -40.870 1.00 39.58 158 ALA B CA 1
ATOM 2887 C C . ALA B 1 160 ? -9.979 37.631 -42.128 1.00 40.61 158 ALA B C 1
ATOM 2888 O O . ALA B 1 160 ? -10.579 38.600 -42.630 1.00 41.15 158 ALA B O 1
ATOM 2890 N N . ARG B 1 161 ? -8.851 37.104 -42.617 1.00 42.00 159 ARG B N 1
ATOM 2891 C CA . ARG B 1 161 ? -8.107 37.639 -43.791 1.00 42.32 159 ARG B CA 1
ATOM 2892 C C . ARG B 1 161 ? -8.996 37.599 -45.042 1.00 41.57 159 ARG B C 1
ATOM 2893 O O . ARG B 1 161 ? -8.866 38.512 -45.877 1.00 41.07 159 ARG B O 1
ATOM 2901 N N . SER B 1 162 ? -9.877 36.597 -45.155 1.00 41.62 160 SER B N 1
ATOM 2902 C CA . SER B 1 162 ? -10.772 36.374 -46.322 1.00 41.68 160 SER B CA 1
ATOM 2903 C C . SER B 1 162 ? -12.105 37.121 -46.153 1.00 42.13 160 SER B C 1
ATOM 2904 O O . SER B 1 162 ? -13.042 36.814 -46.920 1.00 43.48 160 SER B O 1
ATOM 2907 N N . GLY B 1 163 ? -12.195 38.054 -45.196 1.00 40.95 161 GLY B N 1
ATOM 2908 C CA . GLY B 1 163 ? -13.349 38.960 -45.018 1.00 39.85 161 GLY B CA 1
ATOM 2909 C C . GLY B 1 163 ? -14.173 38.660 -43.773 1.00 38.80 161 GLY B C 1
ATOM 2910 O O . GLY B 1 163 ? -15.235 39.295 -43.617 1.00 38.65 161 GLY B O 1
ATOM 2911 N N . GLY B 1 164 ? -13.718 37.740 -42.915 1.00 37.73 162 GLY B N 1
ATOM 2912 C CA . GLY B 1 164 ? -14.377 37.399 -41.637 1.00 36.60 162 GLY B CA 1
ATOM 2913 C C . GLY B 1 164 ? -15.757 36.798 -41.847 1.00 36.23 162 GLY B C 1
ATOM 2914 O O . GLY B 1 164 ? -16.038 36.334 -42.970 1.00 35.94 162 GLY B O 1
ATOM 2915 N N . GLY B 1 165 ? -16.588 36.801 -40.800 1.00 36.38 163 GLY B N 1
ATOM 2916 C CA . GLY B 1 165 ? -17.988 36.336 -40.847 1.00 36.32 163 GLY B CA 1
ATOM 2917 C C . GLY B 1 165 ? -18.370 35.533 -39.616 1.00 36.40 163 GLY B C 1
ATOM 2918 O O . GLY B 1 165 ? -17.510 35.346 -38.733 1.00 35.61 163 GLY B O 1
ATOM 2919 N N . ARG B 1 166 ? -19.623 35.076 -39.564 1.00 37.12 164 ARG B N 1
ATOM 2920 C CA . ARG B 1 166 ? -20.168 34.235 -38.467 1.00 37.83 164 ARG B CA 1
ATOM 2921 C C . ARG B 1 166 ? -19.698 32.791 -38.680 1.00 37.24 164 ARG B C 1
ATOM 2922 O O . ARG B 1 166 ? -19.810 32.292 -39.819 1.00 36.92 164 ARG B O 1
ATOM 2930 N N . ALA B 1 167 ? -19.180 32.153 -37.626 1.00 36.54 165 ALA B N 1
ATOM 2931 C CA . ALA B 1 167 ? -18.585 30.797 -37.670 1.00 35.68 165 ALA B CA 1
ATOM 2932 C C . ALA B 1 167 ? -18.822 30.067 -36.343 1.00 35.27 165 ALA B C 1
ATOM 2933 O O . ALA B 1 167 ? -18.776 30.718 -35.284 1.00 34.89 165 ALA B O 1
ATOM 2935 N N . LEU B 1 168 ? -19.064 28.755 -36.418 1.00 34.96 166 LEU B N 1
ATOM 2936 C CA . LEU B 1 168 ? -19.183 27.844 -35.249 1.00 34.84 166 LEU B CA 1
ATOM 2937 C C . LEU B 1 168 ? -17.776 27.418 -34.814 1.00 34.01 166 LEU B C 1
ATOM 2938 O O . LEU B 1 168 ? -17.058 26.844 -35.653 1.00 34.33 166 LEU B O 1
ATOM 2943 N N . VAL B 1 169 ? -17.399 27.688 -33.560 1.00 33.15 167 VAL B N 1
ATOM 2944 C CA . VAL B 1 169 ? -16.108 27.224 -32.968 1.00 32.58 167 VAL B CA 1
ATOM 2945 C C . VAL B 1 169 ? -16.161 25.694 -32.886 1.00 32.00 167 VAL B C 1
ATOM 2946 O O . VAL B 1 169 ? -17.114 25.174 -32.276 1.00 31.69 167 VAL B O 1
ATOM 2950 N N . CYS B 1 170 ? -15.189 25.014 -33.502 1.00 31.82 168 CYS B N 1
ATOM 2951 C CA . CYS B 1 170 ? -15.128 23.532 -33.635 1.00 32.06 168 CYS B CA 1
ATOM 2952 C C . CYS B 1 170 ? -13.974 22.962 -32.802 1.00 31.00 168 CYS B C 1
ATOM 2953 O O . CYS B 1 170 ? -14.219 21.988 -32.068 1.00 30.59 168 CYS B O 1
ATOM 2956 N N . ARG B 1 171 ? -12.770 23.536 -32.926 1.00 29.80 169 ARG B N 1
ATOM 2957 C CA . ARG B 1 171 ? -11.528 23.024 -32.287 1.00 29.13 169 ARG B CA 1
ATOM 2958 C C . ARG B 1 171 ? -10.710 24.174 -31.694 1.00 28.88 169 ARG B C 1
ATOM 2959 O O . ARG B 1 171 ? -10.601 25.228 -32.350 1.00 29.13 169 ARG B O 1
ATOM 2967 N N . ILE B 1 172 ? -10.152 23.950 -30.502 1.00 28.75 170 ILE B N 1
ATOM 2968 C CA . ILE B 1 172 ? -9.068 24.766 -29.882 1.00 28.51 170 ILE B CA 1
ATOM 2969 C C . ILE B 1 172 ? -7.846 23.854 -29.742 1.00 28.59 170 ILE B C 1
ATOM 2970 O O . ILE B 1 172 ? -7.941 22.860 -28.999 1.00 28.12 170 ILE B O 1
ATOM 2975 N N . ALA B 1 173 ? -6.754 24.172 -30.442 1.00 28.74 171 ALA B N 1
ATOM 2976 C CA . ALA B 1 173 ? -5.530 23.340 -30.514 1.00 28.67 171 ALA B CA 1
ATOM 2977 C C . ALA B 1 173 ? -4.834 23.309 -29.149 1.00 28.64 171 ALA B C 1
ATOM 2978 O O . ALA B 1 173 ? -5.096 24.209 -28.322 1.00 27.69 171 ALA B O 1
ATOM 2980 N N . GLU B 1 174 ? -3.957 22.318 -28.955 1.00 29.04 172 GLU B N 1
ATOM 2981 C CA . GLU B 1 174 ? -3.239 22.030 -27.682 1.00 29.39 172 GLU B CA 1
ATOM 2982 C C . GLU B 1 174 ? -2.349 23.224 -27.309 1.00 29.91 172 GLU B C 1
ATOM 2983 O O . GLU B 1 174 ? -2.120 23.432 -26.103 1.00 30.36 172 GLU B O 1
ATOM 2989 N N . HIS B 1 175 ? -1.867 23.968 -28.309 1.00 30.64 173 HIS B N 1
ATOM 2990 C CA . HIS B 1 175 ? -0.999 25.167 -28.156 1.00 31.60 173 HIS B CA 1
ATOM 2991 C C . HIS B 1 175 ? -1.709 26.226 -27.304 1.00 31.55 173 HIS B C 1
ATOM 2992 O O . HIS B 1 175 ? -1.043 26.831 -26.439 1.00 32.34 173 HIS B O 1
ATOM 2999 N N . VAL B 1 176 ? -3.007 26.432 -27.544 1.00 30.81 174 VAL B N 1
ATOM 3000 C CA . VAL B 1 176 ? -3.848 27.464 -26.865 1.00 30.07 174 VAL B CA 1
ATOM 3001 C C . VAL B 1 176 ? -4.089 27.022 -25.416 1.00 29.64 174 VAL B C 1
ATOM 3002 O O . VAL B 1 176 ? -4.133 27.896 -24.529 1.00 29.11 174 VAL B O 1
ATOM 3006 N N . GLN B 1 177 ? -4.216 25.709 -25.196 1.00 29.41 175 GLN B N 1
ATOM 3007 C CA . GLN B 1 177 ? -4.596 25.093 -23.896 1.00 29.05 175 GLN B CA 1
ATOM 3008 C C . GLN B 1 177 ? -3.449 25.225 -22.885 1.00 29.88 175 GLN B C 1
ATOM 3009 O O . GLN B 1 177 ? -3.722 25.101 -21.678 1.00 30.75 175 GLN B O 1
ATOM 3015 N N . LEU B 1 178 ? -2.219 25.461 -23.354 1.00 30.94 176 LEU B N 1
ATOM 3016 C CA . LEU B 1 178 ? -1.017 25.647 -22.494 1.00 31.85 176 LEU B CA 1
ATOM 3017 C C . LEU B 1 178 ? -1.120 26.960 -21.705 1.00 32.52 176 LEU B C 1
ATOM 3018 O O . LEU B 1 178 ? -0.413 27.078 -20.688 1.00 33.23 176 LEU B O 1
ATOM 3023 N N . ASP B 1 179 ? -1.954 27.902 -22.159 1.00 33.63 177 ASP B N 1
ATOM 3024 C CA . ASP B 1 179 ? -2.191 29.217 -21.504 1.00 34.20 177 ASP B CA 1
ATOM 3025 C C . ASP B 1 179 ? -3.547 29.181 -20.798 1.00 34.63 177 ASP B C 1
ATOM 3026 O O . ASP B 1 179 ? -4.578 29.406 -21.428 1.00 34.15 177 ASP B O 1
ATOM 3031 N N . PRO B 1 180 ? -3.595 28.899 -19.474 1.00 35.09 178 PRO B N 1
ATOM 3032 C CA . PRO B 1 180 ? -4.864 28.837 -18.743 1.00 35.43 178 PRO B CA 1
ATOM 3033 C C . PRO B 1 180 ? -5.606 30.183 -18.697 1.00 35.80 178 PRO B C 1
ATOM 3034 O O . PRO B 1 180 ? -6.821 30.177 -18.780 1.00 35.44 178 PRO B O 1
ATOM 3038 N N . ASP B 1 181 ? -4.865 31.289 -18.560 1.00 35.97 179 ASP B N 1
ATOM 3039 C CA . ASP B 1 181 ? -5.414 32.671 -18.521 1.00 36.37 179 ASP B CA 1
ATOM 3040 C C . ASP B 1 181 ? -6.169 32.953 -19.826 1.00 35.38 179 ASP B C 1
ATOM 3041 O O . ASP B 1 181 ? -7.301 33.468 -19.748 1.00 35.23 179 ASP B O 1
ATOM 3046 N N . LEU B 1 182 ? -5.566 32.623 -20.972 1.00 34.56 180 LEU B N 1
ATOM 3047 C CA . LEU B 1 182 ? -6.180 32.798 -22.316 1.00 34.25 180 LEU B CA 1
ATOM 3048 C C . LEU B 1 182 ? -7.446 31.939 -22.404 1.00 33.65 180 LEU B C 1
ATOM 3049 O O . LEU B 1 182 ? -8.474 32.462 -22.863 1.00 33.91 180 LEU B O 1
ATOM 3054 N N . MET B 1 183 ? -7.369 30.679 -21.963 1.00 32.78 181 MET B N 1
ATOM 3055 C CA . MET B 1 183 ? -8.506 29.719 -21.965 1.00 32.32 181 MET B CA 1
ATOM 3056 C C . MET B 1 183 ? -9.653 30.269 -21.106 1.00 32.26 181 MET B C 1
ATOM 3057 O O . MET B 1 183 ? -10.820 30.002 -21.454 1.00 32.01 181 MET B O 1
ATOM 3062 N N . SER B 1 184 ? -9.334 31.005 -20.035 1.00 32.53 182 SER B N 1
ATOM 3063 C CA . SER B 1 184 ? -10.319 31.674 -19.141 1.00 33.16 182 SER B CA 1
ATOM 3064 C C . SER B 1 184 ? -11.033 32.797 -19.903 1.00 33.15 182 SER B C 1
ATOM 3065 O O . SER B 1 184 ? -12.276 32.862 -19.821 1.00 32.96 182 SER B O 1
ATOM 3068 N N . GLU B 1 185 ? -10.277 33.637 -20.619 1.00 33.73 183 GLU B N 1
ATOM 3069 C CA . GLU B 1 185 ? -10.814 34.732 -21.474 1.00 34.33 183 GLU B CA 1
ATOM 3070 C C . GLU B 1 185 ? -11.768 34.134 -22.513 1.00 34.02 183 GLU B C 1
ATOM 3071 O O . GLU B 1 185 ? -12.891 34.655 -22.654 1.00 33.61 183 GLU B O 1
ATOM 3077 N N . LEU B 1 186 ? -11.329 33.076 -23.204 1.00 33.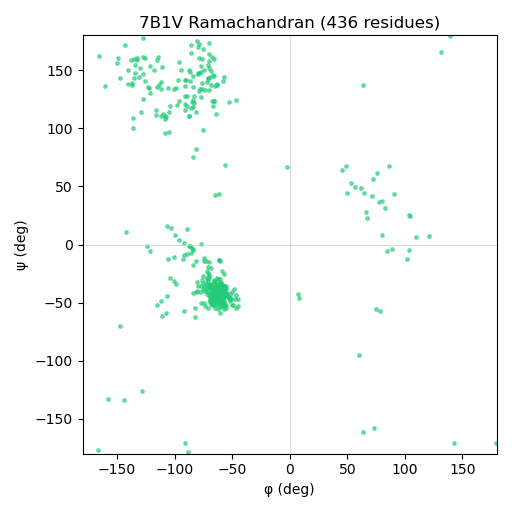90 184 LEU B N 1
ATOM 3078 C CA . LEU B 1 186 ? -12.107 32.385 -24.267 1.00 34.04 184 LEU B CA 1
ATOM 3079 C C . LEU B 1 186 ? -13.412 31.842 -23.671 1.00 34.26 184 LEU B C 1
ATOM 3080 O O . LEU B 1 186 ? -14.461 31.986 -24.330 1.00 34.19 184 LEU B O 1
ATOM 3085 N N . LYS B 1 187 ? -13.349 31.259 -22.468 1.00 34.98 185 LYS B N 1
ATOM 3086 C CA . LYS B 1 187 ? -14.522 30.681 -21.756 1.00 35.27 185 LYS B CA 1
ATOM 3087 C C . LYS B 1 187 ? -15.512 31.799 -21.409 1.00 34.83 185 LYS B C 1
ATOM 3088 O O . LYS B 1 187 ? -16.725 31.585 -21.599 1.00 34.13 185 LYS B O 1
ATOM 3094 N N . LYS B 1 188 ? -15.008 32.935 -20.913 1.00 35.06 186 LYS B N 1
ATOM 3095 C CA . LYS B 1 188 ? -15.820 34.110 -20.490 1.00 35.64 186 LYS B CA 1
ATOM 3096 C C . LYS B 1 188 ? -16.616 34.645 -21.688 1.00 34.91 186 LYS B C 1
ATOM 3097 O O . LYS B 1 188 ? -17.858 34.676 -21.602 1.00 34.59 186 LYS B O 1
ATOM 3103 N N . VAL B 1 189 ? -15.922 35.047 -22.758 1.00 34.65 187 VAL B N 1
ATOM 3104 C CA . VAL B 1 189 ? -16.526 35.719 -23.950 1.00 34.42 187 VAL B CA 1
ATOM 3105 C C . VAL B 1 189 ? -17.367 34.706 -24.739 1.00 33.82 187 VAL B C 1
ATOM 3106 O O . VAL B 1 189 ? -18.312 35.140 -25.423 1.00 33.74 187 VAL B O 1
ATOM 3110 N N . GLY B 1 190 ? -17.038 33.414 -24.648 1.00 34.02 188 GLY B N 1
ATOM 3111 C CA . GLY B 1 190 ? -17.832 32.310 -25.226 1.00 34.05 188 GLY B CA 1
ATOM 3112 C C . GLY B 1 190 ? -17.214 31.731 -26.490 1.00 34.12 188 GLY B C 1
ATOM 3113 O O . GLY B 1 190 ? -17.973 31.151 -27.295 1.00 34.40 188 GLY B O 1
ATOM 3114 N N . VAL B 1 191 ? -15.895 31.871 -26.665 1.00 33.72 189 VAL B N 1
ATOM 3115 C CA . VAL B 1 191 ? -15.110 31.164 -27.722 1.00 34.00 189 VAL B CA 1
ATOM 3116 C C . VAL B 1 191 ? -14.821 29.748 -27.206 1.00 33.90 189 VAL B C 1
ATOM 3117 O O . VAL B 1 191 ? -13.728 29.525 -26.649 1.00 34.13 189 VAL B O 1
ATOM 3121 N N . VAL B 1 192 ? -15.795 28.844 -27.348 1.00 33.70 190 VAL B N 1
ATOM 3122 C CA . VAL B 1 192 ? -15.721 27.432 -26.867 1.00 33.95 190 VAL B CA 1
ATOM 3123 C C . VAL B 1 192 ? -16.363 26.530 -27.917 1.00 33.93 190 VAL B C 1
ATOM 3124 O O . VAL B 1 192 ? -17.279 26.957 -28.618 1.00 33.62 190 VAL B O 1
ATOM 3128 N N . PRO B 1 193 ? -15.912 25.259 -28.052 1.00 33.89 191 PRO B N 1
ATOM 3129 C CA . PRO B 1 193 ? -16.469 24.343 -29.049 1.00 34.33 191 PRO B CA 1
ATOM 3130 C C . PRO B 1 193 ? -18.000 24.244 -28.963 1.00 34.92 191 PRO B C 1
ATOM 3131 O O . PRO B 1 193 ? -18.498 23.916 -27.901 1.00 34.52 191 PRO B O 1
ATOM 3135 N N . GLY B 1 194 ? -18.694 24.551 -30.066 1.00 35.62 192 GLY B N 1
ATOM 3136 C CA . GLY B 1 194 ? -20.158 24.416 -30.202 1.00 36.05 192 GLY B CA 1
ATOM 3137 C C . GLY B 1 194 ? -20.892 25.747 -30.117 1.00 36.24 192 GLY B C 1
ATOM 3138 O O . GLY B 1 194 ? -22.123 25.740 -30.309 1.00 35.91 192 GLY B O 1
ATOM 3139 N N . A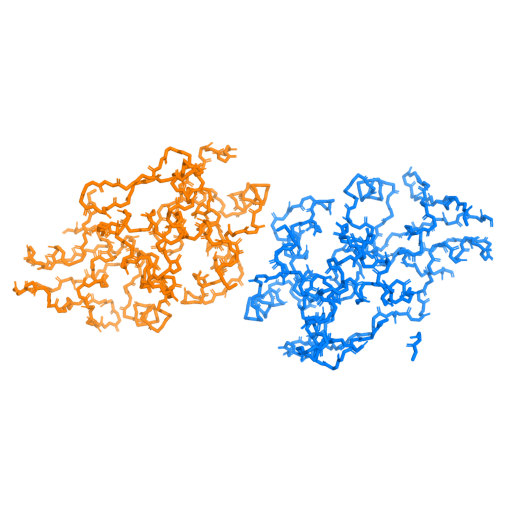SN B 1 195 ? -20.180 26.847 -29.842 1.00 36.76 193 ASN B N 1
ATOM 3140 C CA . ASN B 1 195 ? -20.752 28.218 -29.739 1.00 37.65 193 ASN B CA 1
ATOM 3141 C C . ASN B 1 195 ? -20.372 29.031 -30.982 1.00 38.01 193 ASN B C 1
ATOM 3142 O O . ASN B 1 195 ? -19.190 28.996 -31.381 1.00 37.18 193 ASN B O 1
ATOM 3147 N N . GLU B 1 196 ? -21.346 29.744 -31.558 1.00 38.33 194 GLU B N 1
ATOM 3148 C CA . GLU B 1 196 ? -21.148 30.643 -32.724 1.00 38.56 194 GLU B CA 1
ATOM 3149 C C . GLU B 1 196 ? -20.362 31.879 -32.275 1.00 37.96 194 GLU B C 1
ATOM 3150 O O . GLU B 1 196 ? -20.577 32.341 -31.138 1.00 38.91 194 GLU B O 1
ATOM 3156 N N . ILE B 1 197 ? -19.480 32.376 -33.142 1.00 36.65 195 ILE B N 1
ATOM 3157 C CA . ILE B 1 197 ? -18.695 33.629 -32.943 1.00 36.19 195 ILE B CA 1
ATOM 3158 C C . ILE B 1 197 ? -18.788 34.450 -34.232 1.00 36.82 195 ILE B C 1
ATOM 3159 O O . ILE B 1 197 ? -19.094 33.857 -35.287 1.00 36.13 195 ILE B O 1
ATOM 3164 N N . ASP B 1 198 ? -18.548 35.761 -34.140 1.00 37.60 196 ASP B N 1
ATOM 3165 C CA . ASP B 1 198 ? -18.408 36.664 -35.311 1.00 38.30 196 ASP B CA 1
ATOM 3166 C C . ASP B 1 198 ? -16.933 37.052 -35.425 1.00 37.39 196 ASP B C 1
ATOM 3167 O O . ASP B 1 198 ? -16.439 37.769 -34.532 1.00 36.79 196 ASP B O 1
ATOM 3172 N N . ILE B 1 199 ? -16.259 36.554 -36.465 1.00 37.03 197 ILE B N 1
ATOM 3173 C CA . ILE B 1 199 ? -14.839 36.878 -36.790 1.00 36.97 197 ILE B CA 1
ATOM 3174 C C . ILE B 1 199 ? -14.847 38.156 -37.630 1.00 37.69 197 ILE B C 1
ATOM 3175 O O . ILE B 1 199 ? -15.442 38.135 -38.725 1.00 38.03 197 ILE B O 1
ATOM 3180 N N . VAL B 1 200 ? -14.233 39.226 -37.120 1.00 38.45 198 VAL B N 1
ATOM 3181 C CA . VAL B 1 200 ? -14.165 40.551 -37.801 1.00 39.36 198 VAL B CA 1
ATOM 3182 C C . VAL B 1 200 ? -12.990 40.510 -38.783 1.00 41.05 198 VAL B C 1
ATOM 3183 O O . VAL B 1 200 ? -11.915 40.007 -38.397 1.00 41.14 198 VAL B O 1
ATOM 3187 N N . ALA B 1 201 ? -13.201 41.005 -40.006 1.00 42.62 199 ALA B N 1
ATOM 3188 C CA . ALA B 1 201 ? -12.187 41.072 -41.084 1.00 44.18 199 ALA B CA 1
ATOM 3189 C C . ALA B 1 201 ? -10.984 41.889 -40.601 1.00 45.78 199 ALA B C 1
ATOM 3190 O O . ALA B 1 201 ? -11.196 42.888 -39.882 1.00 45.69 199 ALA B O 1
ATOM 3192 N N . VAL B 1 202 ? -9.774 41.456 -40.967 1.00 47.65 200 VAL B N 1
ATOM 3193 C CA . VAL B 1 202 ? -8.494 42.191 -40.739 1.00 49.82 200 VAL B CA 1
ATOM 3194 C C . VAL B 1 202 ? -7.793 42.332 -42.095 1.00 52.13 200 VAL B C 1
ATOM 3195 O O . VAL B 1 202 ? -7.858 41.376 -42.894 1.00 52.60 200 VAL B O 1
ATOM 3199 N N . ALA B 1 203 ? -7.169 43.486 -42.349 1.00 54.83 201 ALA B N 1
ATOM 3200 C CA . ALA B 1 203 ? -6.483 43.811 -43.622 1.00 57.17 201 ALA B CA 1
ATOM 3201 C C . ALA B 1 203 ? -5.078 4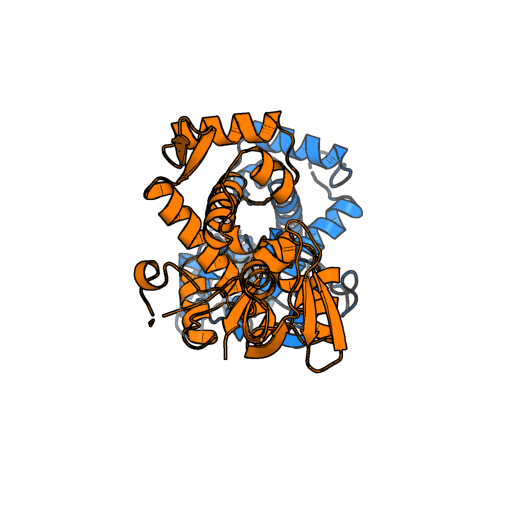3.197 -43.618 1.00 59.50 201 ALA B C 1
ATOM 3202 O O . ALA B 1 203 ? -4.809 42.323 -44.467 1.00 60.35 201 ALA B O 1
ATOM 3204 N N . GLY B 1 204 ? -4.229 43.630 -42.681 1.00 61.66 202 GLY B N 1
ATOM 3205 C CA . GLY B 1 204 ? -2.805 43.250 -42.604 1.00 62.79 202 GLY B CA 1
ATOM 3206 C C . GLY B 1 204 ? -2.617 41.800 -42.192 1.00 64.63 202 GLY B C 1
ATOM 3207 O O . GLY B 1 204 ? -3.502 41.260 -41.496 1.00 67.35 202 GLY B O 1
ATOM 3208 N N . VAL B 1 205 ? -1.507 41.192 -42.622 1.00 65.44 203 VAL B N 1
ATOM 3209 C CA . VAL B 1 205 ? -1.011 39.865 -42.146 1.00 65.50 203 VAL B CA 1
ATOM 3210 C C . VAL B 1 205 ? -0.148 40.125 -40.905 1.00 64.63 203 VAL B C 1
ATOM 3211 O O . VAL B 1 205 ? 0.472 41.207 -40.839 1.00 64.21 203 VAL B O 1
ATOM 3215 N N . ASN B 1 206 ? -0.127 39.182 -39.957 1.00 64.11 204 ASN B N 1
ATOM 3216 C CA . ASN B 1 206 ? 0.534 39.321 -38.629 1.00 63.75 204 ASN B CA 1
ATOM 3217 C C . ASN B 1 206 ? -0.135 40.464 -37.852 1.00 61.68 204 ASN B C 1
ATOM 3218 O O . ASN B 1 206 ? 0.595 41.332 -37.327 1.00 61.89 204 ASN B O 1
ATOM 3223 N N . LYS B 1 207 ? -1.473 40.461 -37.792 1.00 58.48 205 LYS B N 1
ATOM 3224 C CA . LYS B 1 207 ? -2.291 41.457 -37.047 1.00 56.11 205 LYS B CA 1
ATOM 3225 C C . LYS B 1 207 ? -3.322 40.727 -36.188 1.00 52.58 205 LYS B C 1
ATOM 3226 O O . LYS B 1 207 ? -3.855 39.699 -36.601 1.00 52.06 205 LYS B O 1
ATOM 3232 N N . PRO B 1 208 ? -3.646 41.239 -34.977 1.00 49.12 206 PRO B N 1
ATOM 3233 C CA . PRO B 1 208 ? -4.553 40.544 -34.064 1.00 47.65 206 PRO B CA 1
ATOM 3234 C C . PRO B 1 208 ? -5.977 40.428 -34.630 1.00 45.47 206 PRO B C 1
ATOM 3235 O O . PRO B 1 208 ? -6.470 41.403 -35.165 1.00 45.71 206 PRO B O 1
ATOM 3239 N N . ILE B 1 209 ? -6.591 39.248 -34.492 1.00 43.45 207 ILE B N 1
ATOM 3240 C CA . ILE B 1 209 ? -7.960 38.940 -35.004 1.00 42.42 207 ILE B CA 1
ATOM 3241 C C . ILE B 1 209 ? -8.975 39.294 -33.911 1.00 42.55 207 ILE B C 1
ATOM 3242 O O . ILE B 1 209 ? -8.890 38.709 -32.812 1.00 42.77 207 ILE B O 1
ATOM 3247 N N . GLN B 1 210 ? -9.890 40.222 -34.206 1.00 41.73 208 GLN B N 1
ATOM 3248 C CA . GLN B 1 210 ? -10.998 40.617 -33.299 1.00 41.37 208 GLN B CA 1
ATOM 3249 C C . GLN B 1 210 ? -12.118 39.584 -33.443 1.00 40.49 208 GLN B C 1
ATOM 3250 O O . GLN B 1 210 ? -12.688 39.483 -34.547 1.00 39.99 208 GLN B O 1
ATOM 3256 N N . VAL B 1 211 ? -12.390 38.831 -32.374 1.00 39.96 209 VAL B N 1
ATOM 3257 C CA . VAL B 1 211 ? -13.467 37.800 -32.313 1.00 40.01 209 VAL B CA 1
ATOM 3258 C C . VAL B 1 211 ? -14.545 38.294 -31.343 1.00 40.29 209 VAL B C 1
ATOM 3259 O O . VAL B 1 211 ? -14.184 38.764 -30.247 1.00 40.04 209 VAL B O 1
ATOM 3263 N N . GLN B 1 212 ? -15.812 38.191 -31.753 1.00 40.87 210 GLN B N 1
ATOM 3264 C CA . GLN B 1 212 ? -17.001 38.572 -30.948 1.00 41.36 210 GLN B CA 1
ATOM 3265 C C . GLN B 1 212 ? -17.716 37.292 -30.505 1.00 41.23 210 GLN B C 1
ATOM 3266 O O . GLN B 1 212 ? -18.287 36.603 -31.374 1.00 41.16 210 GLN B O 1
ATOM 3272 N N . GLY B 1 213 ? -17.653 36.979 -29.207 1.00 41.08 211 GLY B N 1
ATOM 3273 C CA . GLY B 1 213 ? -18.410 35.882 -28.575 1.00 41.16 211 GLY B CA 1
ATOM 3274 C C . GLY B 1 213 ? -19.776 36.358 -28.110 1.00 41.42 211 GLY B C 1
ATOM 3275 O O . GLY B 1 213 ? -20.091 37.546 -28.324 1.00 42.02 211 GLY B O 1
ATOM 3276 N N . SER B 1 214 ? -20.559 35.467 -27.495 1.00 41.76 212 SER B N 1
ATOM 3277 C CA . SER B 1 214 ? -21.926 35.742 -26.977 1.00 41.60 212 SER B CA 1
ATOM 3278 C C . SER B 1 214 ? -21.870 36.730 -25.804 1.00 41.44 212 SER B C 1
ATOM 3279 O O . SER B 1 214 ? -22.770 37.586 -25.719 1.00 42.54 212 SER B O 1
ATOM 3282 N N . GLU B 1 215 ? -20.851 36.621 -24.944 1.00 40.83 213 GLU B N 1
ATOM 3283 C CA . GLU B 1 215 ? -20.744 37.378 -23.666 1.00 40.26 213 GLU B CA 1
ATOM 3284 C C . GLU B 1 215 ? -19.687 38.486 -23.778 1.00 39.37 213 GLU B C 1
ATOM 3285 O O . GLU B 1 215 ? -19.286 39.015 -22.724 1.00 39.94 213 GLU B O 1
ATOM 3291 N N . GLY B 1 216 ? -19.271 38.842 -24.997 1.00 38.58 214 GLY B N 1
ATOM 3292 C CA . GLY B 1 216 ? -18.351 39.969 -25.254 1.00 38.16 214 GLY B CA 1
ATOM 3293 C C . GLY B 1 216 ? -17.368 39.672 -26.373 1.00 37.74 214 GLY B C 1
ATOM 3294 O O . GLY B 1 216 ? -17.539 38.643 -27.058 1.00 37.83 214 GLY B O 1
ATOM 3295 N N . GLY B 1 217 ? -16.377 40.551 -26.549 1.00 36.97 215 GLY B N 1
ATOM 3296 C CA . GLY B 1 217 ? -15.318 40.436 -27.571 1.00 36.80 215 GLY B CA 1
ATOM 3297 C C . GLY B 1 217 ? -13.953 40.232 -26.939 1.00 36.58 215 GLY B C 1
ATOM 3298 O O . GLY B 1 217 ? -13.810 40.523 -25.736 1.00 36.32 215 GLY B O 1
ATOM 3299 N N . THR B 1 218 ? -12.990 39.743 -27.726 1.00 36.96 216 THR B N 1
ATOM 3300 C CA . THR B 1 218 ? -11.583 39.491 -27.313 1.00 37.03 216 THR B CA 1
ATOM 3301 C C . THR B 1 218 ? -10.658 39.695 -28.519 1.00 36.97 216 THR B C 1
ATOM 3302 O O . THR B 1 218 ? -11.156 39.645 -29.661 1.00 36.82 216 THR B O 1
ATOM 3306 N N . GLN B 1 219 ? -9.365 39.914 -28.259 1.00 37.35 217 GLN B N 1
ATOM 3307 C CA . GLN B 1 219 ? -8.309 40.123 -29.286 1.00 37.67 217 GLN B CA 1
ATOM 3308 C C . GLN B 1 219 ? -7.352 38.924 -29.261 1.00 37.42 217 GLN B C 1
ATOM 3309 O O . GLN B 1 219 ? -6.621 38.774 -28.263 1.00 37.59 217 GLN B O 1
ATOM 3315 N N . LEU B 1 220 ? -7.379 38.091 -30.308 1.00 36.95 218 LEU B N 1
ATOM 3316 C CA . LEU B 1 220 ? -6.466 36.927 -30.482 1.00 36.61 218 LEU B CA 1
ATOM 3317 C C . LEU B 1 220 ? -5.227 37.381 -31.259 1.00 36.53 218 LEU B C 1
ATOM 3318 O O . LEU B 1 220 ? -5.398 38.116 -32.247 1.00 37.35 218 LEU B O 1
ATOM 3323 N N . GLN B 1 221 ? -4.034 36.957 -30.830 1.00 36.42 219 GLN B N 1
ATOM 3324 C CA . GLN B 1 221 ? -2.766 37.148 -31.587 1.00 36.24 219 GLN B CA 1
ATOM 3325 C C . GLN B 1 221 ? -2.797 36.228 -32.806 1.00 35.21 219 GLN B C 1
ATOM 3326 O O . GLN B 1 221 ? -3.487 35.210 -32.791 1.00 34.25 219 GLN B O 1
ATOM 3332 N N . PRO B 1 222 ? -2.068 36.557 -33.900 1.00 34.53 220 PRO B N 1
ATOM 3333 C CA . PRO B 1 222 ? -2.080 35.738 -35.115 1.00 34.27 220 PRO B CA 1
ATOM 3334 C C . PRO B 1 222 ? -1.897 34.233 -34.854 1.00 33.51 220 PRO B C 1
ATOM 3335 O O . PRO B 1 222 ? -2.654 33.451 -35.405 1.00 33.44 220 PRO B O 1
ATOM 3339 N N . GLY B 1 223 ? -0.910 33.877 -34.023 1.00 32.69 221 GLY B N 1
ATOM 3340 C CA . GLY B 1 223 ? -0.582 32.488 -33.647 1.00 31.76 221 GLY B CA 1
ATOM 3341 C C . GLY B 1 223 ? -1.738 31.798 -32.944 1.00 31.34 221 GLY B C 1
ATOM 3342 O O . GLY B 1 223 ? -1.941 30.592 -33.189 1.00 31.14 221 GLY B O 1
ATOM 3343 N N . ILE B 1 224 ? -2.473 32.533 -32.102 1.00 30.63 222 ILE B N 1
ATOM 3344 C CA . ILE B 1 224 ? -3.650 32.016 -31.341 1.00 29.88 222 ILE B CA 1
ATOM 3345 C C . ILE B 1 224 ? -4.803 31.782 -32.324 1.00 29.24 222 ILE B C 1
ATOM 3346 O O . ILE B 1 224 ? -5.317 30.650 -32.362 1.00 28.93 222 ILE B O 1
ATOM 3351 N N . ALA B 1 225 ? -5.182 32.809 -33.092 1.00 28.87 223 ALA B N 1
ATOM 3352 C CA . ALA B 1 225 ? -6.265 32.759 -34.104 1.00 28.73 223 ALA B CA 1
ATOM 3353 C C . ALA B 1 225 ? -6.036 31.576 -35.056 1.00 28.15 223 ALA B C 1
ATOM 3354 O O . ALA B 1 225 ? -7.013 30.869 -35.376 1.00 26.77 223 ALA B O 1
ATOM 3356 N N . HIS B 1 226 ? -4.784 31.372 -35.478 1.00 28.14 224 HIS B N 1
ATOM 3357 C CA . HIS B 1 226 ? -4.343 30.254 -36.358 1.00 28.61 224 HIS B CA 1
ATOM 3358 C C . HIS B 1 226 ? -4.711 28.910 -35.716 1.00 28.44 224 HIS B C 1
ATOM 3359 O O . HIS B 1 226 ? -5.220 28.036 -36.440 1.00 28.42 224 HIS B O 1
ATOM 3366 N N . ALA B 1 227 ? -4.486 28.776 -34.404 1.00 28.45 225 ALA B N 1
ATOM 3367 C CA . ALA B 1 227 ? -4.640 27.524 -33.623 1.00 28.95 225 ALA B CA 1
ATOM 3368 C C . ALA B 1 227 ? -6.121 27.154 -33.446 1.00 29.51 225 ALA B C 1
ATOM 3369 O O . ALA B 1 227 ? -6.394 25.959 -33.206 1.00 29.75 225 ALA B O 1
ATOM 3371 N N . VAL B 1 228 ? -7.037 28.125 -33.543 1.00 29.79 226 VAL B N 1
ATOM 3372 C CA . VAL B 1 228 ? -8.512 27.908 -33.409 1.00 30.38 226 VAL B CA 1
ATOM 3373 C C . VAL B 1 228 ? -9.095 27.623 -34.799 1.00 30.69 226 VAL B C 1
ATOM 3374 O O . VAL B 1 228 ? -8.849 28.430 -35.716 1.00 31.02 226 VAL B O 1
ATOM 3378 N N . MET B 1 229 ? -9.842 26.524 -34.940 1.00 31.19 227 MET B N 1
ATOM 3379 C CA . MET B 1 229 ? -10.520 26.124 -36.203 1.00 32.38 227 MET B CA 1
ATOM 3380 C C . MET B 1 229 ? -12.037 26.248 -36.025 1.00 33.09 227 MET B C 1
ATOM 3381 O O . MET B 1 229 ? -12.537 25.881 -34.942 1.00 32.33 227 MET B O 1
ATOM 3386 N N . VAL B 1 230 ? -12.732 26.735 -37.058 1.00 34.40 228 VAL B N 1
ATOM 3387 C CA . VAL B 1 230 ? -14.187 27.073 -37.022 1.00 35.65 228 VAL B CA 1
ATOM 3388 C C . VAL B 1 230 ? -14.871 26.531 -38.283 1.00 37.08 228 VAL B C 1
ATOM 3389 O O . VAL B 1 230 ? -14.168 26.277 -39.280 1.00 36.61 228 VAL B O 1
ATOM 3393 N N . ARG B 1 231 ? -16.196 26.365 -38.222 1.00 39.56 229 ARG B N 1
ATOM 3394 C CA . ARG B 1 231 ? -17.076 26.029 -39.375 1.00 41.94 229 ARG B CA 1
ATOM 3395 C C . ARG B 1 231 ? -17.909 27.269 -39.721 1.00 42.84 229 ARG B C 1
ATOM 3396 O O . ARG B 1 231 ? -18.820 27.605 -38.933 1.00 42.49 229 ARG B O 1
ATOM 3404 N N . VAL B 1 232 ? -17.603 27.917 -40.850 1.00 43.40 230 VAL B N 1
ATOM 3405 C CA . VAL B 1 232 ? -18.235 29.195 -41.299 1.00 44.70 230 VAL B CA 1
ATOM 3406 C C . VAL B 1 232 ? -19.688 28.908 -41.699 1.00 46.22 230 VAL B C 1
ATOM 3407 O O . VAL B 1 232 ? -19.918 27.920 -42.427 1.00 46.01 230 VAL B O 1
ATOM 3411 N N . LYS B 1 233 ? -20.622 29.743 -41.229 1.00 48.23 231 LYS B N 1
ATOM 3412 C CA . LYS B 1 233 ? -22.087 29.600 -41.447 1.00 50.14 231 LYS B CA 1
ATOM 3413 C C . LYS B 1 233 ? -22.497 30.388 -42.696 1.00 50.52 231 LYS B C 1
ATOM 3414 O O . LYS B 1 233 ? -21.914 31.426 -43.017 1.00 50.11 231 LYS B O 1
#

Sequence (440 aa):
DLIDTTEMYLRTIYDLEEEGVVPLRARIAERLEQSGPTVSQTVARMERDGLLTEDLELTKAGRARAISVMRKHRLAERLLVDVIGLEWEQVHLEARWEHVMSEAVERKLVKLLGNPTTSPYGNPIPGLDELGVGDSVEPVDTDLRRVDEVARSGGGRALVCRIAEHVQLDPDLMSELKKVGVVPGNEIDIVAVNKPIQVQGSEGGTQLQPGIAHAVMVRVKDLIDTTEMYLRTIYDLEEEGVVPLRARIAERLEQSGPTVSQTVARMERDGLLTVAEDRHLELTKAGRARAISVMRKHRLAERLLVDVIGLEWEQVHLEARWEHVMSEAVERKLVKLLGNPTTSPYGNPIPGLDELGVDLRRVDEVARSGGGRALVCRIAEHVQLDPDLMSELKKVGVVPGNEIDIVAVAGVNKPIQVQGSEGGTQLQPGIAHAVMVRVK